Protein 5J19 (pdb70)

Structure (mmCIF, N/CA/C/O backbone):
data_5J19
#
_entry.id   5J19
#
_cell.length_a   84.880
_cell.length_b   91.997
_cell.length_c   159.222
_cell.angle_alpha   90.000
_cell.angle_beta   90.000
_cell.angle_gamma   90.000
#
_symmetry.space_group_name_H-M   'C 2 2 21'
#
loop_
_entity.id
_entity.type
_entity.pdbx_description
1 polymer 'Serine/threonine-protein kinase PLK1'
2 polymer 'Phosphorylated peptide from Partner of Numb'
3 non-polymer GLYCEROL
4 water water
#
loop_
_atom_site.group_PDB
_atom_site.id
_atom_site.type_symbol
_atom_site.label_atom_id
_atom_site.label_alt_id
_atom_site.label_comp_id
_atom_site.label_asym_id
_atom_site.label_entity_id
_atom_site.label_seq_id
_atom_site.pdbx_PDB_ins_code
_atom_site.Cartn_x
_atom_site.Cartn_y
_atom_site.Cartn_z
_atom_site.occupancy
_atom_site.B_iso_or_equiv
_atom_site.auth_seq_id
_atom_site.auth_comp_id
_atom_site.auth_asym_id
_atom_site.auth_atom_id
_atom_site.pdbx_PDB_model_num
ATOM 1 N N . ASP A 1 11 ? -28.315 -12.052 -9.402 1.00 44.55 371 ASP A N 1
ATOM 2 C CA . ASP A 1 11 ? -27.638 -12.984 -8.511 1.00 44.61 371 ASP A CA 1
ATOM 3 C C . ASP A 1 11 ? -27.284 -14.265 -9.260 1.00 39.24 371 ASP A C 1
ATOM 4 O O . ASP A 1 11 ? -26.335 -14.951 -8.898 1.00 36.23 371 ASP A O 1
ATOM 9 N N . CYS A 1 12 ? -28.056 -14.585 -10.301 1.00 38.36 372 CYS A N 1
ATOM 10 C CA . CYS A 1 12 ? -27.847 -15.835 -11.026 1.00 34.11 372 CYS A CA 1
ATOM 11 C C . CYS A 1 12 ? -26.462 -15.921 -11.655 1.00 29.06 372 CYS A C 1
ATOM 12 O O . CYS A 1 12 ? -25.832 -16.970 -11.578 1.00 34.36 372 CYS A O 1
ATOM 15 N N . HIS A 1 13 ? -25.987 -14.830 -12.258 1.00 26.44 373 HIS A N 1
ATOM 16 C CA . HIS A 1 13 ? -24.633 -14.788 -12.838 1.00 30.73 373 HIS A CA 1
ATOM 17 C C . HIS A 1 13 ? -23.581 -15.195 -11.806 1.00 24.11 373 HIS A C 1
ATOM 18 O O . HIS A 1 13 ? -22.712 -16.030 -12.075 1.00 26.16 373 HIS A O 1
ATOM 25 N N . LEU A 1 14 ? -23.637 -14.559 -10.637 1.00 19.98 374 LEU A N 1
ATOM 26 C CA . LEU A 1 14 ? -22.659 -14.800 -9.577 1.00 23.44 374 LEU A CA 1
ATOM 27 C C . LEU A 1 14 ? -22.755 -16.209 -8.997 1.00 26.05 374 LEU A C 1
ATOM 28 O O . LEU A 1 14 ? -21.737 -16.812 -8.662 1.00 24.27 374 LEU A O 1
ATOM 33 N N . SER A 1 15 ? -23.976 -16.725 -8.854 1.00 30.75 375 SER A N 1
ATOM 34 C CA . SER A 1 15 ? -24.161 -18.105 -8.402 1.00 34.45 375 SER A CA 1
ATOM 35 C C . SER A 1 15 ? -23.549 -19.072 -9.391 1.00 28.72 375 SER A C 1
ATOM 36 O O . SER A 1 15 ? -22.865 -20.018 -9.000 1.00 32.01 375 SER A O 1
ATOM 39 N N . ASP A 1 16 ? -23.829 -18.852 -10.677 1.00 27.10 376 ASP A N 1
ATOM 40 C CA . ASP A 1 16 ? -23.235 -19.684 -11.708 1.00 26.17 376 ASP A CA 1
ATOM 41 C C . ASP A 1 16 ? -21.730 -19.641 -11.569 1.00 23.50 376 ASP A C 1
ATOM 42 O O . ASP A 1 16 ? -21.096 -20.676 -11.460 1.00 28.63 376 ASP A O 1
ATOM 47 N N . MET A 1 17 ? -21.162 -18.436 -11.572 1.00 24.41 377 MET A N 1
ATOM 48 C CA . MET A 1 17 ? -19.705 -18.283 -11.495 1.00 24.93 377 MET A CA 1
ATOM 49 C C . MET A 1 17 ? -19.135 -18.982 -10.266 1.00 24.44 377 MET A C 1
ATOM 50 O O . MET A 1 17 ? -18.038 -19.550 -10.303 1.00 26.09 377 MET A O 1
ATOM 55 N N . LEU A 1 18 ? -19.884 -18.938 -9.173 1.00 27.36 378 LEU A N 1
ATOM 56 C CA . LEU A 1 18 ? -19.438 -19.569 -7.934 1.00 31.97 378 LEU A CA 1
ATOM 57 C C . LEU A 1 18 ? -19.391 -21.076 -8.128 1.00 31.70 378 LEU A C 1
ATOM 58 O O . LEU A 1 18 ? -18.409 -21.707 -7.763 1.00 31.72 378 LEU A O 1
ATOM 63 N N . GLN A 1 19 ? -20.450 -21.648 -8.706 1.00 29.03 379 GLN A N 1
ATOM 64 C CA . GLN A 1 19 ? -20.464 -23.095 -8.972 1.00 30.28 379 GLN A CA 1
ATOM 65 C C . GLN A 1 19 ? -19.317 -23.500 -9.909 1.00 29.86 379 GLN A C 1
ATOM 66 O O . GLN A 1 19 ? -18.624 -24.490 -9.670 1.00 32.65 379 GLN A O 1
ATOM 72 N N . GLN A 1 20 ? -19.123 -22.727 -10.977 1.00 29.19 380 GLN A N 1
ATOM 73 C CA . GLN A 1 20 ? -18.062 -22.996 -11.955 1.00 30.41 380 GLN A CA 1
ATOM 74 C C . GLN A 1 20 ? -16.672 -22.993 -11.311 1.00 31.63 380 GLN A C 1
ATOM 75 O O . GLN A 1 20 ? -15.882 -23.951 -11.464 1.00 34.22 380 GLN A O 1
ATOM 81 N N . LEU A 1 21 ? -16.377 -21.923 -10.568 1.00 33.00 381 LEU A N 1
ATOM 82 C CA . LEU A 1 21 ? -15.092 -21.813 -9.872 1.00 31.17 381 LEU A CA 1
ATOM 83 C C . LEU A 1 21 ? -14.908 -22.891 -8.789 1.00 33.40 381 LEU A C 1
ATOM 84 O O . LEU A 1 21 ? -13.849 -23.489 -8.687 1.00 30.88 381 LEU A O 1
ATOM 89 N N . HIS A 1 22 ? -15.936 -23.137 -7.987 1.00 39.50 382 HIS A N 1
ATOM 90 C CA . HIS A 1 22 ? -15.867 -24.147 -6.932 1.00 44.02 382 HIS A CA 1
ATOM 91 C C . HIS A 1 22 ? -15.570 -25.506 -7.544 1.00 43.75 382 HIS A C 1
ATOM 92 O O . HIS A 1 22 ? -14.753 -26.278 -7.035 1.00 43.52 382 HIS A O 1
ATOM 99 N N . SER A 1 23 ? -16.233 -25.788 -8.656 1.00 42.38 383 SER A N 1
ATOM 100 C CA . SER A 1 23 ? -16.006 -27.035 -9.360 1.00 45.95 383 SER A CA 1
ATOM 101 C C . SER A 1 23 ? -14.553 -27.135 -9.837 1.00 44.43 383 SER A C 1
ATOM 102 O O . SER A 1 23 ? -13.880 -28.137 -9.590 1.00 46.14 383 SER A O 1
ATOM 105 N N . VAL A 1 24 ? -14.064 -26.097 -10.510 1.00 43.17 384 VAL A N 1
ATOM 106 C CA . VAL A 1 24 ? -12.685 -26.142 -11.008 1.00 43.61 384 VAL A CA 1
ATOM 107 C C . VAL A 1 24 ? -11.652 -26.287 -9.883 1.00 48.37 384 VAL A C 1
ATOM 108 O O . VAL A 1 24 ? -10.687 -27.052 -9.994 1.00 49.79 384 VAL A O 1
ATOM 110 N N . ASN A 1 25 ? -11.854 -25.539 -8.804 1.00 45.18 385 ASN A N 1
ATOM 111 C CA . ASN A 1 25 ? -10.898 -25.505 -7.710 1.00 47.08 385 ASN A CA 1
ATOM 112 C C . ASN A 1 25 ? -10.893 -26.813 -6.933 1.00 48.77 385 ASN A C 1
ATOM 113 O O . ASN A 1 25 ? -9.831 -27.308 -6.567 1.00 48.19 385 ASN A O 1
ATOM 118 N N . ALA A 1 26 ? -12.076 -27.382 -6.701 1.00 52.12 386 ALA A N 1
ATOM 119 C CA . ALA A 1 26 ? -12.160 -28.675 -6.022 1.00 54.48 386 ALA A CA 1
ATOM 120 C C . ALA A 1 26 ? -11.371 -29.756 -6.782 1.00 56.34 386 ALA A C 1
ATOM 121 O O . ALA A 1 26 ? -10.890 -30.718 -6.187 1.00 55.64 386 ALA A O 1
ATOM 123 N N . SER A 1 27 ? -11.223 -29.566 -8.094 1.00 57.78 387 SER A N 1
ATOM 124 C CA . SER A 1 27 ? -10.457 -30.479 -8.946 1.00 56.63 387 SER A CA 1
ATOM 125 C C . SER A 1 27 ? -8.939 -30.440 -8.712 1.00 57.66 387 SER A C 1
ATOM 126 O O . SER A 1 27 ? -8.216 -31.310 -9.206 1.00 58.71 387 SER A O 1
ATOM 128 N N . LYS A 1 28 ? -8.462 -29.436 -7.975 1.00 54.49 388 LYS A N 1
ATOM 129 C CA . LYS A 1 28 ? -7.023 -29.262 -7.714 1.00 54.98 388 LYS A CA 1
ATOM 130 C C . LYS A 1 28 ? -6.183 -29.344 -8.994 1.00 56.43 388 LYS A C 1
ATOM 131 O O . LYS A 1 28 ? -5.380 -30.269 -9.163 1.00 58.29 388 LYS A O 1
ATOM 133 N N . PRO A 1 29 ? -6.364 -28.362 -9.892 1.00 54.33 389 PRO A N 1
ATOM 134 C CA . PRO A 1 29 ? -5.871 -28.416 -11.273 1.00 53.75 389 PRO A CA 1
ATOM 135 C C . PRO A 1 29 ? -4.359 -28.289 -11.398 1.00 52.43 389 PRO A C 1
ATOM 136 O O . PRO A 1 29 ? -3.817 -28.627 -12.450 1.00 54.07 389 PRO A O 1
ATOM 140 N N . SER A 1 30 ? -3.690 -27.797 -10.361 1.00 52.32 390 SER A N 1
ATOM 141 C CA . SER A 1 30 ? -2.239 -27.635 -10.418 1.00 54.07 390 SER A CA 1
ATOM 142 C C . SER A 1 30 ? -1.505 -28.861 -9.877 1.00 56.26 390 SER A C 1
ATOM 143 O O . SER A 1 30 ? -0.279 -28.959 -9.986 1.00 56.17 390 SER A O 1
ATOM 146 N N . GLU A 1 31 ? -2.260 -29.795 -9.305 1.00 56.32 391 GLU A N 1
ATOM 147 C CA . GLU A 1 31 ? -1.670 -30.987 -8.698 1.00 61.75 391 GLU A CA 1
ATOM 148 C C . GLU A 1 31 ? -1.680 -32.196 -9.644 1.00 66.46 391 GLU A C 1
ATOM 149 O O . GLU A 1 31 ? -1.167 -33.261 -9.305 1.00 69.66 391 GLU A O 1
ATOM 153 N N . ARG A 1 32 ? -2.270 -32.032 -10.825 1.00 70.98 392 ARG A N 1
ATOM 154 C CA . ARG A 1 32 ? -2.355 -33.122 -11.793 1.00 72.34 392 ARG A CA 1
ATOM 155 C C . ARG A 1 32 ? -0.986 -33.446 -12.385 1.00 74.50 392 ARG A C 1
ATOM 156 O O . ARG A 1 32 ? -0.245 -34.278 -11.857 1.00 75.11 392 ARG A O 1
ATOM 158 N N . VAL A 1 35 ? 0.193 -32.237 -16.689 1.00 74.22 395 VAL A N 1
ATOM 159 C CA . VAL A 1 35 ? -0.403 -30.951 -17.040 1.00 73.76 395 VAL A CA 1
ATOM 160 C C . VAL A 1 35 ? -0.673 -30.841 -18.540 1.00 75.20 395 VAL A C 1
ATOM 161 O O . VAL A 1 35 ? 0.154 -31.243 -19.361 1.00 77.25 395 VAL A O 1
ATOM 163 N N . ARG A 1 36 ? -1.837 -30.296 -18.885 1.00 72.69 396 ARG A N 1
ATOM 164 C CA . ARG A 1 36 ? -2.214 -30.084 -20.278 1.00 69.91 396 ARG A CA 1
ATOM 165 C C . ARG A 1 36 ? -3.015 -28.788 -20.426 1.00 66.18 396 ARG A C 1
ATOM 166 O O . ARG A 1 36 ? -4.028 -28.751 -21.126 1.00 62.75 396 ARG A O 1
ATOM 167 N N . GLN A 1 37 ? -2.535 -27.731 -19.770 1.00 62.87 397 GLN A N 1
ATOM 168 C CA . GLN A 1 37 ? -3.206 -26.428 -19.719 1.00 59.22 397 GLN A CA 1
ATOM 169 C C . GLN A 1 37 ? -3.572 -25.857 -21.095 1.00 56.90 397 GLN A C 1
ATOM 170 O O . GLN A 1 37 ? -4.634 -25.252 -21.263 1.00 51.51 397 GLN A O 1
ATOM 176 N N . GLU A 1 38 ? -2.699 -26.062 -22.079 1.00 57.57 398 GLU A N 1
ATOM 177 C CA . GLU A 1 38 ? -2.949 -25.546 -23.419 1.00 53.06 398 GLU A CA 1
ATOM 178 C C . GLU A 1 38 ? -4.138 -26.255 -24.059 1.00 53.32 398 GLU A C 1
ATOM 179 O O . GLU A 1 38 ? -4.792 -25.705 -24.945 1.00 55.81 398 GLU A O 1
ATOM 181 N N . GLU A 1 39 ? -4.434 -27.469 -23.604 1.00 50.35 399 GLU A N 1
ATOM 182 C CA . GLU A 1 39 ? -5.617 -28.174 -24.097 1.00 51.10 399 GLU A CA 1
ATOM 183 C C . GLU A 1 39 ? -6.915 -27.529 -23.593 1.00 52.27 399 GLU A C 1
ATOM 184 O O . GLU A 1 39 ? -8.001 -27.817 -24.103 1.00 54.59 399 GLU A O 1
ATOM 186 N N . ALA A 1 40 ? -6.805 -26.655 -22.598 1.00 50.11 400 ALA A N 1
ATOM 187 C CA . ALA A 1 40 ? -7.996 -26.030 -22.022 1.00 46.33 400 ALA A CA 1
ATOM 188 C C . ALA A 1 40 ? -8.361 -24.734 -22.730 1.00 44.15 400 ALA A C 1
ATOM 189 O O . ALA A 1 40 ? -9.434 -24.170 -22.497 1.00 41.42 400 ALA A O 1
ATOM 191 N N . GLU A 1 41 ? -7.458 -24.261 -23.581 1.00 46.03 401 GLU A N 1
ATOM 192 C CA . GLU A 1 41 ? -7.693 -23.043 -24.347 1.00 46.71 401 GLU A CA 1
ATOM 193 C C . GLU A 1 41 ? -8.873 -23.194 -25.303 1.00 45.38 401 GLU A C 1
ATOM 194 O O . GLU A 1 41 ? -9.005 -24.205 -25.990 1.00 44.44 401 GLU A O 1
ATOM 200 N N . ASP A 1 42 ? -9.738 -22.186 -25.321 1.00 40.67 402 ASP A N 1
ATOM 201 C CA . ASP A 1 42 ? -10.870 -22.139 -26.228 1.00 43.85 402 ASP A CA 1
ATOM 202 C C . ASP A 1 42 ? -10.896 -20.723 -26.775 1.00 45.17 402 ASP A C 1
ATOM 203 O O . ASP A 1 42 ? -11.439 -19.812 -26.143 1.00 39.15 402 ASP A O 1
ATOM 208 N N . PRO A 1 43 ? -10.306 -20.532 -27.962 1.00 55.34 403 PRO A N 1
ATOM 209 C CA . PRO A 1 43 ? -10.115 -19.205 -28.552 1.00 54.46 403 PRO A CA 1
ATOM 210 C C . PRO A 1 43 ? -11.431 -18.509 -28.873 1.00 48.36 403 PRO A C 1
ATOM 211 O O . PRO A 1 43 ? -11.452 -17.289 -29.010 1.00 49.25 403 PRO A O 1
ATOM 213 N N . ALA A 1 44 ? -12.518 -19.265 -28.970 1.00 45.62 404 ALA A N 1
ATOM 214 C CA . ALA A 1 44 ? -13.814 -18.677 -29.288 1.00 45.60 404 ALA A CA 1
ATOM 215 C C . ALA A 1 44 ? -14.517 -18.119 -28.052 1.00 44.70 404 ALA A C 1
ATOM 216 O O . ALA A 1 44 ? -15.610 -17.557 -28.157 1.00 43.69 404 ALA A O 1
ATOM 218 N N . CYS A 1 45 ? -13.891 -18.281 -26.887 1.00 41.70 405 CYS A N 1
ATOM 219 C CA . CYS A 1 45 ? -14.470 -17.819 -25.624 1.00 37.95 405 CYS A CA 1
ATOM 220 C C . CYS A 1 45 ? -13.951 -16.452 -25.194 1.00 37.05 405 CYS A C 1
ATOM 221 O O . CYS A 1 45 ? -14.296 -15.968 -24.105 1.00 36.21 405 CYS A O 1
ATOM 224 N N . ILE A 1 46 ? -13.101 -15.844 -26.022 1.00 32.87 406 ILE A N 1
ATOM 225 C CA . ILE A 1 46 ? -12.590 -14.508 -25.732 1.00 29.57 406 ILE A CA 1
ATOM 226 C C . ILE A 1 46 ? -13.765 -13.579 -25.438 1.00 29.33 406 ILE A C 1
ATOM 227 O O . ILE A 1 46 ? -14.799 -13.644 -26.099 1.00 28.23 406 ILE A O 1
ATOM 231 N N . PRO A 1 47 ? -13.634 -12.751 -24.399 1.00 26.71 407 PRO A N 1
ATOM 232 C CA . PRO A 1 47 ? -14.742 -11.865 -24.034 1.00 27.90 407 PRO A CA 1
ATOM 233 C C . PRO A 1 47 ? -14.965 -10.736 -25.049 1.00 27.64 407 PRO A C 1
ATOM 234 O O . PRO A 1 47 ? -14.056 -10.375 -25.814 1.00 22.92 407 PRO A O 1
ATOM 238 N N . ILE A 1 48 ? -16.182 -10.191 -25.040 1.00 26.42 408 ILE A N 1
ATOM 239 C CA . ILE A 1 48 ? -16.540 -9.033 -25.856 1.00 26.10 408 ILE A CA 1
ATOM 240 C C . ILE A 1 48 ? -16.121 -7.736 -25.167 1.00 25.91 408 ILE A C 1
ATOM 241 O O . ILE A 1 48 ? -15.653 -6.794 -25.828 1.00 25.00 408 ILE A O 1
ATOM 246 N N . PHE A 1 49 ? -16.304 -7.689 -23.845 1.00 20.17 409 PHE A N 1
ATOM 247 C CA . PHE A 1 49 ? -16.035 -6.489 -23.059 1.00 22.03 409 PHE A CA 1
ATOM 248 C C . PHE A 1 49 ? -15.127 -6.767 -21.844 1.00 23.27 409 PHE A C 1
ATOM 249 O O . PHE A 1 49 ? -15.269 -7.792 -21.175 1.00 20.84 409 PHE A O 1
ATOM 257 N N . TRP A 1 50 ? -14.195 -5.864 -21.566 1.00 21.28 410 TRP A N 1
ATOM 258 C CA . TRP A 1 50 ? -13.545 -5.861 -20.250 1.00 23.06 410 TRP A CA 1
ATOM 259 C C . TRP A 1 50 ? -13.206 -4.426 -19.931 1.00 21.20 410 TRP A C 1
ATOM 260 O O . TRP A 1 50 ? -13.404 -3.545 -20.782 1.00 21.90 410 TRP A O 1
ATOM 271 N N . VAL A 1 51 ? -12.696 -4.187 -18.721 1.00 19.96 411 VAL A N 1
ATOM 272 C CA . VAL A 1 51 ? -12.335 -2.845 -18.288 1.00 19.31 411 VAL A CA 1
ATOM 273 C C . VAL A 1 51 ? -10.883 -2.622 -18.695 1.00 19.95 411 VAL A C 1
ATOM 274 O O . VAL A 1 51 ? -9.986 -3.355 -18.275 1.00 22.12 411 VAL A O 1
ATOM 278 N N . SER A 1 52 ? -10.649 -1.646 -19.555 1.00 20.93 412 SER A N 1
ATOM 279 C CA . SER A 1 52 ? -9.310 -1.420 -20.043 1.00 23.87 412 SER A CA 1
ATOM 280 C C . SER A 1 52 ? -8.637 -0.403 -19.148 1.00 24.72 412 SER A C 1
ATOM 281 O O . SER A 1 52 ? -7.403 -0.394 -19.063 1.00 22.91 412 SER A O 1
ATOM 284 N N . LYS A 1 53 ? -9.441 0.447 -18.487 1.00 21.01 413 LYS A N 1
ATOM 285 C CA . LYS A 1 53 ? -8.881 1.508 -17.635 1.00 23.62 413 LYS A CA 1
ATOM 286 C C . LYS A 1 53 ? -9.810 1.847 -16.468 1.00 24.65 413 LYS A C 1
ATOM 287 O O . LYS A 1 53 ? -11.022 1.656 -16.570 1.00 26.82 413 LYS A O 1
ATOM 293 N N . TRP A 1 54 ? -9.251 2.379 -15.378 1.00 22.77 414 TRP A N 1
ATOM 294 C CA . TRP A 1 54 ? -10.077 2.867 -14.261 1.00 25.51 414 TRP A CA 1
ATOM 295 C C . TRP A 1 54 ? -9.373 3.926 -13.423 1.00 24.05 414 TRP A C 1
ATOM 296 O O . TRP A 1 54 ? -8.132 4.020 -13.408 1.00 21.45 414 TRP A O 1
ATOM 307 N N . VAL A 1 55 ? -10.186 4.751 -12.764 1.00 20.97 415 VAL A N 1
ATOM 308 C CA . VAL A 1 55 ? -9.712 5.776 -11.844 1.00 22.58 415 VAL A CA 1
ATOM 309 C C . VAL A 1 55 ? -10.576 5.733 -10.598 1.00 22.59 415 VAL A C 1
ATOM 310 O O . VAL A 1 55 ? -11.784 5.999 -10.648 1.00 21.08 415 VAL A O 1
ATOM 314 N N . ASP A 1 56 ? -9.960 5.401 -9.473 1.00 21.47 416 ASP A N 1
ATOM 315 C CA . ASP A 1 56 ? -10.700 5.420 -8.224 1.00 22.41 416 ASP A CA 1
ATOM 316 C C . ASP A 1 56 ? -10.613 6.801 -7.606 1.00 22.07 416 ASP A C 1
ATOM 317 O O . ASP A 1 56 ? -9.681 7.081 -6.854 1.00 22.52 416 ASP A O 1
ATOM 322 N N . TYR A 1 57 ? -11.580 7.664 -7.895 1.00 22.13 417 TYR A N 1
ATOM 323 C CA . TYR A 1 57 ? -11.652 8.940 -7.174 1.00 22.79 417 TYR A CA 1
ATOM 324 C C . TYR A 1 57 ? -12.815 8.872 -6.166 1.00 23.53 417 TYR A C 1
ATOM 325 O O . TYR A 1 57 ? -13.608 9.815 -6.020 1.00 23.21 417 TYR A O 1
ATOM 334 N N . SER A 1 58 ? -12.938 7.739 -5.488 1.00 23.02 418 SER A N 1
ATOM 335 C CA . SER A 1 58 ? -14.035 7.579 -4.531 1.00 25.00 418 SER A CA 1
ATOM 336 C C . SER A 1 58 ? -13.880 8.525 -3.330 1.00 25.42 418 SER A C 1
ATOM 337 O O . SER A 1 58 ? -14.832 8.699 -2.555 1.00 29.41 418 SER A O 1
ATOM 340 N N . ASP A 1 59 ? -12.714 9.146 -3.160 1.00 23.89 419 ASP A N 1
ATOM 341 C CA . ASP A 1 59 ? -12.588 10.141 -2.091 1.00 24.76 419 ASP A CA 1
ATOM 342 C C . ASP A 1 59 ? -13.555 11.305 -2.336 1.00 25.18 419 ASP A C 1
ATOM 343 O O . ASP A 1 59 ? -13.979 11.971 -1.395 1.00 25.90 419 ASP A O 1
ATOM 348 N N . LYS A 1 60 ? -13.862 11.573 -3.608 1.00 24.83 420 LYS A N 1
ATOM 349 C CA . LYS A 1 60 ? -14.623 12.772 -3.958 1.00 25.37 420 LYS A CA 1
ATOM 350 C C . LYS A 1 60 ? -15.883 12.500 -4.777 1.00 24.92 420 LYS A C 1
ATOM 351 O O . LYS A 1 60 ? -16.950 13.042 -4.469 1.00 25.37 420 LYS A O 1
ATOM 357 N N . TYR A 1 61 ? -15.758 11.692 -5.831 1.00 24.12 421 TYR A N 1
ATOM 358 C CA . TYR A 1 61 ? -16.847 11.530 -6.799 1.00 23.74 421 TYR A CA 1
ATOM 359 C C . TYR A 1 61 ? -17.277 10.102 -6.979 1.00 23.61 421 TYR A C 1
ATOM 360 O O . TYR A 1 61 ? -18.475 9.805 -7.065 1.00 24.30 421 TYR A O 1
ATOM 369 N N . GLY A 1 62 ? -16.302 9.213 -7.138 1.00 22.42 422 GLY A N 1
ATOM 370 C CA . GLY A 1 62 ? -16.652 7.831 -7.409 1.00 21.68 422 GLY A CA 1
ATOM 371 C C . GLY A 1 62 ? -15.617 7.175 -8.289 1.00 21.27 422 GLY A C 1
ATOM 372 O O . GLY A 1 62 ? -14.461 7.632 -8.348 1.00 21.58 422 GLY A O 1
ATOM 373 N N . LEU A 1 63 ? -16.021 6.107 -8.979 1.00 22.18 423 LEU A N 1
ATOM 374 C CA . LEU A 1 63 ? -15.069 5.352 -9.771 1.00 24.82 423 LEU A CA 1
ATOM 375 C C . LEU A 1 63 ? -15.359 5.533 -11.258 1.00 26.07 423 LEU A C 1
ATOM 376 O O . LEU A 1 63 ? -16.458 5.216 -11.716 1.00 26.97 423 LEU A O 1
ATOM 381 N N . GLY A 1 64 ? -14.385 6.059 -11.999 1.00 20.46 424 GLY A N 1
ATOM 382 C CA . GLY A 1 64 ? -14.530 6.169 -13.449 1.00 20.40 424 GLY A CA 1
ATOM 383 C C . GLY A 1 64 ? -13.832 4.999 -14.118 1.00 20.10 424 GLY A C 1
ATOM 384 O O . GLY A 1 64 ? -12.867 4.465 -13.579 1.00 20.16 424 GLY A O 1
ATOM 385 N N . TYR A 1 65 ? -14.324 4.575 -15.280 1.00 24.75 425 TYR A N 1
ATOM 386 C CA . TYR A 1 65 ? -13.720 3.446 -15.975 1.00 21.18 425 TYR A CA 1
ATOM 387 C C . TYR A 1 65 ? -13.921 3.566 -17.468 1.00 22.21 425 TYR A C 1
ATOM 388 O O . TYR A 1 65 ? -14.782 4.323 -17.952 1.00 21.75 425 TYR A O 1
ATOM 397 N N . GLN A 1 66 ? -13.114 2.804 -18.191 1.00 20.68 426 GLN A N 1
ATOM 398 C CA . GLN A 1 66 ? -13.213 2.725 -19.627 1.00 20.45 426 GLN A CA 1
ATOM 399 C C . GLN A 1 66 ? -13.233 1.251 -19.972 1.00 20.92 426 GLN A C 1
ATOM 400 O O . GLN A 1 66 ? -12.428 0.457 -19.436 1.00 24.59 426 GLN A O 1
ATOM 406 N N . LEU A 1 67 ? -14.137 0.893 -20.886 1.00 20.34 427 LEU A N 1
ATOM 407 C CA . LEU A 1 67 ? -14.215 -0.474 -21.383 1.00 21.51 427 LEU A CA 1
ATOM 408 C C . LEU A 1 67 ? -13.373 -0.578 -22.637 1.00 27.23 427 LEU A C 1
ATOM 409 O O . LEU A 1 67 ? -12.982 0.444 -23.213 1.00 26.94 427 LEU A O 1
ATOM 414 N N . CYS A 1 68 ? -13.111 -1.807 -23.070 1.00 26.14 428 CYS A N 1
ATOM 415 C CA . CYS A 1 68 ? -12.188 -2.042 -24.172 1.00 26.10 428 CYS A CA 1
ATOM 416 C C . CYS A 1 68 ? -12.683 -1.482 -25.511 1.00 29.44 428 CYS A C 1
ATOM 417 O O . CYS A 1 68 ? -11.889 -1.335 -26.432 1.00 26.67 428 CYS A O 1
ATOM 420 N N . ASP A 1 69 ? -13.971 -1.163 -25.629 1.00 27.82 429 ASP A N 1
ATOM 421 C CA . ASP A 1 69 ? -14.446 -0.504 -26.845 1.00 30.71 429 ASP A CA 1
ATOM 422 C C . ASP A 1 69 ? -14.270 1.011 -26.804 1.00 30.50 429 ASP A C 1
ATOM 423 O O . ASP A 1 69 ? -14.773 1.706 -27.686 1.00 32.91 429 ASP A O 1
ATOM 428 N N . ASN A 1 70 ? -13.575 1.510 -25.784 1.00 28.41 430 ASN A N 1
ATOM 429 C CA . ASN A 1 70 ? -13.382 2.952 -25.557 1.00 30.66 430 ASN A CA 1
ATOM 430 C C . ASN A 1 70 ? -14.604 3.734 -25.025 1.00 29.96 430 ASN A C 1
ATOM 431 O O . ASN A 1 70 ? -14.530 4.952 -24.828 1.00 30.77 430 ASN A O 1
ATOM 436 N N . SER A 1 71 ? -15.713 3.045 -24.769 1.00 25.04 431 SER A N 1
ATOM 437 C CA . SER A 1 71 ? -16.809 3.676 -24.058 1.00 23.27 431 SER A CA 1
ATOM 438 C C . SER A 1 71 ? -16.326 3.926 -22.621 1.00 26.13 431 SER A C 1
ATOM 439 O O . SER A 1 71 ? -15.345 3.314 -22.172 1.00 24.51 431 SER A O 1
ATOM 442 N N . VAL A 1 72 ? -16.981 4.836 -21.908 1.00 20.30 432 VAL A N 1
ATOM 443 C CA . VAL A 1 72 ? -16.559 5.153 -20.539 1.00 20.21 432 VAL A CA 1
ATOM 444 C C . VAL A 1 72 ? -17.780 5.227 -19.611 1.00 24.61 432 VAL A C 1
ATOM 445 O O . VAL A 1 72 ? -18.915 5.399 -20.069 1.00 23.95 432 VAL A O 1
ATOM 449 N N . GLY A 1 73 ? -17.550 5.082 -18.309 1.00 23.52 433 GLY A N 1
ATOM 450 C CA . GLY A 1 73 ? -18.633 5.198 -17.351 1.00 25.13 433 GLY A CA 1
ATOM 451 C C . GLY A 1 73 ? -18.129 5.676 -16.002 1.00 22.96 433 GLY A C 1
ATOM 452 O O . GLY A 1 73 ? -16.925 5.691 -15.741 1.00 20.54 433 GLY A O 1
ATOM 453 N N . VAL A 1 74 ? -19.054 6.111 -15.159 1.00 27.32 434 VAL A N 1
ATOM 454 C CA . VAL A 1 74 ? -18.744 6.432 -13.775 1.00 23.42 434 VAL A CA 1
ATOM 455 C C . VAL A 1 74 ? -19.828 5.838 -12.878 1.00 27.07 434 VAL A C 1
ATOM 456 O O . VAL A 1 74 ? -21.038 5.948 -13.176 1.00 25.52 434 VAL A O 1
ATOM 460 N N . LEU A 1 75 ? -19.378 5.190 -11.803 1.00 24.69 435 LEU A N 1
ATOM 461 C CA . LEU A 1 75 ? -20.253 4.793 -10.694 1.00 21.03 435 LEU A CA 1
ATOM 462 C C . LEU A 1 75 ? -19.987 5.795 -9.584 1.00 20.51 435 LEU A C 1
ATOM 463 O O . LEU A 1 75 ? -18.925 5.786 -8.948 1.00 21.26 435 LEU A O 1
ATOM 468 N N . PHE A 1 76 ? -20.929 6.712 -9.392 1.00 24.49 436 PHE A N 1
ATOM 469 C CA . PHE A 1 76 ? -20.757 7.795 -8.435 1.00 25.30 436 PHE A CA 1
ATOM 470 C C . PHE A 1 76 ? -20.968 7.339 -6.999 1.00 25.22 436 PHE A C 1
ATOM 471 O O . PHE A 1 76 ? -21.617 6.314 -6.759 1.00 26.13 436 PHE A O 1
ATOM 479 N N . ASN A 1 77 ? -20.433 8.111 -6.052 1.00 22.17 437 ASN A N 1
ATOM 480 C CA . ASN A 1 77 ? -20.591 7.806 -4.630 1.00 24.39 437 ASN A CA 1
ATOM 481 C C . ASN A 1 77 ? -22.049 7.714 -4.182 1.00 30.05 437 ASN A C 1
ATOM 482 O O . ASN A 1 77 ? -22.334 7.121 -3.148 1.00 28.47 437 ASN A O 1
ATOM 487 N N . ASP A 1 78 ? -22.959 8.313 -4.946 1.00 32.02 438 ASP A N 1
ATOM 488 C CA . ASP A 1 78 ? -24.378 8.335 -4.585 1.00 33.15 438 ASP A CA 1
ATOM 489 C C . ASP A 1 78 ? -25.128 7.156 -5.205 1.00 34.98 438 ASP A C 1
ATOM 490 O O . ASP A 1 78 ? -26.366 7.127 -5.217 1.00 35.41 438 ASP A O 1
ATOM 495 N N . SER A 1 79 ? -24.358 6.208 -5.739 1.00 34.11 439 SER A N 1
ATOM 496 C CA . SER A 1 79 ? -24.880 4.981 -6.348 1.00 37.48 439 SER A CA 1
ATOM 497 C C . SER A 1 79 ? -25.638 5.138 -7.667 1.00 36.40 439 SER A C 1
ATOM 498 O O . SER A 1 79 ? -26.284 4.195 -8.128 1.00 40.07 439 SER A O 1
ATOM 501 N N . THR A 1 80 ? -25.554 6.310 -8.288 1.00 26.92 440 THR A N 1
ATOM 502 C CA . THR A 1 80 ? -26.041 6.432 -9.652 1.00 23.79 440 THR A CA 1
ATOM 503 C C . THR A 1 80 ? -24.893 6.115 -10.624 1.00 32.72 440 THR A C 1
ATOM 504 O O . THR A 1 80 ? -23.715 6.086 -10.226 1.00 31.44 440 THR A O 1
ATOM 508 N N . ARG A 1 81 ? -25.233 5.887 -11.893 1.00 29.92 441 ARG A N 1
ATOM 509 C CA . ARG A 1 81 ? -24.238 5.557 -12.911 1.00 29.89 441 ARG A CA 1
ATOM 510 C C . ARG A 1 81 ? -24.471 6.370 -14.173 1.00 31.13 441 ARG A C 1
ATOM 511 O O . ARG A 1 81 ? -25.621 6.569 -14.604 1.00 29.66 441 ARG A O 1
ATOM 519 N N . LEU A 1 82 ? -23.380 6.834 -14.769 1.00 27.14 442 LEU A N 1
ATOM 520 C CA . LEU A 1 82 ? -23.471 7.523 -16.046 1.00 26.95 442 LEU A CA 1
ATOM 521 C C . LEU A 1 82 ? -22.552 6.828 -17.024 1.00 30.35 442 LEU A C 1
ATOM 522 O O . LEU A 1 82 ? -21.379 6.593 -16.725 1.00 24.66 442 LEU A O 1
ATOM 527 N N . ILE A 1 83 ? -23.084 6.525 -18.202 1.00 30.05 443 ILE A N 1
ATOM 528 C CA . ILE A 1 83 ? -22.388 5.751 -19.217 1.00 30.31 443 ILE A CA 1
ATOM 529 C C . ILE A 1 83 ? -22.324 6.521 -20.546 1.00 29.03 443 ILE A C 1
ATOM 530 O O . ILE A 1 83 ? -23.345 6.974 -21.045 1.00 27.30 443 ILE A O 1
ATOM 534 N N . LEU A 1 84 ? -21.126 6.671 -21.104 1.00 22.65 444 LEU A N 1
ATOM 535 C CA . LEU A 1 84 ? -20.948 7.311 -22.403 1.00 23.74 444 LEU A CA 1
ATOM 536 C C . LEU A 1 84 ? -20.476 6.287 -23.428 1.00 27.73 444 LEU A C 1
ATOM 537 O O . LEU A 1 84 ? -19.387 5.703 -23.277 1.00 25.38 444 LEU A O 1
ATOM 542 N N . TYR A 1 85 ? -21.273 6.092 -24.479 1.00 30.49 445 TYR A N 1
ATOM 543 C CA . TYR A 1 85 ? -20.916 5.175 -25.567 1.00 31.03 445 TYR A CA 1
ATOM 544 C C . TYR A 1 85 ? -19.706 5.650 -26.361 1.00 30.99 445 TYR A C 1
ATOM 545 O O . TYR A 1 85 ? -19.331 6.829 -26.302 1.00 29.27 445 TYR A O 1
ATOM 554 N N . ASN A 1 86 ? -19.093 4.735 -27.112 1.00 32.33 446 ASN A N 1
ATOM 555 C CA . ASN A 1 86 ? -17.862 5.061 -27.814 1.00 36.66 446 ASN A CA 1
ATOM 556 C C . ASN A 1 86 ? -18.080 6.024 -28.997 1.00 38.64 446 ASN A C 1
ATOM 557 O O . ASN A 1 86 ? -17.117 6.505 -29.596 1.00 41.50 446 ASN A O 1
ATOM 562 N N . ASP A 1 87 ? -19.340 6.311 -29.320 1.00 29.23 447 ASP A N 1
ATOM 563 C CA . ASP A 1 87 ? -19.621 7.364 -30.294 1.00 33.87 447 ASP A CA 1
ATOM 564 C C . ASP A 1 87 ? -19.323 8.742 -29.706 1.00 37.52 447 ASP A C 1
ATOM 565 O O . ASP A 1 87 ? -19.357 9.759 -30.415 1.00 37.71 447 ASP A O 1
ATOM 570 N N . GLY A 1 88 ? -19.040 8.770 -28.404 1.00 36.68 448 GLY A N 1
ATOM 571 C CA . GLY A 1 88 ? -18.639 9.997 -27.735 1.00 40.38 448 GLY A CA 1
ATOM 572 C C . GLY A 1 88 ? -19.802 10.955 -27.561 1.00 40.11 448 GLY A C 1
ATOM 573 O O . GLY A 1 88 ? -19.613 12.137 -27.278 1.00 42.26 448 GLY A O 1
ATOM 574 N N . ASP A 1 89 ? -21.016 10.442 -27.718 1.00 38.06 449 ASP A N 1
ATOM 575 C CA . ASP A 1 89 ? -22.176 11.310 -27.711 1.00 37.19 449 ASP A CA 1
ATOM 576 C C . ASP A 1 89 ? -23.383 10.766 -26.939 1.00 35.71 449 ASP A C 1
ATOM 577 O O . ASP A 1 89 ? -24.023 11.505 -26.193 1.00 38.58 449 ASP A O 1
ATOM 582 N N . SER A 1 90 ? -23.709 9.488 -27.126 1.00 32.37 450 SER A N 1
ATOM 583 C CA . SER A 1 90 ? -24.868 8.903 -26.463 1.00 32.66 450 SER A CA 1
ATOM 584 C C . SER A 1 90 ? -24.570 8.597 -24.982 1.00 34.93 450 SER A C 1
ATOM 585 O O . SER A 1 90 ? -23.497 8.079 -24.649 1.00 31.47 450 SER A O 1
ATOM 588 N N . LEU A 1 91 ? -25.527 8.915 -24.109 1.00 29.92 451 LEU A N 1
ATOM 589 C CA . LEU A 1 91 ? -25.413 8.658 -22.675 1.00 32.63 451 LEU A CA 1
ATOM 590 C C . LEU A 1 91 ? -26.538 7.757 -22.181 1.00 32.05 451 LEU A C 1
ATOM 591 O O . LEU A 1 91 ? -27.682 7.851 -22.655 1.00 30.36 451 LEU A O 1
ATOM 596 N N . GLN A 1 92 ? -26.209 6.895 -21.226 1.00 22.98 452 GLN A N 1
ATOM 597 C CA . GLN A 1 92 ? -27.205 6.150 -20.473 1.00 27.86 452 GLN A CA 1
ATOM 598 C C . GLN A 1 92 ? -27.013 6.471 -19.002 1.00 33.93 452 GLN A C 1
ATOM 599 O O . GLN A 1 92 ? -25.897 6.397 -18.478 1.00 30.41 452 GLN A O 1
ATOM 605 N N . TYR A 1 93 ? -28.102 6.836 -18.336 1.00 29.23 453 TYR A N 1
ATOM 606 C CA . TYR A 1 93 ? -28.046 7.200 -16.930 1.00 28.42 453 TYR A CA 1
ATOM 607 C C . TYR A 1 93 ? -28.912 6.232 -16.143 1.00 34.70 453 TYR A C 1
ATOM 608 O O . TYR A 1 93 ? -30.008 5.864 -16.587 1.00 37.72 453 TYR A O 1
ATOM 617 N N . ILE A 1 94 ? -28.421 5.804 -14.986 1.00 35.30 454 ILE A N 1
ATOM 618 C CA . ILE A 1 94 ? -29.182 4.891 -14.140 1.00 38.33 454 ILE A CA 1
ATOM 619 C C . ILE A 1 94 ? -29.297 5.445 -12.726 1.00 40.20 454 ILE A C 1
ATOM 620 O O . ILE A 1 94 ? -28.285 5.618 -12.042 1.00 41.92 454 ILE A O 1
ATOM 625 N N . GLU A 1 95 ? -30.524 5.763 -12.300 1.00 37.94 455 GLU A N 1
ATOM 626 C CA . GLU A 1 95 ? -30.753 6.240 -10.934 1.00 33.79 455 GLU A CA 1
ATOM 627 C C . GLU A 1 95 ? -30.476 5.118 -9.935 1.00 36.86 455 GLU A C 1
ATOM 628 O O . GLU A 1 95 ? -30.287 3.962 -10.331 1.00 30.82 455 GLU A O 1
ATOM 630 N N . ARG A 1 96 ? -30.433 5.467 -8.648 1.00 45.42 456 ARG A N 1
ATOM 631 C CA . ARG A 1 96 ? -30.159 4.495 -7.591 1.00 48.54 456 ARG A CA 1
ATOM 632 C C . ARG A 1 96 ? -31.249 3.417 -7.556 1.00 54.11 456 ARG A C 1
ATOM 633 O O . ARG A 1 96 ? -30.978 2.254 -7.238 1.00 51.76 456 ARG A O 1
ATOM 635 N N . ASP A 1 97 ? -32.473 3.817 -7.913 1.00 60.87 457 ASP A N 1
ATOM 636 C CA . ASP A 1 97 ? -33.634 2.928 -7.909 1.00 62.54 457 ASP A CA 1
ATOM 637 C C . ASP A 1 97 ? -33.699 2.037 -9.146 1.00 59.49 457 ASP A C 1
ATOM 638 O O . ASP A 1 97 ? -34.602 1.213 -9.270 1.00 61.58 457 ASP A O 1
ATOM 640 N N . GLY A 1 98 ? -32.752 2.211 -10.065 1.00 46.31 458 GLY A N 1
ATOM 641 C CA . GLY A 1 98 ? -32.672 1.356 -11.236 1.00 41.80 458 GLY A CA 1
ATOM 642 C C . GLY A 1 98 ? -33.261 1.976 -12.488 1.00 40.16 458 GLY A C 1
ATOM 643 O O . GLY A 1 98 ? -33.004 1.507 -13.596 1.00 41.82 458 GLY A O 1
ATOM 644 N N . THR A 1 99 ? -34.043 3.038 -12.316 1.00 38.71 459 THR A N 1
ATOM 645 C CA . THR A 1 99 ? -34.634 3.729 -13.454 1.00 39.89 459 THR A CA 1
ATOM 646 C C . THR A 1 99 ? -33.558 4.176 -14.440 1.00 46.11 459 THR A C 1
ATOM 647 O O . THR A 1 99 ? -32.607 4.876 -14.068 1.00 51.11 459 THR A O 1
ATOM 649 N N . GLU A 1 100 ? -33.704 3.755 -15.692 1.00 46.69 460 GLU A N 1
ATOM 650 C CA . GLU A 1 100 ? -32.754 4.112 -16.729 1.00 45.71 460 GLU A CA 1
ATOM 651 C C . GLU A 1 100 ? -33.317 5.222 -17.598 1.00 47.41 460 GLU A C 1
ATOM 652 O O . GLU A 1 100 ? -34.537 5.388 -17.701 1.00 49.92 460 GLU A O 1
ATOM 654 N N . SER A 1 101 ? -32.417 5.993 -18.200 1.00 38.63 461 SER A N 1
ATOM 655 C CA . SER A 1 101 ? -32.787 7.065 -19.112 1.00 39.82 461 SER A CA 1
ATOM 656 C C . SER A 1 101 ? -31.728 7.172 -20.197 1.00 40.67 461 SER A C 1
ATOM 657 O O . SER A 1 101 ? -30.547 6.821 -19.982 1.00 37.26 461 SER A O 1
ATOM 660 N N . TYR A 1 102 ? -32.142 7.653 -21.362 1.00 43.80 462 TYR A N 1
ATOM 661 C CA . TYR A 1 102 ? -31.238 7.721 -22.497 1.00 43.67 462 TYR A CA 1
ATOM 662 C C . TYR A 1 102 ? -31.157 9.140 -23.030 1.00 46.28 462 TYR A C 1
ATOM 663 O O . TYR A 1 102 ? -32.180 9.784 -23.285 1.00 52.47 462 TYR A O 1
ATOM 672 N N . LEU A 1 103 ? -29.935 9.641 -23.173 1.00 38.55 463 LEU A N 1
ATOM 673 C CA . LEU A 1 103 ? -29.757 11.045 -23.483 1.00 36.38 463 LEU A CA 1
ATOM 674 C C . LEU A 1 103 ? -28.512 11.258 -24.327 1.00 38.41 463 LEU A C 1
ATOM 675 O O . LEU A 1 103 ? -27.905 10.301 -24.800 1.00 40.77 463 LEU A O 1
ATOM 677 N N . THR A 1 104 ? -28.138 12.512 -24.541 1.00 35.79 464 THR A N 1
ATOM 678 C CA . THR A 1 104 ? -26.880 12.793 -25.213 1.00 37.41 464 THR A CA 1
ATOM 679 C C . THR A 1 104 ? -26.137 13.898 -24.486 1.00 36.85 464 THR A C 1
ATOM 680 O O . THR A 1 104 ? -26.736 14.657 -23.720 1.00 34.74 464 THR A O 1
ATOM 684 N N . VAL A 1 105 ? -24.829 13.983 -24.742 1.00 41.65 465 VAL A N 1
ATOM 685 C CA . VAL A 1 105 ? -24.012 15.115 -24.328 1.00 41.68 465 VAL A CA 1
ATOM 686 C C . VAL A 1 105 ? -24.644 16.424 -24.817 1.00 45.75 465 VAL A C 1
ATOM 687 O O . VAL A 1 105 ? -24.518 17.468 -24.172 1.00 45.90 465 VAL A O 1
ATOM 691 N N . SER A 1 106 ? -25.343 16.347 -25.948 1.00 55.18 466 SER A N 1
ATOM 692 C CA . SER A 1 106 ? -25.915 17.523 -26.613 1.00 60.53 466 SER A CA 1
ATOM 693 C C . SER A 1 106 ? -27.289 17.913 -26.065 1.00 57.02 466 SER A C 1
ATOM 694 O O . SER A 1 106 ? -27.650 19.092 -26.067 1.00 56.49 466 SER A O 1
ATOM 697 N N . SER A 1 107 ? -28.051 16.920 -25.614 1.00 48.20 467 SER A N 1
ATOM 698 C CA . SER A 1 107 ? -29.389 17.160 -25.069 1.00 46.44 467 SER A CA 1
ATOM 699 C C . SER A 1 107 ? -29.583 16.398 -23.762 1.00 40.95 467 SER A C 1
ATOM 700 O O . SER A 1 107 ? -29.745 15.171 -23.763 1.00 38.53 467 SER A O 1
ATOM 702 N N . HIS A 1 108 ? -29.561 17.130 -22.649 1.00 41.79 468 HIS A N 1
ATOM 703 C CA . HIS A 1 108 ? -29.675 16.524 -21.323 1.00 42.31 468 HIS A CA 1
ATOM 704 C C . HIS A 1 108 ? -30.280 17.503 -20.313 1.00 42.89 468 HIS A C 1
ATOM 705 O O . HIS A 1 108 ? -30.155 18.723 -20.468 1.00 45.05 468 HIS A O 1
ATOM 712 N N . PRO A 1 109 ? -30.945 16.966 -19.275 1.00 36.13 469 PRO A N 1
ATOM 713 C CA . PRO A 1 109 ? -31.524 17.806 -18.218 1.00 41.16 469 PRO A CA 1
ATOM 714 C C . PRO A 1 109 ? -30.429 18.585 -17.523 1.00 42.96 469 PRO A C 1
ATOM 715 O O . PRO A 1 109 ? -29.329 18.043 -17.409 1.00 41.59 469 PRO A O 1
ATOM 719 N N . ASN A 1 110 ? -30.716 19.804 -17.065 1.00 53.61 470 ASN A N 1
ATOM 720 C CA . ASN A 1 110 ? -29.749 20.576 -16.291 1.00 56.49 470 ASN A CA 1
ATOM 721 C C . ASN A 1 110 ? -29.217 19.761 -15.112 1.00 55.93 470 ASN A C 1
ATOM 722 O O . ASN A 1 110 ? -28.033 19.837 -14.773 1.00 57.39 470 ASN A O 1
ATOM 724 N N . SER A 1 111 ? -30.090 18.945 -14.525 1.00 47.33 471 SER A N 1
ATOM 725 C CA . SER A 1 111 ? -29.732 18.170 -13.344 1.00 43.81 471 SER A CA 1
ATOM 726 C C . SER A 1 111 ? -28.541 17.217 -13.576 1.00 41.67 471 SER A C 1
ATOM 727 O O . SER A 1 111 ? -27.800 16.915 -12.637 1.00 45.94 471 SER A O 1
ATOM 730 N N . LEU A 1 112 ? -28.348 16.755 -14.812 1.00 33.95 472 LEU A N 1
ATOM 731 C CA . LEU A 1 112 ? -27.221 15.861 -15.121 1.00 31.44 472 LEU A CA 1
ATOM 732 C C . LEU A 1 112 ? -25.906 16.598 -15.489 1.00 35.48 472 LEU A C 1
ATOM 733 O O . LEU A 1 112 ? -24.838 15.960 -15.589 1.00 34.38 472 LEU A O 1
ATOM 735 N N . MET A 1 113 ? -25.984 17.924 -15.669 1.00 34.10 473 MET A N 1
ATOM 736 C CA . MET A 1 113 ? -24.829 18.706 -16.122 1.00 33.71 473 MET A CA 1
ATOM 737 C C . MET A 1 113 ? -23.556 18.354 -15.355 1.00 37.11 473 MET A C 1
ATOM 738 O O . MET A 1 113 ? -22.590 17.852 -15.942 1.00 40.22 473 MET A O 1
ATOM 740 N N . LYS A 1 114 ? -23.578 18.580 -14.041 1.00 32.12 474 LYS A N 1
ATOM 741 C CA . LYS A 1 114 ? -22.433 18.284 -13.185 1.00 34.44 474 LYS A CA 1
ATOM 742 C C . LYS A 1 114 ? -21.858 16.893 -13.464 1.00 32.19 474 LYS A C 1
ATOM 743 O O . LYS A 1 114 ? -20.649 16.756 -13.727 1.00 29.03 474 LYS A O 1
ATOM 748 N N . LYS A 1 115 ? -22.720 15.875 -13.493 1.00 26.06 475 LYS A N 1
ATOM 749 C CA . LYS A 1 115 ? -22.213 14.514 -13.596 1.00 24.90 475 LYS A CA 1
ATOM 750 C C . LYS A 1 115 ? -21.604 14.306 -14.979 1.00 30.70 475 LYS A C 1
ATOM 751 O O . LYS A 1 115 ? -20.535 13.680 -15.123 1.00 28.44 475 LYS A O 1
ATOM 757 N N . ILE A 1 116 ? -22.230 14.914 -15.985 1.00 27.37 476 ILE A N 1
ATOM 758 C CA . ILE A 1 116 ? -21.690 14.807 -17.340 1.00 26.89 476 ILE A CA 1
ATOM 759 C C . ILE A 1 116 ? -20.294 15.430 -17.333 1.00 25.57 476 ILE A C 1
ATOM 760 O O . ILE A 1 116 ? -19.325 14.820 -17.825 1.00 25.13 476 ILE A O 1
ATOM 765 N N . THR A 1 117 ? -20.172 16.580 -16.668 1.00 26.45 477 THR A N 1
ATOM 766 C CA . THR A 1 117 ? -18.877 17.252 -16.623 1.00 30.19 477 THR A CA 1
ATOM 767 C C . THR A 1 117 ? -17.855 16.312 -15.979 1.00 31.17 477 THR A C 1
ATOM 768 O O . THR A 1 117 ? -16.740 16.114 -16.513 1.00 26.07 477 THR A O 1
ATOM 772 N N . LEU A 1 118 ? -18.269 15.657 -14.891 1.00 29.73 478 LEU A N 1
ATOM 773 C CA . LEU A 1 118 ? -17.328 14.823 -14.159 1.00 27.23 478 LEU A CA 1
ATOM 774 C C . LEU A 1 118 ? -16.919 13.677 -15.071 1.00 26.17 478 LEU A C 1
ATOM 775 O O . LEU A 1 118 ? -15.723 13.330 -15.156 1.00 26.53 478 LEU A O 1
ATOM 780 N N . LEU A 1 119 ? -17.888 13.142 -15.814 1.00 23.78 479 LEU A N 1
ATOM 781 C CA . LEU A 1 119 ? -17.576 12.009 -16.661 1.00 23.10 479 LEU A CA 1
ATOM 782 C C . LEU A 1 119 ? -16.515 12.455 -17.679 1.00 23.58 479 LEU A C 1
ATOM 783 O O . LEU A 1 119 ? -15.511 11.750 -17.898 1.00 23.28 479 LEU A O 1
ATOM 788 N N . LYS A 1 120 ? -16.672 13.660 -18.217 1.00 24.45 480 LYS A N 1
ATOM 789 C CA . LYS A 1 120 ? -15.719 14.096 -19.226 1.00 25.02 480 LYS A CA 1
ATOM 790 C C . LYS A 1 120 ? -14.305 14.238 -18.600 1.00 27.91 480 LYS A C 1
ATOM 791 O O . LYS A 1 120 ? -13.277 13.842 -19.217 1.00 25.20 480 LYS A O 1
ATOM 797 N N . TYR A 1 121 ? -14.254 14.708 -17.348 1.00 25.33 481 TYR A N 1
ATOM 798 C CA . TYR A 1 121 ? -12.938 14.848 -16.699 1.00 25.52 481 TYR A CA 1
ATOM 799 C C . TYR A 1 121 ? -12.308 13.451 -16.552 1.00 26.59 481 TYR A C 1
ATOM 800 O O . TYR A 1 121 ? -11.110 13.237 -16.916 1.00 24.82 481 TYR A O 1
ATOM 809 N N . PHE A 1 122 ? -13.137 12.478 -16.160 1.00 23.88 482 PHE A N 1
ATOM 810 C CA . PHE A 1 122 ? -12.619 11.128 -16.013 1.00 23.17 482 PHE A CA 1
ATOM 811 C C . PHE A 1 122 ? -12.084 10.680 -17.368 1.00 24.82 482 PHE A C 1
ATOM 812 O O . PHE A 1 122 ? -10.941 10.174 -17.464 1.00 26.72 482 PHE A O 1
ATOM 820 N N . ARG A 1 123 ? -12.848 10.956 -18.429 1.00 23.35 483 ARG A N 1
ATOM 821 C CA A ARG A 1 123 ? -12.463 10.497 -19.759 0.51 23.45 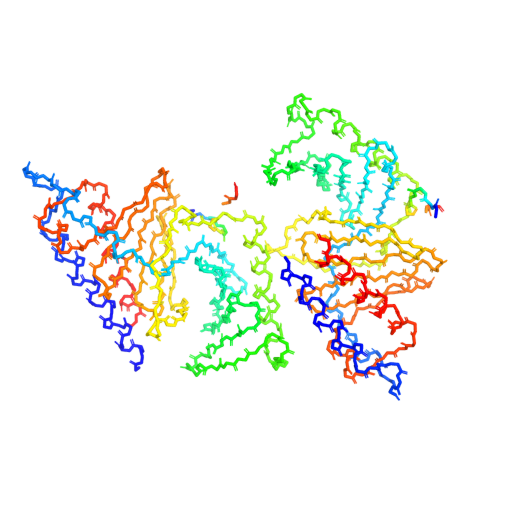483 ARG A CA 1
ATOM 822 C CA B ARG A 1 123 ? -12.455 10.483 -19.750 0.49 23.44 483 ARG A CA 1
ATOM 823 C C . ARG A 1 123 ? -11.095 11.099 -20.105 1.00 24.20 483 ARG A C 1
ATOM 824 O O . ARG A 1 123 ? -10.150 10.376 -20.497 1.00 24.19 483 ARG A O 1
ATOM 839 N N . ASN A 1 124 ? -10.956 12.402 -19.861 1.00 25.68 484 ASN A N 1
ATOM 840 C CA . ASN A 1 124 ? -9.689 13.062 -20.175 1.00 25.74 484 ASN A CA 1
ATOM 841 C C . ASN A 1 124 ? -8.555 12.328 -19.479 1.00 27.80 484 ASN A C 1
ATOM 842 O O . ASN A 1 124 ? -7.588 11.852 -20.130 1.00 27.11 484 ASN A O 1
ATOM 847 N N . TYR A 1 125 ? -8.746 12.135 -18.171 1.00 24.99 485 TYR A N 1
ATOM 848 C CA . TYR A 1 125 ? -7.676 11.637 -17.344 1.00 25.80 485 TYR A CA 1
ATOM 849 C C . TYR A 1 125 ? -7.307 10.280 -17.898 1.00 24.44 485 TYR A C 1
ATOM 850 O O . TYR A 1 125 ? -6.120 10.000 -18.122 1.00 24.79 485 TYR A O 1
ATOM 859 N N . MET A 1 126 ? -8.314 9.465 -18.210 1.00 23.79 486 MET A N 1
ATOM 860 C CA . MET A 1 126 ? -7.985 8.085 -18.587 1.00 23.39 486 MET A CA 1
ATOM 861 C C . MET A 1 126 ? -7.341 8.042 -19.957 1.00 33.51 486 MET A C 1
ATOM 862 O O . MET A 1 126 ? -6.415 7.240 -20.184 1.00 29.14 486 MET A O 1
ATOM 867 N N . SER A 1 127 ? -7.797 8.920 -20.851 1.00 31.78 487 SER A N 1
ATOM 868 C CA . SER A 1 127 ? -7.364 8.809 -22.238 1.00 37.13 487 SER A CA 1
ATOM 869 C C . SER A 1 127 ? -5.885 9.135 -22.314 1.00 34.20 487 SER A C 1
ATOM 870 O O . SER A 1 127 ? -5.099 8.445 -22.965 1.00 38.37 487 SER A O 1
ATOM 872 N N . GLU A 1 128 ? -5.498 10.186 -21.619 1.00 30.30 488 GLU A N 1
ATOM 873 C CA . GLU A 1 128 ? -4.137 10.669 -21.753 1.00 34.40 488 GLU A CA 1
ATOM 874 C C . GLU A 1 128 ? -3.092 9.862 -20.976 1.00 33.78 488 GLU A C 1
ATOM 875 O O . GLU A 1 128 ? -1.971 9.635 -21.467 1.00 34.93 488 GLU A O 1
ATOM 881 N N . HIS A 1 129 ? -3.439 9.437 -19.768 1.00 30.95 489 HIS A N 1
ATOM 882 C CA . HIS A 1 129 ? -2.410 9.012 -18.826 1.00 30.23 489 HIS A CA 1
ATOM 883 C C . HIS A 1 129 ? -2.252 7.502 -18.641 1.00 31.19 489 HIS A C 1
ATOM 884 O O . HIS A 1 129 ? -1.223 7.043 -18.143 1.00 34.20 489 HIS A O 1
ATOM 891 N N . LEU A 1 130 ? -3.259 6.727 -19.033 1.00 28.30 490 LEU A N 1
ATOM 892 C CA . LEU A 1 130 ? -3.304 5.313 -18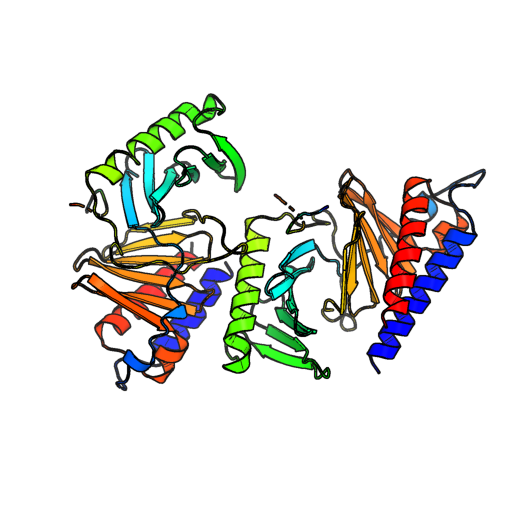.647 1.00 28.06 490 LEU A CA 1
ATOM 893 C C . LEU A 1 130 ? -3.218 4.385 -19.860 1.00 29.68 490 LEU A C 1
ATOM 894 O O . LEU A 1 130 ? -3.737 4.711 -20.923 1.00 32.85 490 LEU A O 1
ATOM 899 N N . LEU A 1 131 ? -2.572 3.226 -19.717 1.00 31.81 491 LEU A N 1
ATOM 900 C CA . LEU A 1 131 ? -2.552 2.268 -20.832 1.00 34.97 491 LEU A CA 1
ATOM 901 C C . LEU A 1 131 ? -3.774 1.353 -20.803 1.00 29.24 491 LEU A C 1
ATOM 902 O O . LEU A 1 131 ? -4.460 1.277 -19.792 1.00 23.49 491 LEU A O 1
ATOM 907 N N . LYS A 1 132 ? -4.037 0.655 -21.905 1.00 24.28 492 LYS A N 1
ATOM 908 C CA . LYS A 1 132 ? -5.210 -0.213 -21.998 1.00 28.98 492 LYS A CA 1
ATOM 909 C C . LYS A 1 132 ? -4.869 -1.623 -21.586 1.00 28.11 492 LYS A C 1
ATOM 910 O O . LYS A 1 132 ? -3.923 -2.218 -22.108 1.00 31.20 492 LYS A O 1
ATOM 914 N N . ALA A 1 133 ? -5.627 -2.162 -20.641 1.00 26.30 493 ALA A N 1
ATOM 915 C CA . ALA A 1 133 ? -5.487 -3.569 -20.313 1.00 26.33 493 ALA A CA 1
ATOM 916 C C . ALA A 1 133 ? -5.983 -4.295 -21.559 1.00 26.38 493 ALA A C 1
ATOM 917 O O . ALA A 1 133 ? -6.999 -3.906 -22.136 1.00 23.82 493 ALA A O 1
ATOM 919 N N . GLY A 1 134 ? -5.255 -5.315 -21.993 1.00 31.81 494 GLY A N 1
ATOM 920 C CA . GLY A 1 134 ? -5.677 -6.087 -23.144 1.00 33.09 494 GLY A CA 1
ATOM 921 C C . GLY A 1 134 ? -5.588 -5.308 -24.441 1.00 32.55 494 GLY A C 1
ATOM 922 O O . GLY A 1 134 ? -6.397 -5.510 -25.346 1.00 32.43 494 GLY A O 1
ATOM 923 N N . ALA A 1 135 ? -4.611 -4.410 -24.534 1.00 32.86 495 ALA A N 1
ATOM 924 C CA . ALA A 1 135 ? -4.361 -3.677 -25.777 1.00 37.31 495 ALA A CA 1
ATOM 925 C C . ALA A 1 135 ? -4.125 -4.630 -26.950 1.00 33.44 495 ALA A C 1
ATOM 926 O O . ALA A 1 135 ? -4.476 -4.320 -28.086 1.00 37.78 495 ALA A O 1
ATOM 928 N N . ASN A 1 136 ? -3.542 -5.792 -26.664 1.00 36.95 496 ASN A N 1
ATOM 929 C CA . ASN A 1 136 ? -3.215 -6.776 -27.704 1.00 42.68 496 ASN A CA 1
ATOM 930 C C . ASN A 1 136 ? -4.299 -7.835 -27.914 1.00 44.77 496 ASN A C 1
ATOM 931 O O . ASN A 1 136 ? -4.077 -8.847 -28.591 1.00 41.71 496 ASN A O 1
ATOM 936 N N . ILE A 1 137 ? -5.472 -7.603 -27.330 1.00 36.86 497 ILE A N 1
ATOM 937 C CA . ILE A 1 137 ? -6.568 -8.544 -27.455 1.00 36.43 497 ILE A CA 1
ATOM 938 C C . ILE A 1 137 ? -7.637 -7.985 -28.386 1.00 37.44 497 ILE A C 1
ATOM 939 O O . ILE A 1 137 ? -8.204 -6.920 -28.122 1.00 35.37 497 ILE A O 1
ATOM 944 N N . THR A 1 138 ? -7.906 -8.699 -29.476 1.00 35.96 498 THR A N 1
ATOM 945 C CA . THR A 1 138 ? -9.077 -8.416 -30.283 1.00 32.50 498 THR A CA 1
ATOM 946 C C . THR A 1 138 ? -10.278 -9.042 -29.584 1.00 33.41 498 THR A C 1
ATOM 947 O O . THR A 1 138 ? -10.334 -10.258 -29.410 1.00 34.75 498 THR A O 1
ATOM 951 N N . PRO A 1 139 ? -11.237 -8.213 -29.155 1.00 34.39 499 PRO A N 1
ATOM 952 C CA . PRO A 1 139 ? -12.427 -8.750 -28.476 1.00 34.62 499 PRO A CA 1
ATOM 953 C C . PRO A 1 139 ? -13.293 -9.593 -29.413 1.00 35.42 499 PRO A C 1
ATOM 954 O O . PRO A 1 139 ? -13.247 -9.404 -30.630 1.00 33.21 499 PRO A O 1
ATOM 958 N N . ARG A 1 140 ? -14.057 -10.523 -28.847 1.00 34.23 500 ARG A N 1
ATOM 959 C CA . ARG A 1 140 ? -15.019 -11.319 -29.608 1.00 35.09 500 ARG A CA 1
ATOM 960 C C . ARG A 1 140 ? -16.006 -10.393 -30.285 1.00 31.41 500 ARG A C 1
ATOM 961 O O . ARG A 1 140 ? -16.400 -9.372 -29.701 1.00 28.61 500 ARG A O 1
ATOM 969 N N . GLU A 1 141 ? -16.431 -10.772 -31.488 1.00 27.54 501 GLU A N 1
ATOM 970 C CA . GLU A 1 141 ? -17.370 -9.976 -32.277 1.00 34.88 501 GLU A CA 1
ATOM 971 C C . GLU A 1 141 ? -18.631 -9.583 -31.513 1.00 35.79 501 GLU A C 1
ATOM 972 O O . GLU A 1 141 ? -18.881 -8.404 -31.261 1.00 48.92 501 GLU A O 1
ATOM 974 N N . GLY A 1 142 ? -19.433 -10.550 -31.126 1.00 27.76 502 GLY A N 1
ATOM 975 C CA . GLY A 1 142 ? -20.613 -10.198 -30.342 1.00 35.84 502 GLY A CA 1
ATOM 976 C C . GLY A 1 142 ? -21.771 -9.676 -31.188 1.00 37.23 502 GLY A C 1
ATOM 977 O O . GLY A 1 142 ? -21.571 -8.992 -32.192 1.00 38.26 502 GLY A O 1
ATOM 978 N N . ASP A 1 143 ? -22.994 -9.973 -30.774 1.00 34.82 503 ASP A N 1
ATOM 979 C CA . ASP A 1 143 ? -24.123 -9.699 -31.647 1.00 34.03 503 ASP A CA 1
ATOM 980 C C . ASP A 1 143 ? -25.263 -8.994 -30.926 1.00 28.46 503 ASP A C 1
ATOM 981 O O . ASP A 1 143 ? -25.053 -8.372 -29.878 1.00 26.24 503 ASP A O 1
ATOM 986 N N . GLU A 1 144 ? -26.475 -9.104 -31.466 1.00 23.92 504 GLU A N 1
ATOM 987 C CA . GLU A 1 144 ? -27.593 -8.343 -30.915 1.00 21.65 504 GLU A CA 1
ATOM 988 C C . GLU A 1 144 ? -27.966 -8.696 -29.480 1.00 23.82 504 GLU A C 1
ATOM 989 O O . GLU A 1 144 ? -28.651 -7.922 -28.818 1.00 25.57 504 GLU A O 1
ATOM 995 N N . LEU A 1 145 ? -27.506 -9.842 -28.984 1.00 27.09 505 LEU A N 1
ATOM 996 C CA . LEU A 1 145 ? -27.779 -10.208 -27.587 1.00 26.24 505 LEU A CA 1
ATOM 997 C C . LEU A 1 145 ? -26.853 -9.496 -26.584 1.00 28.48 505 LEU A C 1
ATOM 998 O O . LEU A 1 145 ? -27.141 -9.455 -25.378 1.00 30.71 505 LEU A O 1
ATOM 1003 N N . ALA A 1 146 ? -25.745 -8.940 -27.068 1.00 26.55 506 ALA A N 1
ATOM 1004 C CA . ALA A 1 146 ? -24.778 -8.321 -26.156 1.00 32.09 506 ALA A CA 1
ATOM 1005 C C . ALA A 1 146 ? -24.745 -6.809 -26.299 1.00 31.81 506 ALA A C 1
ATOM 1006 O O . ALA A 1 146 ? -23.997 -6.288 -27.123 1.00 35.68 506 ALA A O 1
ATOM 1008 N N . ARG A 1 147 ? -25.551 -6.111 -25.505 1.00 29.91 507 ARG A N 1
ATOM 1009 C CA . ARG A 1 147 ? -25.538 -4.647 -25.495 1.00 33.79 507 ARG A CA 1
ATOM 1010 C C . ARG A 1 147 ? -24.394 -4.167 -24.588 1.00 29.83 507 ARG A C 1
ATOM 1011 O O . ARG A 1 147 ? -23.818 -4.960 -23.855 1.00 25.62 507 ARG A O 1
ATOM 1014 N N . LEU A 1 148 ? -24.078 -2.874 -24.627 1.00 25.95 508 LEU A N 1
ATOM 1015 C CA . LEU A 1 148 ? -23.018 -2.328 -23.774 1.00 27.36 508 LEU A CA 1
ATOM 1016 C C . LEU A 1 148 ? -23.350 -2.537 -22.302 1.00 23.89 508 LEU A C 1
ATOM 1017 O O . LEU A 1 148 ? -24.405 -2.133 -21.847 1.00 25.65 508 LEU A O 1
ATOM 1022 N N . PRO A 1 149 ? -22.456 -3.200 -21.555 1.00 23.07 509 PRO A N 1
ATOM 1023 C CA . PRO A 1 149 ? -22.686 -3.404 -20.120 1.00 20.95 509 PRO A CA 1
ATOM 1024 C C . PRO A 1 149 ? -22.193 -2.210 -19.300 1.00 23.47 509 PRO A C 1
ATOM 1025 O O . PRO A 1 149 ? -21.471 -1.357 -19.836 1.00 22.26 509 PRO A O 1
ATOM 1029 N N . TYR A 1 150 ? -22.596 -2.138 -18.034 1.00 24.65 510 TYR A N 1
ATOM 1030 C CA . TYR A 1 150 ? -22.093 -1.085 -17.149 1.00 26.12 510 TYR A CA 1
ATOM 1031 C C . TYR A 1 150 ? -21.527 -1.719 -15.891 1.00 19.92 510 TYR A C 1
ATOM 1032 O O . TYR A 1 150 ? -21.735 -2.918 -15.653 1.00 19.69 510 TYR A O 1
ATOM 1041 N N . LEU A 1 151 ? -20.807 -0.929 -15.092 1.00 17.30 511 LEU A N 1
ATOM 1042 C CA . LEU A 1 151 ? -20.190 -1.451 -13.878 1.00 23.17 511 LEU A CA 1
ATOM 1043 C C . LEU A 1 151 ? -21.246 -1.589 -12.800 1.00 22.02 511 LEU A C 1
ATOM 1044 O O . LEU A 1 151 ? -21.790 -0.579 -12.317 1.00 21.85 511 LEU A O 1
ATOM 1049 N N . ARG A 1 152 ? -21.537 -2.830 -12.415 1.00 17.17 512 ARG A N 1
ATOM 1050 C CA . ARG A 1 152 ? -22.589 -3.068 -11.436 1.00 25.21 512 ARG A CA 1
ATOM 1051 C C . ARG A 1 152 ? -22.030 -2.929 -10.026 1.00 24.06 512 ARG A C 1
ATOM 1052 O O . ARG A 1 152 ? -22.655 -2.284 -9.166 1.00 22.81 512 ARG A O 1
ATOM 1060 N N . THR A 1 153 ? -20.855 -3.509 -9.782 1.00 23.15 513 THR A N 1
ATOM 1061 C CA . THR A 1 153 ? -20.253 -3.411 -8.440 1.00 24.80 513 THR A CA 1
ATOM 1062 C C . THR A 1 153 ? -18.732 -3.379 -8.539 1.00 21.82 513 THR A C 1
ATOM 1063 O O . THR A 1 153 ? -18.177 -3.920 -9.484 1.00 23.43 513 THR A O 1
ATOM 1067 N N . TRP A 1 154 ? -18.052 -2.736 -7.595 1.00 21.54 514 TRP A N 1
ATOM 1068 C CA . TRP A 1 154 ? -16.590 -2.819 -7.560 1.00 18.93 514 TRP A CA 1
ATOM 1069 C C . TRP A 1 154 ? -16.098 -2.647 -6.132 1.00 22.33 514 TRP A C 1
ATOM 1070 O O . TRP A 1 154 ? -16.783 -2.031 -5.318 1.00 22.43 514 TRP A O 1
ATOM 1081 N N . PHE A 1 155 ? -14.931 -3.208 -5.823 1.00 20.35 515 PHE A N 1
ATOM 1082 C CA . PHE A 1 155 ? -14.257 -2.881 -4.562 1.00 22.32 515 PHE A CA 1
ATOM 1083 C C . PHE A 1 155 ? -12.777 -3.168 -4.751 1.00 24.29 515 PHE A C 1
ATOM 1084 O O . PHE A 1 155 ? -12.386 -3.826 -5.718 1.00 22.61 515 PHE A O 1
ATOM 1092 N N . ARG A 1 156 ? -11.945 -2.664 -3.857 1.00 21.16 516 ARG A N 1
ATOM 1093 C CA . ARG A 1 156 ? -10.531 -2.991 -3.915 1.00 22.81 516 ARG A CA 1
ATOM 1094 C C . ARG A 1 156 ? -10.133 -3.674 -2.624 1.00 25.74 516 ARG A C 1
ATOM 1095 O O . ARG A 1 156 ? -10.630 -3.316 -1.555 1.00 26.14 516 ARG A O 1
ATOM 1103 N N . THR A 1 157 ? -9.263 -4.676 -2.731 1.00 25.13 517 THR A N 1
ATOM 1104 C CA . THR A 1 157 ? -8.804 -5.419 -1.569 1.00 27.77 517 THR A CA 1
ATOM 1105 C C . THR A 1 157 ? -7.342 -5.114 -1.376 1.00 27.78 517 THR A C 1
ATOM 1106 O O . THR A 1 157 ? -6.800 -4.250 -2.073 1.00 25.71 517 THR A O 1
ATOM 1110 N N . ARG A 1 158 ? -6.703 -5.813 -0.436 1.00 30.41 518 ARG A N 1
ATOM 1111 C CA . ARG A 1 158 ? -5.251 -5.702 -0.256 1.00 31.58 518 ARG A CA 1
ATOM 1112 C C . ARG A 1 158 ? -4.477 -6.071 -1.524 1.00 31.52 518 ARG A C 1
ATOM 1113 O O . ARG A 1 158 ? -3.367 -5.567 -1.746 1.00 31.78 518 ARG A O 1
ATOM 1121 N N . SER A 1 159 ? -5.054 -6.948 -2.347 1.00 26.75 519 SER A N 1
ATOM 1122 C CA . SER A 1 159 ? -4.311 -7.558 -3.458 1.00 28.73 519 SER A CA 1
ATOM 1123 C C . SER A 1 159 ? -4.818 -7.188 -4.855 1.00 27.13 519 SER A C 1
ATOM 1124 O O . SER A 1 159 ? -4.078 -7.325 -5.837 1.00 25.59 519 SER A O 1
ATOM 1127 N N . ALA A 1 160 ? -6.062 -6.726 -4.961 1.00 25.86 520 ALA A N 1
ATOM 1128 C CA . ALA A 1 160 ? -6.642 -6.524 -6.289 1.00 28.32 520 ALA A CA 1
ATOM 1129 C C . ALA A 1 160 ? -7.796 -5.538 -6.344 1.00 26.36 520 ALA A C 1
ATOM 1130 O O . ALA A 1 160 ? -8.396 -5.178 -5.320 1.00 25.64 520 ALA A O 1
ATOM 1132 N N . ILE A 1 161 ? -8.126 -5.102 -7.553 1.00 23.30 521 ILE A N 1
ATOM 1133 C CA . ILE A 1 161 ? -9.399 -4.430 -7.727 1.00 20.90 521 ILE A CA 1
ATOM 1134 C C . ILE A 1 161 ? -10.356 -5.393 -8.435 1.00 24.10 521 ILE A C 1
ATOM 1135 O O . ILE A 1 161 ? -9.987 -6.073 -9.403 1.00 22.98 521 ILE A O 1
ATOM 1140 N N . ILE A 1 162 ? -11.577 -5.459 -7.913 1.00 23.47 522 ILE A N 1
ATOM 1141 C CA . ILE A 1 162 ? -12.604 -6.364 -8.407 1.00 22.09 522 ILE A CA 1
ATOM 1142 C C . ILE A 1 162 ? -13.709 -5.532 -9.053 1.00 22.02 522 ILE A C 1
ATOM 1143 O O . ILE A 1 162 ? -14.257 -4.619 -8.422 1.00 20.32 522 ILE A O 1
ATOM 1148 N N . LEU A 1 163 ? -14.016 -5.862 -10.307 1.00 21.72 523 LEU A N 1
ATOM 1149 C CA . LEU A 1 163 ? -14.950 -5.121 -11.152 1.00 21.00 523 LEU A CA 1
ATOM 1150 C C . LEU A 1 163 ? -16.017 -6.051 -11.723 1.00 19.71 523 LEU A C 1
ATOM 1151 O O . LEU A 1 163 ? -15.734 -6.878 -12.576 1.00 18.21 523 LEU A O 1
ATOM 1156 N N . HIS A 1 164 ? -17.255 -5.886 -11.276 1.00 17.93 524 HIS A N 1
ATOM 1157 C CA . HIS A 1 164 ? -18.355 -6.764 -11.670 1.00 17.66 524 HIS A CA 1
ATOM 1158 C C . HIS A 1 164 ? -19.288 -5.996 -12.609 1.00 18.78 524 HIS A C 1
ATOM 1159 O O . HIS A 1 164 ? -19.934 -5.009 -12.210 1.00 21.76 524 HIS A O 1
ATOM 1166 N N . LEU A 1 165 ? -19.321 -6.448 -13.862 1.00 19.13 525 LEU A N 1
ATOM 1167 C CA . LEU A 1 165 ? -20.078 -5.826 -14.942 1.00 21.55 525 LEU A CA 1
ATOM 1168 C C . LEU A 1 165 ? -21.497 -6.382 -15.019 1.00 24.27 525 LEU A C 1
ATOM 1169 O O . LEU A 1 165 ? -21.741 -7.512 -14.610 1.00 21.42 525 LEU A O 1
ATOM 1174 N N . SER A 1 166 ? -22.408 -5.603 -15.600 1.00 23.40 526 SER A N 1
ATOM 1175 C CA . SER A 1 166 ? -23.815 -5.988 -15.663 1.00 26.15 526 SER A CA 1
ATOM 1176 C C . SER A 1 166 ? -24.123 -7.157 -16.606 1.00 24.64 526 SER A C 1
ATOM 1177 O O . SER A 1 166 ? -25.253 -7.655 -16.598 1.00 27.58 526 SER A O 1
ATOM 1180 N N . ASN A 1 167 ? -23.146 -7.596 -17.407 1.00 23.67 527 ASN A N 1
ATOM 1181 C CA . ASN A 1 167 ? -23.336 -8.796 -18.216 1.00 21.83 527 ASN A CA 1
ATOM 1182 C C . ASN A 1 167 ? -22.880 -10.036 -17.460 1.00 25.26 527 ASN A C 1
ATOM 1183 O O . ASN A 1 167 ? -22.744 -11.108 -18.051 1.00 25.61 527 ASN A O 1
ATOM 1188 N N . GLY A 1 168 ? -22.623 -9.879 -16.160 1.00 23.47 528 GLY A N 1
ATOM 1189 C CA . GLY A 1 168 ? -22.155 -10.986 -15.342 1.00 22.37 528 GLY A CA 1
ATOM 1190 C C . GLY A 1 168 ? -20.648 -11.196 -15.295 1.00 22.59 528 GLY A C 1
ATOM 1191 O O . GLY A 1 168 ? -20.158 -11.923 -14.421 1.00 22.27 528 GLY A O 1
ATOM 1192 N N . SER A 1 169 ? -19.903 -10.584 -16.215 1.00 18.16 529 SER A N 1
ATOM 1193 C CA . SER A 1 169 ? -18.450 -10.756 -16.192 1.00 19.79 529 SER A CA 1
ATOM 1194 C C . SER A 1 169 ? -17.841 -10.207 -14.905 1.00 21.87 529 SER A C 1
ATOM 1195 O O . SER A 1 169 ? -18.262 -9.147 -14.408 1.00 18.55 529 SER A O 1
ATOM 1198 N N . VAL A 1 170 ? -16.856 -10.922 -14.356 1.00 18.30 530 VAL A N 1
ATOM 1199 C CA . VAL A 1 170 ? -16.129 -10.394 -13.210 1.00 19.92 530 VAL A CA 1
ATOM 1200 C C . VAL A 1 170 ? -14.652 -10.280 -13.547 1.00 20.67 530 VAL A C 1
ATOM 1201 O O . VAL A 1 170 ? -14.006 -11.259 -13.903 1.00 20.20 530 VAL A O 1
ATOM 1205 N N . GLN A 1 171 ? -14.127 -9.070 -13.429 1.00 18.93 531 GLN A N 1
ATOM 1206 C CA . GLN A 1 171 ? -12.732 -8.819 -13.725 1.00 21.03 531 GLN A CA 1
ATOM 1207 C C . GLN A 1 171 ? -11.943 -8.576 -12.430 1.00 25.49 531 GLN A C 1
ATOM 1208 O O . GLN A 1 171 ? -12.420 -7.880 -11.534 1.00 21.81 531 GLN A O 1
ATOM 1214 N N . ILE A 1 172 ? -10.759 -9.172 -12.308 1.00 20.38 532 ILE A N 1
ATOM 1215 C CA . ILE A 1 172 ? -9.925 -8.942 -11.139 1.00 20.81 532 ILE A CA 1
ATOM 1216 C C . ILE A 1 172 ? -8.529 -8.564 -11.605 1.00 22.84 532 ILE A C 1
ATOM 1217 O O . ILE A 1 172 ? -7.886 -9.348 -12.314 1.00 22.25 532 ILE A O 1
ATOM 1222 N N . ASN A 1 173 ? -8.070 -7.369 -11.211 1.00 21.31 533 ASN A N 1
ATOM 1223 C CA . ASN A 1 173 ? -6.753 -6.854 -11.602 1.00 21.81 533 ASN A CA 1
ATOM 1224 C C . ASN A 1 173 ? -5.847 -6.838 -10.377 1.00 22.39 533 ASN A C 1
ATOM 1225 O O . ASN A 1 173 ? -6.103 -6.087 -9.423 1.00 22.21 533 ASN A O 1
ATOM 1230 N N . PHE A 1 174 ? -4.792 -7.651 -10.408 1.00 23.09 534 PHE A N 1
ATOM 1231 C CA . PHE A 1 174 ? -3.916 -7.804 -9.253 1.00 30.42 534 PHE A CA 1
ATOM 1232 C C . PHE A 1 174 ? -2.860 -6.707 -9.236 1.00 29.87 534 PHE A C 1
ATOM 1233 O O . PHE A 1 174 ? -2.195 -6.444 -10.246 1.00 29.35 534 PHE A O 1
ATOM 1241 N N . PHE A 1 175 ? -2.731 -6.057 -8.090 1.00 27.71 535 PHE A N 1
ATOM 1242 C CA . PHE A 1 175 ? -1.868 -4.892 -7.940 1.00 30.00 535 PHE A CA 1
ATOM 1243 C C . PHE A 1 175 ? -0.363 -5.176 -8.060 1.00 34.23 535 PHE A C 1
ATOM 1244 O O . PHE A 1 175 ? 0.379 -4.376 -8.635 1.00 33.99 535 PHE A O 1
ATOM 1252 N N . GLN A 1 176 ? 0.094 -6.283 -7.484 1.00 38.24 536 GLN A N 1
ATOM 1253 C CA . GLN A 1 176 ? 1.541 -6.499 -7.361 1.00 45.85 536 GLN A CA 1
ATOM 1254 C C . GLN A 1 176 ? 2.215 -6.812 -8.693 1.00 43.09 536 GLN A C 1
ATOM 1255 O O . GLN A 1 176 ? 3.198 -6.171 -9.062 1.00 46.65 536 GLN A O 1
ATOM 1258 N N . ASP A 1 177 ? 1.665 -7.775 -9.422 1.00 36.95 537 ASP A N 1
ATOM 1259 C CA . ASP A 1 177 ? 2.299 -8.263 -10.641 1.00 37.08 537 ASP A CA 1
ATOM 1260 C C . ASP A 1 177 ? 1.528 -7.915 -11.910 1.00 33.43 537 ASP A C 1
ATOM 1261 O O . ASP A 1 177 ? 1.868 -8.405 -12.991 1.00 30.41 537 ASP A O 1
ATOM 1266 N N . HIS A 1 178 ? 0.483 -7.094 -11.774 1.00 31.70 538 HIS A N 1
ATOM 1267 C CA . HIS A 1 178 ? -0.325 -6.642 -12.917 1.00 31.55 538 HIS A CA 1
ATOM 1268 C C . HIS A 1 178 ? -1.022 -7.775 -13.653 1.00 27.14 538 HIS A C 1
ATOM 1269 O O . HIS A 1 178 ? -1.498 -7.587 -14.773 1.00 29.14 538 HIS A O 1
ATOM 1276 N N . THR A 1 179 ? -1.104 -8.946 -13.034 1.00 25.57 539 THR A N 1
ATOM 1277 C CA . THR A 1 179 ? -1.836 -10.046 -13.663 1.00 25.47 539 THR A CA 1
ATOM 1278 C C . THR A 1 179 ? -3.336 -9.800 -13.500 1.00 26.88 539 THR A C 1
ATOM 1279 O O . THR A 1 179 ? -3.770 -9.165 -12.533 1.00 27.13 539 THR A O 1
ATOM 1283 N N . LYS A 1 180 ? -4.124 -10.293 -14.450 1.00 29.51 540 LYS A N 1
ATOM 1284 C CA . LYS A 1 180 ? -5.558 -10.010 -14.458 1.00 26.20 540 LYS A CA 1
ATOM 1285 C C . LYS A 1 180 ? -6.363 -11.238 -14.868 1.00 29.38 540 LYS A C 1
ATOM 1286 O O . LYS A 1 180 ? -5.894 -12.066 -15.670 1.00 29.41 540 LYS A O 1
ATOM 1292 N N . LEU A 1 181 ? -7.584 -11.333 -14.335 1.00 25.56 541 LEU A N 1
ATOM 1293 C CA . LEU A 1 181 ? -8.548 -12.357 -14.714 1.00 26.38 541 LEU A CA 1
ATOM 1294 C C . LEU A 1 181 ? -9.805 -11.680 -15.229 1.00 27.07 541 LEU A C 1
ATOM 1295 O O . LEU A 1 181 ? -10.267 -10.700 -14.649 1.00 21.95 541 LEU A O 1
ATOM 1300 N N . ILE A 1 182 ? -10.373 -12.203 -16.308 1.00 26.09 542 ILE A N 1
ATOM 1301 C CA . ILE A 1 182 ? -11.710 -11.798 -16.708 1.00 22.14 542 ILE A CA 1
ATOM 1302 C C . ILE A 1 182 ? -12.526 -13.070 -16.805 1.00 25.38 542 ILE A C 1
ATOM 1303 O O . ILE A 1 182 ? -12.293 -13.907 -17.703 1.00 21.02 542 ILE A O 1
ATOM 1308 N N . LEU A 1 183 ? -13.496 -13.190 -15.905 1.00 25.28 543 LEU A N 1
ATOM 1309 C CA . LEU A 1 183 ? -14.344 -14.368 -15.819 1.00 25.71 543 LEU A CA 1
ATOM 1310 C C . LEU A 1 183 ? -15.704 -14.098 -16.440 1.00 22.73 543 LEU A C 1
ATOM 1311 O O . LEU A 1 183 ? -16.342 -13.081 -16.139 1.00 20.75 543 LEU A O 1
ATOM 1316 N N . CYS A 1 184 ? -16.162 -15.008 -17.293 1.00 23.08 544 CYS A N 1
ATOM 1317 C CA . CYS A 1 184 ? -17.504 -14.881 -17.860 1.00 22.07 544 CYS A CA 1
ATOM 1318 C C . CYS A 1 184 ? -18.312 -16.102 -17.471 1.00 20.13 544 CYS A C 1
ATOM 1319 O O . CYS A 1 184 ? -17.925 -17.231 -17.777 1.00 21.46 544 CYS A O 1
ATOM 1322 N N . PRO A 1 185 ? -19.437 -15.885 -16.792 1.00 21.36 545 PRO A N 1
ATOM 1323 C CA . PRO A 1 185 ? -20.228 -17.026 -16.333 1.00 23.25 545 PRO A CA 1
ATOM 1324 C C . PRO A 1 185 ? -21.256 -17.429 -17.400 1.00 25.19 545 PRO A C 1
ATOM 1325 O O . PRO A 1 185 ? -21.915 -18.456 -17.244 1.00 27.54 545 PRO A O 1
ATOM 1329 N N . LEU A 1 186 ? -21.408 -16.626 -18.452 1.00 21.01 546 LEU A N 1
ATOM 1330 C CA . LEU A 1 186 ? -22.264 -17.015 -19.575 1.00 21.98 546 LEU A CA 1
ATOM 1331 C C . LEU A 1 186 ? -21.519 -18.035 -20.440 1.00 25.45 546 LEU A C 1
ATOM 1332 O O . LEU A 1 186 ? -22.035 -19.125 -20.728 1.00 26.36 546 LEU A O 1
ATOM 1337 N N . MET A 1 187 ? -20.293 -17.687 -20.827 1.00 26.80 547 MET A N 1
ATOM 1338 C CA . MET A 1 187 ? -19.414 -18.592 -21.567 1.00 28.02 547 MET A CA 1
ATOM 1339 C C . MET A 1 187 ? -18.793 -19.666 -20.674 1.00 28.23 547 MET A C 1
ATOM 1340 O O . MET A 1 187 ? -18.252 -20.648 -21.181 1.00 27.51 547 MET A O 1
ATOM 1345 N N . ALA A 1 188 ? -18.867 -19.475 -19.354 1.00 28.67 548 ALA A N 1
ATOM 1346 C CA . ALA A 1 188 ? -18.150 -20.321 -18.386 1.00 27.98 548 ALA A CA 1
ATOM 1347 C C . ALA A 1 188 ? -16.658 -20.382 -18.708 1.00 32.12 548 ALA A C 1
ATOM 1348 O O . ALA A 1 188 ? -16.057 -21.463 -18.780 1.00 37.40 548 ALA A O 1
ATOM 1350 N N . ALA A 1 189 ? -16.058 -19.207 -18.892 1.00 29.46 549 ALA A N 1
ATOM 1351 C CA . ALA A 1 189 ? -14.664 -19.119 -19.333 1.00 28.96 549 ALA A CA 1
ATOM 1352 C C . ALA A 1 189 ? -13.888 -18.149 -18.474 1.00 26.66 549 ALA A C 1
ATOM 1353 O O . ALA A 1 189 ? -14.474 -17.319 -17.754 1.00 25.08 549 ALA A O 1
ATOM 1355 N N . VAL A 1 190 ? -12.568 -18.251 -18.540 1.00 27.21 550 VAL A N 1
ATOM 1356 C CA . VAL A 1 190 ? -11.716 -17.244 -17.930 1.00 23.34 550 VAL A CA 1
ATOM 1357 C C . VAL A 1 190 ? -10.561 -16.848 -18.839 1.00 28.81 550 VAL A C 1
ATOM 1358 O O . VAL A 1 190 ? -9.909 -17.692 -19.453 1.00 31.29 550 VAL A O 1
ATOM 1362 N N . THR A 1 191 ? -10.344 -15.547 -18.955 1.00 27.44 551 THR A N 1
ATOM 1363 C CA . THR A 1 191 ? -9.193 -15.030 -19.657 1.00 26.31 551 THR A CA 1
ATOM 1364 C C . THR A 1 191 ? -8.181 -14.653 -18.604 1.00 24.49 551 THR A C 1
ATOM 1365 O O . THR A 1 191 ? -8.509 -13.983 -17.623 1.00 24.48 551 THR A O 1
ATOM 1369 N N . TYR A 1 192 ? -6.955 -15.126 -18.776 1.00 28.49 552 TYR A N 1
ATOM 1370 C CA . TYR A 1 192 ? -5.888 -14.792 -17.862 1.00 28.36 552 TYR A CA 1
ATOM 1371 C C . TYR A 1 192 ? -4.860 -13.988 -18.619 1.00 32.10 552 TYR A C 1
ATOM 1372 O O . TYR A 1 192 ? -4.349 -14.443 -19.668 1.00 27.37 552 TYR A O 1
ATOM 1381 N N . ILE A 1 193 ? -4.579 -12.791 -18.096 1.00 27.76 553 ILE A N 1
ATOM 1382 C CA . ILE A 1 193 ? -3.492 -11.962 -18.593 1.00 30.35 553 ILE A CA 1
ATOM 1383 C C . ILE A 1 193 ? -2.310 -12.046 -17.614 1.00 33.08 553 ILE A C 1
ATOM 1384 O O . ILE A 1 193 ? -2.434 -11.673 -16.435 1.00 32.13 553 ILE A O 1
ATOM 1389 N N . ASP A 1 194 ? -1.174 -12.561 -18.084 1.00 30.19 554 ASP A N 1
ATOM 1390 C CA . ASP A 1 194 ? -0.018 -12.728 -17.199 1.00 32.74 554 ASP A CA 1
ATOM 1391 C C . ASP A 1 194 ? 0.908 -11.512 -17.185 1.00 32.86 554 ASP A C 1
ATOM 1392 O O . ASP A 1 194 ? 0.642 -10.508 -17.853 1.00 29.93 554 ASP A O 1
ATOM 1397 N N . GLU A 1 195 ? 2.010 -11.622 -16.443 1.00 34.71 555 GLU A N 1
ATOM 1398 C CA . GLU A 1 195 ? 2.915 -10.498 -16.246 1.00 35.26 555 GLU A CA 1
ATOM 1399 C C . GLU A 1 195 ? 3.666 -10.102 -17.527 1.00 39.92 555 GLU A C 1
ATOM 1400 O O . GLU A 1 195 ? 4.213 -8.999 -17.602 1.00 44.09 555 GLU A O 1
ATOM 1402 N N . LYS A 1 196 ? 3.677 -10.988 -18.529 1.00 39.85 556 LYS A N 1
ATOM 1403 C CA . LYS A 1 196 ? 4.254 -10.672 -19.843 1.00 40.45 556 LYS A CA 1
ATOM 1404 C C . LYS A 1 196 ? 3.250 -9.922 -20.722 1.00 38.67 556 LYS A C 1
ATOM 1405 O O . LYS A 1 196 ? 3.620 -9.415 -21.788 1.00 36.67 556 LYS A O 1
ATOM 1409 N N . ARG A 1 197 ? 1.996 -9.868 -20.258 1.00 35.64 557 ARG A N 1
ATOM 1410 C CA . ARG A 1 197 ? 0.846 -9.327 -21.005 1.00 38.21 557 ARG A CA 1
ATOM 1411 C C . ARG A 1 197 ? 0.325 -10.286 -22.072 1.00 43.29 557 ARG A C 1
ATOM 1412 O O . ARG A 1 197 ? -0.595 -9.953 -22.830 1.00 43.55 557 ARG A O 1
ATOM 1420 N N . ASP A 1 198 ? 0.911 -11.480 -22.114 1.00 42.29 558 ASP A N 1
ATOM 1421 C CA . ASP A 1 198 ? 0.317 -12.575 -22.852 1.00 41.18 558 ASP A CA 1
ATOM 1422 C C . ASP A 1 198 ? -1.021 -12.905 -22.192 1.00 38.64 558 ASP A C 1
ATOM 1423 O O . ASP A 1 198 ? -1.176 -12.803 -20.966 1.00 37.66 558 ASP A O 1
ATOM 1428 N N . PHE A 1 199 ? -1.988 -13.288 -23.010 1.00 34.40 559 PHE A N 1
ATOM 1429 C CA . PHE A 1 199 ? -3.316 -13.587 -22.512 1.00 39.57 559 PHE A CA 1
ATOM 1430 C C . PHE A 1 199 ? -3.724 -14.916 -23.099 1.00 44.19 559 PHE A C 1
ATOM 1431 O O . PHE A 1 199 ? -3.354 -15.232 -24.236 1.00 50.78 559 PHE A O 1
ATOM 1439 N N . ARG A 1 200 ? -4.461 -15.708 -22.330 1.00 35.46 560 ARG A N 1
ATOM 1440 C CA . ARG A 1 200 ? -5.067 -16.915 -22.882 1.00 35.80 560 ARG A CA 1
ATOM 1441 C C . ARG A 1 200 ? -6.488 -17.027 -22.351 1.00 36.24 560 ARG A C 1
ATOM 1442 O O . ARG A 1 200 ? -6.793 -16.521 -21.271 1.00 29.70 560 ARG A O 1
ATOM 1444 N N . THR A 1 201 ? -7.365 -17.661 -23.118 1.00 36.78 561 THR A N 1
ATOM 1445 C CA . THR A 1 201 ? -8.729 -17.855 -22.664 1.00 36.29 561 THR A CA 1
ATOM 1446 C C . THR A 1 201 ? -9.026 -19.343 -22.586 1.00 36.69 561 THR A C 1
ATOM 1447 O O . THR A 1 201 ? -8.740 -20.096 -23.527 1.00 38.81 561 THR A O 1
ATOM 1451 N N . TYR A 1 202 ? -9.582 -19.758 -21.453 1.00 32.33 562 TYR A N 1
ATOM 1452 C CA . TYR A 1 202 ? -9.860 -21.159 -21.185 1.00 33.73 562 TYR A CA 1
ATOM 1453 C C . TYR A 1 202 ? -11.336 -21.389 -20.876 1.00 38.68 562 TYR A C 1
ATOM 1454 O O . TYR A 1 202 ? -12.000 -20.522 -20.292 1.00 36.53 562 TYR A O 1
ATOM 1463 N N . ARG A 1 203 ? -11.842 -22.567 -21.238 1.00 42.93 563 ARG A N 1
ATOM 1464 C CA . ARG A 1 203 ? -13.136 -23.021 -20.726 1.00 43.95 563 ARG A CA 1
ATOM 1465 C C . ARG A 1 203 ? -12.893 -23.633 -19.353 1.00 39.74 563 ARG A C 1
ATOM 1466 O O . ARG A 1 203 ? -12.038 -24.509 -19.204 1.00 36.29 563 ARG A O 1
ATOM 1474 N N . LEU A 1 204 ? -13.631 -23.163 -18.352 1.00 37.49 564 LEU A N 1
ATOM 1475 C CA . LEU A 1 204 ? -13.411 -23.598 -16.974 1.00 41.42 564 LEU A CA 1
ATOM 1476 C C . LEU A 1 204 ? -13.510 -25.130 -16.816 1.00 44.85 564 LEU A C 1
ATOM 1477 O O . LEU A 1 204 ? -12.679 -25.748 -16.135 1.00 43.68 564 LEU A O 1
ATOM 1482 N N . SER A 1 205 ? -14.502 -25.740 -17.467 1.00 43.80 565 SER A N 1
ATOM 1483 C CA . SER A 1 205 ? -14.633 -27.198 -17.451 1.00 45.84 565 SER A CA 1
ATOM 1484 C C . SER A 1 205 ? -13.384 -27.887 -18.022 1.00 51.16 565 SER A C 1
ATOM 1485 O O . SER A 1 205 ? -12.929 -28.916 -17.502 1.00 54.96 565 SER A O 1
ATOM 1488 N N . LEU A 1 206 ? -12.823 -27.309 -19.082 1.00 52.69 566 LEU A N 1
ATOM 1489 C CA . LEU A 1 206 ? -11.587 -27.827 -19.666 1.00 52.69 566 LEU A CA 1
ATOM 1490 C C . LEU A 1 206 ? -10.401 -27.671 -18.715 1.00 49.55 566 LEU A C 1
ATOM 1491 O O . LEU A 1 206 ? -9.461 -28.455 -18.759 1.00 51.49 566 LEU A O 1
ATOM 1496 N N . LEU A 1 207 ? -10.441 -26.658 -17.858 1.00 47.03 567 LEU A N 1
ATOM 1497 C CA . LEU A 1 207 ? -9.406 -26.515 -16.835 1.00 46.49 567 LEU A CA 1
ATOM 1498 C C . LEU A 1 207 ? -9.608 -27.578 -15.760 1.00 45.18 567 LEU A C 1
ATOM 1499 O O . LEU A 1 207 ? -8.643 -28.074 -15.182 1.00 46.02 567 LEU A O 1
ATOM 1504 N N . GLU A 1 208 ? -10.862 -27.941 -15.509 1.00 46.06 568 GLU A N 1
ATOM 1505 C CA . GLU A 1 208 ? -11.141 -29.062 -14.620 1.00 49.80 568 GLU A CA 1
ATOM 1506 C C . GLU A 1 208 ? -10.502 -30.325 -15.201 1.00 57.69 568 GLU A C 1
ATOM 1507 O O . GLU A 1 208 ? -9.793 -31.061 -14.501 1.00 59.43 568 GLU A O 1
ATOM 1509 N N . GLU A 1 209 ? -10.725 -30.552 -16.493 1.00 61.67 569 GLU A N 1
ATOM 1510 C CA . GLU A 1 209 ? -10.179 -31.735 -17.164 1.00 60.66 569 GLU A CA 1
ATOM 1511 C C . GLU A 1 209 ? -8.646 -31.780 -17.226 1.00 61.58 569 GLU A C 1
ATOM 1512 O O . GLU A 1 209 ? -8.036 -32.688 -16.662 1.00 65.10 569 GLU A O 1
ATOM 1514 N N . TYR A 1 210 ? -8.031 -30.812 -17.906 1.00 56.43 570 TYR A N 1
ATOM 1515 C CA . TYR A 1 210 ? -6.589 -30.851 -18.203 1.00 57.67 570 TYR A CA 1
ATOM 1516 C C . TYR A 1 210 ? -5.677 -30.172 -17.170 1.00 57.97 570 TYR A C 1
ATOM 1517 O O . TYR A 1 210 ? -4.447 -30.290 -17.244 1.00 58.69 570 TYR A O 1
ATOM 1526 N N . GLY A 1 211 ? -6.268 -29.444 -16.226 1.00 58.06 571 GLY A N 1
ATOM 1527 C CA . GLY A 1 211 ? -5.493 -28.789 -15.182 1.00 57.80 571 GLY A CA 1
ATOM 1528 C C . GLY A 1 211 ? -4.730 -27.570 -15.664 1.00 54.68 571 GLY A C 1
ATOM 1529 O O . GLY A 1 211 ? -4.778 -27.233 -16.846 1.00 53.19 571 GLY A O 1
ATOM 1530 N N . CYS A 1 212 ? -4.023 -26.907 -14.751 1.00 53.31 572 CYS A N 1
ATOM 1531 C CA . CYS A 1 212 ? -3.283 -25.693 -15.089 1.00 52.90 572 CYS A CA 1
ATOM 1532 C C . CYS A 1 212 ? -2.144 -25.471 -14.106 1.00 53.68 572 CYS A C 1
ATOM 1533 O O . CYS A 1 212 ? -2.028 -26.197 -13.121 1.00 54.41 572 CYS A O 1
ATOM 1536 N N . CYS A 1 213 ? -1.312 -24.462 -14.363 1.00 52.96 573 CYS A N 1
ATOM 1537 C CA . CYS A 1 213 ? -0.177 -24.190 -13.494 1.00 54.47 573 CYS A CA 1
ATOM 1538 C C . CYS A 1 213 ? -0.623 -23.656 -12.139 1.00 53.62 573 CYS A C 1
ATOM 1539 O O . CYS A 1 213 ? -1.818 -23.404 -11.910 1.00 54.39 573 CYS A O 1
ATOM 1542 N N . LYS A 1 214 ? 0.349 -23.487 -11.248 1.00 44.93 574 LYS A N 1
ATOM 1543 C CA . LYS A 1 214 ? 0.098 -23.020 -9.890 1.00 45.24 574 LYS A CA 1
ATOM 1544 C C . LYS A 1 214 ? -0.408 -21.578 -9.827 1.00 45.25 574 LYS A C 1
ATOM 1545 O O . LYS A 1 214 ? -1.253 -21.256 -8.993 1.00 45.17 574 LYS A O 1
ATOM 1550 N N . GLU A 1 215 ? 0.115 -20.715 -10.693 1.00 49.41 575 GLU A N 1
ATOM 1551 C CA . GLU A 1 215 ? -0.246 -19.302 -10.664 1.00 52.04 575 GLU A CA 1
ATOM 1552 C C . GLU A 1 215 ? -1.742 -19.104 -10.945 1.00 48.19 575 GLU A C 1
ATOM 1553 O O . GLU A 1 215 ? -2.473 -18.478 -10.154 1.00 47.75 575 GLU A O 1
ATOM 1555 N N . LEU A 1 216 ? -2.190 -19.667 -12.065 1.00 44.94 576 LEU A N 1
ATOM 1556 C CA . LEU A 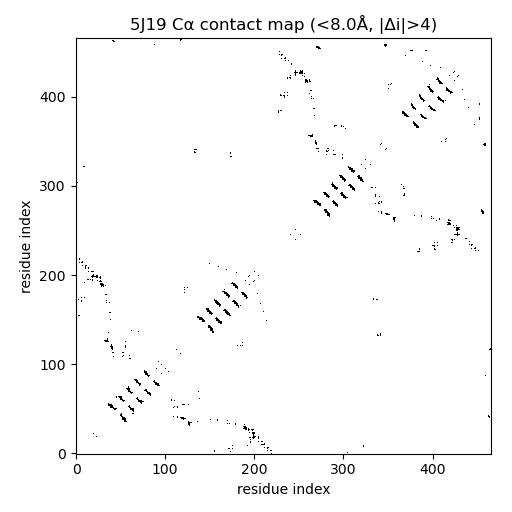1 216 ? -3.596 -19.601 -12.444 1.00 43.10 576 LEU A CA 1
ATOM 1557 C C . LEU A 1 216 ? -4.475 -20.246 -11.374 1.00 40.24 576 LEU A C 1
ATOM 1558 O O . LEU A 1 216 ? -5.520 -19.706 -11.028 1.00 33.67 576 LEU A O 1
ATOM 1563 N N . ALA A 1 217 ? -4.034 -21.386 -10.844 1.00 45.14 577 ALA A N 1
ATOM 1564 C CA . ALA A 1 217 ? -4.763 -22.080 -9.783 1.00 43.72 577 ALA A CA 1
ATOM 1565 C C . ALA A 1 217 ? -5.006 -21.161 -8.581 1.00 42.36 577 ALA A C 1
ATOM 1566 O O . ALA A 1 217 ? -6.149 -20.970 -8.130 1.00 45.53 577 ALA A O 1
ATOM 1568 N N . SER A 1 218 ? -3.919 -20.588 -8.082 1.00 40.45 578 SER A N 1
ATOM 1569 C CA . SER A 1 218 ? -3.959 -19.654 -6.960 1.00 40.16 578 SER A CA 1
ATOM 1570 C C . SER A 1 218 ? -4.923 -18.500 -7.231 1.00 36.09 578 SER A C 1
ATOM 1571 O O . SER A 1 218 ? -5.786 -18.161 -6.392 1.00 37.71 578 SER A O 1
ATOM 1574 N N . ARG A 1 219 ? -4.786 -17.903 -8.414 1.00 34.79 579 ARG A N 1
ATOM 1575 C CA . ARG A 1 219 ? -5.656 -16.782 -8.769 1.00 34.10 579 ARG A CA 1
ATOM 1576 C C . ARG A 1 219 ? -7.132 -17.170 -8.908 1.00 33.77 579 ARG A C 1
ATOM 1577 O O . ARG A 1 219 ? -8.012 -16.354 -8.662 1.00 33.99 579 ARG A O 1
ATOM 1585 N N . LEU A 1 220 ? -7.407 -18.419 -9.268 1.00 35.10 580 LEU A N 1
ATOM 1586 C CA . LEU A 1 220 ? -8.793 -18.883 -9.320 1.00 36.24 580 LEU A CA 1
ATOM 1587 C C . LEU A 1 220 ? -9.346 -19.176 -7.922 1.00 31.74 580 LEU A C 1
ATOM 1588 O O . LEU A 1 220 ? -10.540 -19.018 -7.681 1.00 29.52 580 LEU A O 1
ATOM 1593 N N . ARG A 1 221 ? -8.482 -19.579 -6.992 1.00 36.48 581 ARG A N 1
ATOM 1594 C CA . ARG A 1 221 ? -8.924 -19.680 -5.590 1.00 36.91 581 ARG A CA 1
ATOM 1595 C C . ARG A 1 221 ? -9.292 -18.300 -5.020 1.00 32.60 581 ARG A C 1
ATOM 1596 O O . ARG A 1 221 ? -10.373 -18.107 -4.396 1.00 32.20 581 ARG A O 1
ATOM 1604 N N . TYR A 1 222 ? -8.399 -17.337 -5.250 1.00 32.23 582 TYR A N 1
ATOM 1605 C CA . TYR A 1 222 ? -8.686 -15.955 -4.849 1.00 33.25 582 TYR A CA 1
ATOM 1606 C C . TYR A 1 222 ? -9.975 -15.436 -5.502 1.00 31.69 582 TYR A C 1
ATOM 1607 O O . TYR A 1 222 ? -10.809 -14.787 -4.851 1.00 27.80 582 TYR A O 1
ATOM 1616 N N . ALA A 1 223 ? -10.137 -15.729 -6.790 1.00 29.34 583 ALA A N 1
ATOM 1617 C CA . ALA A 1 223 ? -11.362 -15.373 -7.502 1.00 27.48 583 ALA A CA 1
ATOM 1618 C C . ALA A 1 223 ? -12.591 -15.964 -6.836 1.00 25.89 583 ALA A C 1
ATOM 1619 O O . ALA A 1 223 ? -13.609 -15.280 -6.681 1.00 22.39 583 ALA A O 1
ATOM 1621 N N . ARG A 1 224 ? -12.511 -17.232 -6.439 1.00 28.41 584 ARG A N 1
ATOM 1622 C CA . ARG A 1 224 ? -13.670 -17.841 -5.800 1.00 27.68 584 ARG A CA 1
ATOM 1623 C C . ARG A 1 224 ? -14.012 -17.048 -4.536 1.00 33.15 584 ARG A C 1
ATOM 1624 O O . ARG A 1 224 ? -15.200 -16.709 -4.295 1.00 29.09 584 ARG A O 1
ATOM 1632 N N . THR A 1 225 ? -12.976 -16.704 -3.758 1.00 32.93 585 THR A N 1
ATOM 1633 C CA . THR A 1 225 ? -13.231 -15.858 -2.576 1.00 30.87 585 THR A CA 1
ATOM 1634 C C . THR A 1 225 ? -13.903 -14.502 -2.911 1.00 25.51 585 THR A C 1
ATOM 1635 O O . THR A 1 225 ? -14.839 -14.050 -2.219 1.00 27.13 585 THR A O 1
ATOM 1639 N N . MET A 1 226 ? -13.445 -13.859 -3.983 1.00 25.44 586 MET A N 1
ATOM 1640 C CA . MET A 1 226 ? -14.054 -12.593 -4.402 1.00 26.82 586 MET A CA 1
ATOM 1641 C C . MET A 1 226 ? -15.510 -12.733 -4.829 1.00 25.78 586 MET A C 1
ATOM 1642 O O . MET A 1 226 ? -16.338 -11.845 -4.575 1.00 23.78 586 MET A O 1
ATOM 1647 N N . VAL A 1 227 ? -15.834 -13.845 -5.479 1.00 26.14 587 VAL A N 1
ATOM 1648 C CA . VAL A 1 227 ? -17.203 -14.056 -5.934 1.00 25.98 587 VAL A CA 1
ATOM 1649 C C . VAL A 1 227 ? -18.109 -14.329 -4.733 1.00 27.82 587 VAL A C 1
ATOM 1650 O O . VAL A 1 227 ? -19.270 -13.882 -4.701 1.00 24.77 587 VAL A O 1
ATOM 1654 N N . ASP A 1 228 ? -17.576 -15.052 -3.747 1.00 32.82 588 ASP A N 1
ATOM 1655 C CA . ASP A 1 228 ? -18.313 -15.267 -2.500 1.00 36.58 588 ASP A CA 1
ATOM 1656 C C . ASP A 1 228 ? -18.582 -13.926 -1.828 1.00 36.11 588 ASP A C 1
ATOM 1657 O O . ASP A 1 228 ? -19.678 -13.686 -1.334 1.00 36.42 588 ASP A O 1
ATOM 1662 N N . LYS A 1 229 ? -17.590 -13.043 -1.826 1.00 31.02 589 LYS A N 1
ATOM 1663 C CA . LYS A 1 229 ? -17.832 -11.698 -1.313 1.00 30.10 589 LYS A CA 1
ATOM 1664 C C . LYS A 1 229 ? -18.921 -10.943 -2.092 1.00 28.85 589 LYS A C 1
ATOM 1665 O O . LYS A 1 229 ? -19.812 -10.350 -1.495 1.00 31.28 589 LYS A O 1
ATOM 1671 N N . LEU A 1 230 ? -18.862 -10.967 -3.421 1.00 23.47 590 LEU A N 1
ATOM 1672 C CA . LEU A 1 230 ? -19.874 -10.275 -4.213 1.00 26.82 590 LEU A CA 1
ATOM 1673 C C . LEU A 1 230 ? -21.279 -10.828 -3.953 1.00 28.52 590 LEU A C 1
ATOM 1674 O O . LEU A 1 230 ? -22.262 -10.082 -3.940 1.00 26.26 590 LEU A O 1
ATOM 1679 N N . LEU A 1 231 ? -21.367 -12.138 -3.769 1.00 30.25 591 LEU A N 1
ATOM 1680 C CA . LEU A 1 231 ? -22.642 -12.784 -3.487 1.00 39.86 591 LEU A CA 1
ATOM 1681 C C . LEU A 1 231 ? -23.116 -12.400 -2.081 1.00 47.34 591 LEU A C 1
ATOM 1682 O O . LEU A 1 231 ? -24.316 -12.264 -1.838 1.00 53.28 591 LEU A O 1
ATOM 1687 N N . SER A 1 232 ? -22.156 -12.212 -1.177 1.00 50.00 592 SER A N 1
ATOM 1688 C CA . SER A 1 232 ? -22.415 -11.982 0.243 1.00 51.54 592 SER A CA 1
ATOM 1689 C C . SER A 1 232 ? -23.095 -10.650 0.537 1.00 51.64 592 SER A C 1
ATOM 1690 O O . SER A 1 232 ? -24.094 -10.608 1.256 1.00 58.23 592 SER A O 1
ATOM 1692 N N . SER A 1 233 ? -22.534 -9.571 0.001 1.00 39.89 593 SER A N 1
ATOM 1693 C CA . SER A 1 233 ? -23.070 -8.224 0.186 1.00 43.89 593 SER A CA 1
ATOM 1694 C C . SER A 1 233 ? -24.582 -8.125 -0.042 1.00 46.87 593 SER A C 1
ATOM 1695 O O . SER A 1 233 ? -25.295 -7.511 0.755 1.00 50.94 593 SER A O 1
ATOM 1697 N N . GLU B 1 5 ? -48.674 -37.844 -30.475 1.00 49.78 365 GLU B N 1
ATOM 1698 C CA . GLU B 1 5 ? -49.369 -38.418 -29.318 1.00 50.54 365 GLU B CA 1
ATOM 1699 C C . GLU B 1 5 ? -49.747 -37.308 -28.339 1.00 45.46 365 GLU B C 1
ATOM 1700 O O . GLU B 1 5 ? -50.917 -36.938 -28.221 1.00 42.40 365 GLU B O 1
ATOM 1702 N N . PHE B 1 6 ? -48.747 -36.774 -27.644 1.00 40.79 366 PHE B N 1
ATOM 1703 C CA . PHE B 1 6 ? -48.934 -35.526 -26.913 1.00 39.26 366 PHE B CA 1
ATOM 1704 C C . PHE B 1 6 ? -49.328 -34.455 -27.935 1.00 38.72 366 PHE B C 1
ATOM 1705 O O . PHE B 1 6 ? -50.186 -33.620 -27.664 1.00 35.77 366 PHE B O 1
ATOM 1713 N N . GLY B 1 7 ? -48.719 -34.507 -29.120 1.00 35.87 367 GLY B N 1
ATOM 1714 C CA . GLY B 1 7 ? -49.111 -33.633 -30.218 1.00 36.40 367 GLY B CA 1
ATOM 1715 C C . GLY B 1 7 ? -50.600 -33.690 -30.558 1.00 34.43 367 GLY B C 1
ATOM 1716 O O . GLY B 1 7 ? -51.203 -32.664 -30.881 1.00 36.28 367 GLY B O 1
ATOM 1717 N N . GLU B 1 8 ? -51.201 -34.875 -30.487 1.00 39.31 368 GLU B N 1
ATOM 1718 C CA . GLU B 1 8 ? -52.638 -34.992 -30.731 1.00 39.38 368 GLU B CA 1
ATOM 1719 C C . GLU B 1 8 ? -53.416 -34.324 -29.592 1.00 36.27 368 GLU B C 1
ATOM 1720 O O . GLU B 1 8 ? -54.446 -33.693 -29.821 1.00 36.26 368 GLU B O 1
ATOM 1722 N N . VAL B 1 9 ? -52.920 -34.454 -28.364 1.00 29.60 369 VAL B N 1
ATOM 1723 C CA . VAL B 1 9 ? -53.517 -33.732 -27.240 1.00 28.49 369 VAL B CA 1
ATOM 1724 C C . VAL B 1 9 ? -53.477 -32.219 -27.469 1.00 25.56 369 VAL B C 1
ATOM 1725 O O . VAL B 1 9 ? -54.475 -31.523 -27.258 1.00 26.86 369 VAL B O 1
ATOM 1729 N N . VAL B 1 10 ? -52.314 -31.720 -27.896 1.00 25.96 370 VAL B N 1
ATOM 1730 C CA . VAL B 1 10 ? -52.122 -30.301 -28.173 1.00 26.88 370 VAL B CA 1
ATOM 1731 C C . VAL B 1 10 ? -53.078 -29.825 -29.265 1.00 30.48 370 VAL B C 1
ATOM 1732 O O . VAL B 1 10 ? -53.684 -28.748 -29.153 1.00 28.60 370 VAL B O 1
ATOM 1736 N N . ASP B 1 11 ? -53.190 -30.624 -30.326 1.00 34.29 371 ASP B N 1
ATOM 1737 C CA . ASP B 1 11 ? -54.121 -30.333 -31.410 1.00 37.14 371 ASP B CA 1
ATOM 1738 C C . ASP B 1 11 ? -55.553 -30.289 -30.876 1.00 31.83 371 ASP B C 1
ATOM 1739 O O . ASP B 1 11 ? -56.345 -29.442 -31.274 1.00 27.09 371 ASP B O 1
ATOM 1744 N N . CYS B 1 12 ? -55.874 -31.209 -29.980 1.00 28.52 372 CYS B N 1
ATOM 1745 C CA . CYS B 1 12 ? -57.184 -31.211 -29.344 1.00 35.13 372 CYS B CA 1
ATOM 1746 C C . CYS B 1 12 ? -57.423 -29.914 -28.603 1.00 35.61 372 CYS B C 1
ATOM 1747 O O . CYS B 1 12 ? -58.521 -29.371 -28.662 1.00 37.78 372 CYS B O 1
ATOM 1750 N N . HIS B 1 13 ? -56.401 -29.412 -27.913 1.00 27.39 373 HIS B N 1
ATOM 1751 C CA . HIS B 1 13 ? -56.577 -28.171 -27.176 1.00 32.45 373 HIS B CA 1
ATOM 1752 C C . HIS B 1 13 ? -56.699 -26.947 -28.083 1.00 29.88 373 HIS B C 1
ATOM 1753 O O . HIS B 1 13 ? -57.408 -25.989 -27.755 1.00 24.93 373 HIS B O 1
ATOM 1760 N N . LEU B 1 14 ? -56.016 -26.986 -29.222 1.00 22.17 374 LEU B N 1
ATOM 1761 C CA . LEU B 1 14 ? -56.221 -25.978 -30.258 1.00 24.44 374 LEU B CA 1
ATOM 1762 C C . LEU B 1 14 ? -57.673 -26.058 -30.785 1.00 27.57 374 LEU B C 1
ATOM 1763 O O . LEU B 1 14 ? -58.361 -25.040 -30.938 1.00 22.58 374 LEU B O 1
ATOM 1768 N N . SER B 1 15 ? -58.156 -27.256 -31.079 1.00 23.81 375 SER B N 1
ATOM 1769 C CA . SER B 1 15 ? -59.498 -27.345 -31.646 1.00 31.14 375 SER B CA 1
ATOM 1770 C C . SER B 1 15 ? -60.564 -26.972 -30.608 1.00 26.37 375 SER B C 1
ATOM 1771 O O . SER B 1 15 ? -61.583 -26.358 -30.943 1.00 29.22 375 SER B O 1
ATOM 1774 N N . ASP B 1 16 ? -60.294 -27.279 -29.344 1.00 26.64 376 ASP B N 1
ATOM 1775 C CA . ASP B 1 16 ? -61.156 -26.841 -28.245 1.00 26.42 376 ASP B CA 1
ATOM 1776 C C . ASP B 1 16 ? -61.193 -25.334 -28.193 1.00 23.67 376 ASP B C 1
ATOM 1777 O O . ASP B 1 16 ? -62.266 -24.733 -28.082 1.00 24.06 376 ASP B O 1
ATOM 1782 N N . MET B 1 17 ? -60.015 -24.715 -28.253 1.00 23.02 377 MET B N 1
ATOM 1783 C CA . MET B 1 17 ? -59.960 -23.260 -28.230 1.00 24.94 377 MET B CA 1
ATOM 1784 C C . MET B 1 17 ? -60.711 -22.668 -29.426 1.00 26.18 377 MET B C 1
ATOM 1785 O O . MET B 1 17 ? -61.424 -21.656 -29.303 1.00 24.17 377 MET B O 1
ATOM 1790 N N . LEU B 1 18 ? -60.538 -23.292 -30.588 1.00 24.15 378 LEU B N 1
ATOM 1791 C CA . LEU B 1 18 ? -61.222 -22.840 -31.799 1.00 24.90 378 LEU B CA 1
ATOM 1792 C C . LEU B 1 18 ? -62.739 -22.882 -31.632 1.00 27.45 378 LEU B C 1
ATOM 1793 O O . LEU B 1 18 ? -63.431 -21.948 -32.031 1.00 30.86 378 LEU B O 1
ATOM 1798 N N . GLN B 1 19 ? -63.262 -23.959 -31.051 1.00 27.56 379 GLN B N 1
ATOM 1799 C CA . GLN B 1 19 ? -64.724 -24.076 -30.871 1.00 29.81 379 GLN B CA 1
ATOM 1800 C C . GLN B 1 19 ? -65.246 -23.104 -29.796 1.00 30.21 379 GLN B C 1
ATOM 1801 O O . GLN B 1 19 ? -66.349 -22.545 -29.920 1.00 26.67 379 GLN B O 1
ATOM 1803 N N . GLN B 1 20 ? -64.445 -22.888 -28.750 1.00 33.43 380 GLN B N 1
ATOM 1804 C CA . GLN B 1 20 ? -64.783 -21.902 -27.713 1.00 30.66 380 GLN B CA 1
ATOM 1805 C C . GLN B 1 20 ? -64.913 -20.487 -28.315 1.00 28.67 380 GLN B C 1
ATOM 1806 O O . GLN B 1 20 ? -65.937 -19.787 -28.151 1.00 32.25 380 GLN B O 1
ATOM 1812 N N . LEU B 1 21 ? -63.868 -20.092 -29.037 1.00 26.14 381 LEU B N 1
ATOM 1813 C CA . LEU B 1 21 ? -63.824 -18.816 -29.733 1.00 25.81 381 LEU B CA 1
ATOM 1814 C C . LEU B 1 21 ? -64.946 -18.685 -30.777 1.00 27.32 381 LEU B C 1
ATOM 1815 O O . LEU B 1 21 ? -65.584 -17.638 -30.888 1.00 32.46 381 LEU B O 1
ATOM 1820 N N . HIS B 1 22 ? -65.179 -19.741 -31.545 1.00 25.77 382 HIS B N 1
ATOM 1821 C CA . HIS B 1 22 ? -66.230 -19.709 -32.560 1.00 33.44 382 HIS B CA 1
ATOM 1822 C C . HIS B 1 22 ? -67.600 -19.486 -31.924 1.00 33.33 382 HIS B C 1
ATOM 1823 O O . HIS B 1 22 ? -68.438 -18.769 -32.479 1.00 31.36 382 HIS B O 1
ATOM 1830 N N . SER B 1 23 ? -67.833 -20.109 -30.770 1.00 32.15 383 SER B N 1
ATOM 1831 C CA . SER B 1 23 ? -69.128 -19.949 -30.103 1.00 38.16 383 SER B CA 1
ATOM 1832 C C . SER B 1 23 ? -69.329 -18.499 -29.651 1.00 39.20 383 SER B C 1
ATOM 1833 O O . SER B 1 23 ? -70.362 -17.859 -29.971 1.00 40.37 383 SER B O 1
ATOM 1836 N N . VAL B 1 24 ? -68.332 -17.970 -28.934 1.00 34.08 384 VAL B N 1
ATOM 1837 C CA . VAL B 1 24 ? -68.417 -16.572 -28.502 1.00 35.98 384 VAL B CA 1
ATOM 1838 C C . VAL B 1 24 ? -68.602 -15.602 -29.676 1.00 37.37 384 VAL B C 1
ATOM 1839 O O . VAL B 1 24 ? -69.564 -14.822 -29.706 1.00 38.54 384 VAL B O 1
ATOM 1843 N N . ASN B 1 25 ? -67.688 -15.656 -30.640 1.00 35.47 385 ASN B N 1
ATOM 1844 C CA . ASN B 1 25 ? -67.775 -14.785 -31.804 1.00 35.04 385 ASN B CA 1
ATOM 1845 C C . ASN B 1 25 ? -69.096 -14.890 -32.573 1.00 37.71 385 ASN B C 1
ATOM 1846 O O . ASN B 1 25 ? -69.669 -13.874 -32.950 1.00 39.83 385 ASN B O 1
ATOM 1851 N N . ALA B 1 26 ? -69.580 -16.109 -32.806 1.00 37.17 386 ALA B N 1
ATOM 1852 C CA . ALA B 1 26 ? -70.823 -16.285 -33.554 1.00 39.52 386 ALA B CA 1
ATOM 1853 C C . ALA B 1 26 ? -72.013 -15.727 -32.783 1.00 45.51 386 ALA B C 1
ATOM 1854 O O . ALA B 1 26 ? -73.025 -15.366 -33.393 1.00 43.50 386 ALA B O 1
ATOM 1856 N N . SER B 1 27 ? -71.905 -15.662 -31.450 1.00 47.44 387 SER B N 1
ATOM 1857 C CA . SER B 1 27 ? -72.976 -15.030 -30.661 1.00 48.06 387 SER B CA 1
ATOM 1858 C C . SER B 1 27 ? -72.978 -13.489 -30.746 1.00 50.54 387 SER B C 1
ATOM 1859 O O . SER B 1 27 ? -73.814 -12.840 -30.109 1.00 52.78 387 SER B O 1
ATOM 1862 N N . LYS B 1 28 ? -72.050 -12.919 -31.525 1.00 44.06 388 LYS B N 1
ATOM 1863 C CA . LYS B 1 28 ? -71.905 -11.456 -31.692 1.00 42.42 388 LYS B CA 1
ATOM 1864 C C . LYS B 1 28 ? -72.076 -10.629 -30.394 1.00 44.19 388 LYS B C 1
ATOM 1865 O O . LYS B 1 28 ? -73.040 -9.874 -30.253 1.00 43.27 388 LYS B O 1
ATOM 1867 N N . PRO B 1 29 ? -71.129 -10.765 -29.450 1.00 41.19 389 PRO B N 1
ATOM 1868 C CA . PRO B 1 29 ? -71.266 -10.223 -28.089 1.00 42.88 389 PRO B CA 1
ATOM 1869 C C . PRO B 1 29 ? -71.186 -8.703 -27.954 1.00 48.77 389 PRO B C 1
ATOM 1870 O O . PRO B 1 29 ? -71.623 -8.194 -26.921 1.00 54.20 389 PRO B O 1
ATOM 1874 N N . SER B 1 30 ? -70.630 -7.995 -28.931 1.00 46.33 390 SER B N 1
ATOM 1875 C CA . SER B 1 30 ? -70.601 -6.535 -28.853 1.00 49.36 390 SER B CA 1
ATOM 1876 C C . SER B 1 30 ? -71.918 -5.911 -29.344 1.00 50.94 390 SER B C 1
ATOM 1877 O O . SER B 1 30 ? -72.098 -4.696 -29.273 1.00 52.77 390 SER B O 1
ATOM 1880 N N . GLU B 1 31 ? -72.837 -6.746 -29.823 1.00 49.36 391 GLU B N 1
ATOM 1881 C CA . GLU B 1 31 ? -74.071 -6.261 -30.438 1.00 53.21 391 GLU B CA 1
ATOM 1882 C C . GLU B 1 31 ? -75.306 -6.543 -29.595 1.00 56.94 391 GLU B C 1
ATOM 1883 O O . GLU B 1 31 ? -76.398 -6.736 -30.127 1.00 56.55 391 GLU B O 1
ATOM 1889 N N . ARG B 1 32 ? -75.135 -6.575 -28.281 1.00 63.48 392 ARG B N 1
ATOM 1890 C CA . ARG B 1 32 ? -76.264 -6.817 -27.395 1.00 66.54 392 ARG B CA 1
ATOM 1891 C C . ARG B 1 32 ? -76.906 -5.498 -27.007 1.00 68.79 392 ARG B C 1
ATOM 1892 O O . ARG B 1 32 ? -76.210 -4.488 -26.827 1.00 67.85 392 ARG B O 1
ATOM 1900 N N . GLY B 1 33 ? -78.232 -5.513 -26.891 1.00 75.32 393 GLY B N 1
ATOM 1901 C CA . GLY B 1 33 ? -78.966 -4.375 -26.378 1.00 76.06 393 GLY B CA 1
ATOM 1902 C C . GLY B 1 33 ? -78.467 -4.070 -24.984 1.00 75.69 393 GLY B C 1
ATOM 1903 O O . GLY B 1 33 ? -78.236 -2.911 -24.630 1.00 80.09 393 GLY B O 1
ATOM 1904 N N . LEU B 1 34 ? -78.284 -5.123 -24.191 1.00 62.11 394 LEU B N 1
ATOM 1905 C CA . LEU B 1 34 ? -77.665 -4.976 -22.878 1.00 54.66 394 LEU B CA 1
ATOM 1906 C C . LEU B 1 34 ? -76.401 -5.812 -22.819 1.00 51.61 394 LEU B C 1
ATOM 1907 O O . LEU B 1 34 ? -76.460 -7.044 -22.866 1.00 48.59 394 LEU B O 1
ATOM 1910 N N . VAL B 1 35 ? -75.261 -5.136 -22.739 1.00 60.25 395 VAL B N 1
ATOM 1911 C CA . VAL B 1 35 ? -73.990 -5.814 -22.540 1.00 60.79 395 VAL B CA 1
ATOM 1912 C C . VAL B 1 35 ? -73.587 -5.711 -21.072 1.00 61.21 395 VAL B C 1
ATOM 1913 O O . VAL B 1 35 ? -73.412 -4.612 -20.541 1.00 63.15 395 VAL B O 1
ATOM 1915 N N . ARG B 1 36 ? -73.452 -6.861 -20.419 1.00 52.34 396 ARG B N 1
ATOM 1916 C CA . ARG B 1 36 ? -72.996 -6.905 -19.037 1.00 48.33 396 ARG B CA 1
ATOM 1917 C C . ARG B 1 36 ? -71.663 -7.659 -18.943 1.00 49.23 396 ARG B C 1
ATOM 1918 O O . ARG B 1 36 ? -71.601 -8.776 -18.409 1.00 46.54 396 ARG B O 1
ATOM 1923 N N . GLN B 1 37 ? -70.610 -7.026 -19.466 1.00 47.04 397 GLN B N 1
ATOM 1924 C CA . GLN B 1 37 ? -69.283 -7.625 -19.569 1.00 48.37 397 GLN B CA 1
ATOM 1925 C C . GLN B 1 37 ? -68.709 -8.050 -18.211 1.00 49.62 397 GLN B C 1
ATOM 1926 O O . GLN B 1 37 ? -68.144 -9.140 -18.090 1.00 48.47 397 GLN B O 1
ATOM 1932 N N . GLU B 1 38 ? -68.874 -7.209 -17.192 1.00 51.99 398 GLU B N 1
ATOM 1933 C CA . GLU B 1 38 ? -68.341 -7.516 -15.864 1.00 49.88 398 GLU B CA 1
ATOM 1934 C C . GLU B 1 38 ? -68.935 -8.803 -15.265 1.00 48.33 398 GLU B C 1
ATOM 1935 O O . GLU B 1 38 ? -68.299 -9.457 -14.443 1.00 51.67 398 GLU B O 1
ATOM 1937 N N . GLU B 1 39 ? -70.138 -9.180 -15.693 1.00 43.29 399 GLU B N 1
ATOM 1938 C CA . GLU B 1 39 ? -70.747 -10.434 -15.245 1.00 45.13 399 GLU B CA 1
ATOM 1939 C C . GLU B 1 39 ? -70.018 -11.676 -15.771 1.00 44.65 399 GLU B C 1
ATOM 1940 O O . GLU B 1 39 ? -70.347 -12.808 -15.405 1.00 42.58 399 GLU B O 1
ATOM 1946 N N . ALA B 1 40 ? -69.032 -11.468 -16.637 1.00 46.11 400 ALA B N 1
ATOM 1947 C CA . ALA B 1 40 ? -68.295 -12.578 -17.210 1.00 43.63 400 ALA B CA 1
ATOM 1948 C C . ALA B 1 40 ? -66.961 -12.764 -16.503 1.00 41.53 400 ALA B C 1
ATOM 1949 O O . ALA B 1 40 ? -66.266 -13.756 -16.740 1.00 43.04 400 ALA B O 1
ATOM 1951 N N . GLU B 1 41 ? -66.605 -11.805 -15.650 1.00 41.93 401 GLU B N 1
ATOM 1952 C CA . GLU B 1 41 ? -65.340 -11.851 -14.931 1.00 43.10 401 GLU B CA 1
ATOM 1953 C C . GLU B 1 41 ? -65.277 -13.039 -13.988 1.00 43.92 401 GLU B C 1
ATOM 1954 O O . GLU B 1 41 ? -66.245 -13.349 -13.299 1.00 43.93 401 GLU B O 1
ATOM 1960 N N . ASP B 1 42 ? -64.123 -13.699 -13.965 1.00 42.83 402 ASP B N 1
ATOM 1961 C CA . ASP B 1 42 ? -63.865 -14.776 -13.021 1.00 41.59 402 ASP B CA 1
ATOM 1962 C C . ASP B 1 42 ? -62.365 -14.817 -12.762 1.00 41.06 402 ASP B C 1
ATOM 1963 O O . ASP B 1 42 ? -61.619 -15.484 -13.488 1.00 35.62 402 ASP B O 1
ATOM 1968 N N . PRO B 1 43 ? -61.913 -14.074 -11.740 1.00 43.57 403 PRO B N 1
ATOM 1969 C CA . PRO B 1 43 ? -60.487 -13.929 -11.410 1.00 45.72 403 PRO B CA 1
ATOM 1970 C C . PRO B 1 43 ? -59.830 -15.231 -10.930 1.00 45.82 403 PRO B C 1
ATOM 1971 O O . PRO B 1 43 ? -58.599 -15.318 -10.921 1.00 45.74 403 PRO B O 1
ATOM 1975 N N . ALA B 1 44 ? -60.636 -16.222 -10.554 1.00 45.80 404 ALA B N 1
ATOM 1976 C CA . ALA B 1 44 ? -60.118 -17.540 -10.194 1.00 49.60 404 ALA B CA 1
ATOM 1977 C C . ALA B 1 44 ? -59.679 -18.323 -11.433 1.00 47.82 404 ALA B C 1
ATOM 1978 O O . ALA B 1 44 ? -59.064 -19.388 -11.321 1.00 48.82 404 ALA B O 1
ATOM 1980 N N . CYS B 1 45 ? -60.025 -17.804 -12.609 1.00 35.89 405 CYS B N 1
ATOM 1981 C CA . CYS B 1 45 ? -59.577 -18.387 -13.867 1.00 33.43 405 CYS B CA 1
ATOM 1982 C C . CYS B 1 45 ? -58.286 -17.764 -14.361 1.00 26.32 405 CYS B C 1
ATOM 1983 O O . CYS B 1 45 ? -57.873 -18.037 -15.491 1.00 29.33 405 CYS B O 1
ATOM 1986 N N . ILE B 1 46 ? -57.653 -16.917 -13.544 1.00 25.83 406 ILE B N 1
ATOM 1987 C CA . ILE B 1 46 ? -56.405 -16.273 -13.958 1.00 27.41 406 ILE B CA 1
ATOM 1988 C C . ILE B 1 46 ? -55.387 -17.388 -14.242 1.00 29.05 406 ILE B C 1
ATOM 1989 O O . ILE B 1 46 ? -55.384 -18.414 -13.549 1.00 28.83 406 ILE B O 1
ATOM 1994 N N . PRO B 1 47 ? -54.580 -17.225 -15.301 1.00 29.25 407 PRO B N 1
ATOM 1995 C CA . PRO B 1 47 ? -53.633 -18.283 -15.674 1.00 26.87 407 PRO B CA 1
ATOM 1996 C C . PRO B 1 47 ? -52.514 -18.482 -14.658 1.00 27.66 407 PRO B C 1
ATOM 1997 O O . PRO B 1 47 ? -52.193 -17.575 -13.878 1.00 27.23 407 PRO B O 1
ATOM 2001 N N . ILE B 1 48 ? -51.922 -19.673 -14.693 1.00 23.02 408 ILE B N 1
ATOM 2002 C CA . ILE B 1 48 ? -50.744 -19.977 -13.910 1.00 24.34 408 ILE B CA 1
ATOM 2003 C C . ILE B 1 48 ? -49.522 -19.446 -14.639 1.00 24.89 408 ILE B C 1
ATOM 2004 O O . ILE B 1 48 ? -48.594 -18.937 -14.014 1.00 23.66 408 ILE B O 1
ATOM 2009 N N . PHE B 1 49 ? -49.527 -19.552 -15.967 1.00 19.97 409 PHE B N 1
ATOM 2010 C CA . PHE B 1 49 ? -48.360 -19.177 -16.760 1.00 21.35 409 PHE B CA 1
ATOM 2011 C C . PHE B 1 49 ? -48.734 -18.294 -17.946 1.00 22.33 409 PHE B C 1
ATOM 2012 O O . PHE B 1 49 ? -49.759 -18.519 -18.592 1.00 25.90 409 PHE B O 1
ATOM 2020 N N . TRP B 1 50 ? -47.884 -17.313 -18.242 1.00 20.85 410 TRP B N 1
ATOM 2021 C CA . TRP B 1 50 ? -47.926 -16.608 -19.521 1.00 23.23 410 TRP B CA 1
ATOM 2022 C C . TRP B 1 50 ? -46.496 -16.171 -19.854 1.00 18.94 410 TRP B C 1
ATOM 2023 O O . TRP B 1 50 ? -45.582 -16.346 -19.044 1.00 22.19 410 TRP B O 1
ATOM 2034 N N . VAL B 1 51 ? -46.288 -15.611 -21.036 1.00 19.99 411 VAL B N 1
ATOM 2035 C CA . VAL B 1 51 ? -44.939 -15.216 -21.446 1.00 18.68 411 VAL B CA 1
ATOM 2036 C C . VAL B 1 51 ? -44.766 -13.779 -21.017 1.00 23.83 411 VAL B C 1
ATOM 2037 O O . VAL B 1 51 ? -45.537 -12.910 -21.423 1.00 18.25 411 VAL B O 1
ATOM 2041 N N . SER B 1 52 ? -43.801 -13.511 -20.151 1.00 23.37 412 SER B N 1
ATOM 2042 C CA . SER B 1 52 ? -43.667 -12.146 -19.673 1.00 24.64 412 SER B CA 1
ATOM 2043 C C . SER B 1 52 ? -42.659 -11.367 -20.512 1.00 22.80 412 SER B C 1
ATOM 2044 O O . SER B 1 52 ? -42.712 -10.135 -20.542 1.00 23.65 412 SER B O 1
ATOM 2047 N N . LYS B 1 53 ? -41.755 -12.076 -21.198 1.00 20.82 413 LYS B N 1
ATOM 2048 C CA . LYS B 1 53 ? -40.759 -11.400 -22.055 1.00 24.13 413 LYS B CA 1
ATOM 2049 C C . LYS B 1 53 ? -40.340 -12.294 -23.217 1.00 23.25 413 LYS B C 1
ATOM 2050 O O . LYS B 1 53 ? -40.339 -13.517 -23.089 1.00 25.15 413 LYS B O 1
ATOM 2056 N N . TRP B 1 54 ? -39.939 -11.702 -24.336 1.00 18.52 414 TRP B N 1
ATOM 2057 C CA . TRP B 1 54 ? -39.448 -12.515 -25.453 1.00 18.28 414 TRP B CA 1
ATOM 2058 C C . TRP B 1 54 ? -38.453 -11.745 -26.313 1.00 21.43 414 TRP B C 1
ATOM 2059 O O . TRP B 1 54 ? -38.451 -10.505 -26.320 1.00 22.79 414 TRP B O 1
ATOM 2070 N N . VAL B 1 55 ? -37.589 -12.492 -27.006 1.00 21.71 415 VAL B N 1
ATOM 2071 C CA . VAL B 1 55 ? -36.592 -11.947 -27.923 1.00 20.63 415 VAL B CA 1
ATOM 2072 C C . VAL B 1 55 ? -36.599 -12.789 -29.186 1.00 22.35 415 VAL B C 1
ATOM 2073 O O . VAL B 1 55 ? -36.300 -14.001 -29.152 1.00 18.40 415 VAL B O 1
ATOM 2077 N N . ASP B 1 56 ? -36.938 -12.145 -30.299 1.00 21.34 416 ASP B N 1
ATOM 2078 C CA . ASP B 1 56 ? -36.968 -12.828 -31.580 1.00 20.79 416 ASP B CA 1
ATOM 2079 C C . ASP B 1 56 ? -35.611 -12.683 -32.252 1.00 22.14 416 ASP B C 1
ATOM 2080 O O . ASP B 1 56 ? -35.372 -11.746 -33.017 1.00 21.13 416 ASP B O 1
ATOM 2085 N N . TYR B 1 57 ? -34.714 -13.621 -31.974 1.00 18.44 417 TYR B N 1
ATOM 2086 C CA . TYR B 1 57 ? -33.448 -13.644 -32.696 1.00 21.84 417 TYR B CA 1
ATOM 2087 C C . TYR B 1 57 ? -33.472 -14.798 -33.675 1.00 21.09 417 TYR B C 1
ATOM 2088 O O . TYR B 1 57 ? -32.494 -15.565 -33.784 1.00 20.79 417 TYR B O 1
ATOM 2097 N N . SER B 1 58 ? -34.590 -14.927 -34.395 1.00 20.95 418 SER B N 1
ATOM 2098 C CA . SER B 1 58 ? -34.751 -16.045 -35.312 1.00 20.87 418 SER B CA 1
ATOM 2099 C C . SER B 1 58 ? -33.791 -15.959 -36.494 1.00 20.25 418 SER B C 1
ATOM 2100 O O . SER B 1 58 ? -33.599 -16.950 -37.207 1.00 24.11 418 SER B O 1
ATOM 2103 N N . ASP B 1 59 ? -33.173 -14.794 -36.714 1.00 20.50 419 ASP B N 1
ATOM 2104 C CA . ASP B 1 59 ? -32.173 -14.683 -37.789 1.00 21.20 419 ASP B CA 1
ATOM 2105 C C . ASP B 1 59 ? -31.005 -15.649 -37.565 1.00 22.13 419 ASP B C 1
ATOM 2106 O O . ASP B 1 59 ? -30.430 -16.191 -38.516 1.00 24.96 419 ASP B O 1
ATOM 2111 N N . LYS B 1 60 ? -30.655 -15.855 -36.301 1.00 20.75 420 LYS B N 1
ATOM 2112 C CA . LYS B 1 60 ? -29.442 -16.588 -35.969 1.00 27.26 420 LYS B CA 1
ATOM 2113 C C . LYS B 1 60 ? -29.658 -17.789 -35.027 1.00 24.90 420 LYS B C 1
ATOM 2114 O O . LYS B 1 60 ? -29.044 -18.838 -35.218 1.00 26.75 420 LYS B O 1
ATOM 2120 N N . TYR B 1 61 ? -30.527 -17.649 -34.026 1.00 20.74 421 TYR B N 1
ATOM 2121 C CA . TYR B 1 61 ? -30.641 -18.692 -33.008 1.00 24.83 421 TYR B CA 1
ATOM 2122 C C . TYR B 1 61 ? -32.063 -19.218 -32.835 1.00 25.59 421 TYR B C 1
ATOM 2123 O O . TYR B 1 61 ? -32.284 -20.425 -32.726 1.00 23.90 421 TYR B O 1
ATOM 2132 N N . GLY B 1 62 ? -33.017 -18.297 -32.769 1.00 20.60 422 GLY B N 1
ATOM 2133 C CA . GLY B 1 62 ? -34.374 -18.662 -32.473 1.00 18.82 422 GLY B CA 1
ATOM 2134 C C . GLY B 1 62 ? -35.019 -17.673 -31.524 1.00 23.34 422 GLY B C 1
ATOM 2135 O O . GLY B 1 62 ? -34.665 -16.486 -31.491 1.00 22.71 422 GLY B O 1
ATOM 2136 N N . LEU B 1 63 ? -35.968 -18.176 -30.739 1.00 17.92 423 LEU B N 1
ATOM 2137 C CA . LEU B 1 63 ? -36.870 -17.332 -29.988 1.00 17.47 423 LEU B CA 1
ATOM 2138 C C . LEU B 1 63 ? -36.618 -17.600 -28.504 1.00 19.60 423 LEU B C 1
ATOM 2139 O O . LEU B 1 63 ? -36.881 -18.698 -28.022 1.00 20.25 423 LEU B O 1
ATOM 2144 N N . GLY B 1 64 ? -36.091 -16.616 -27.784 1.00 21.95 424 GLY B N 1
ATOM 2145 C CA . GLY B 1 64 ? -35.943 -16.781 -26.339 1.00 19.84 424 GLY B CA 1
ATOM 2146 C C . GLY B 1 64 ? -37.113 -16.130 -25.637 1.00 16.37 424 GLY B C 1
ATOM 2147 O O . GLY B 1 64 ? -37.658 -15.160 -26.116 1.00 17.13 424 GLY B O 1
ATOM 2148 N N . TYR B 1 65 ? -37.494 -16.648 -24.477 1.00 18.38 425 TYR B N 1
ATOM 2149 C CA . TYR B 1 65 ? -38.630 -16.097 -23.782 1.00 20.91 425 TYR B CA 1
ATOM 2150 C C . TYR B 1 65 ? -38.495 -16.346 -22.298 1.00 18.57 425 TYR B C 1
ATOM 2151 O O . TYR B 1 65 ? -37.777 -17.244 -21.859 1.00 21.68 425 TYR B O 1
ATOM 2160 N N . GLN B 1 66 ? -39.202 -15.535 -21.538 1.00 16.79 426 GLN B N 1
ATOM 2161 C CA . GLN B 1 66 ? -39.292 -15.700 -20.109 1.00 19.39 426 GLN B CA 1
ATOM 2162 C C . GLN B 1 66 ? -40.761 -15.809 -19.742 1.00 24.49 426 GLN B C 1
ATOM 2163 O O . GLN B 1 66 ? -41.596 -14.969 -20.166 1.00 28.00 426 GLN B O 1
ATOM 2169 N N . LEU B 1 67 ? -41.058 -16.849 -18.963 1.00 20.40 427 LEU B N 1
ATOM 2170 C CA . LEU B 1 67 ? -42.378 -17.024 -18.355 1.00 24.55 427 LEU B CA 1
ATOM 2171 C C . LEU B 1 67 ? -42.484 -16.269 -17.030 1.00 26.25 427 LEU B C 1
ATOM 2172 O O . LEU B 1 67 ? -41.458 -15.919 -16.410 1.00 24.78 427 LEU B O 1
ATOM 2177 N N . CYS B 1 68 ? -43.724 -16.040 -16.603 1.00 21.28 428 CYS B N 1
ATOM 2178 C CA . CYS B 1 68 ? -44.012 -15.186 -15.458 1.00 26.74 428 CYS B CA 1
ATOM 2179 C C . CYS B 1 68 ? -43.489 -15.704 -14.109 1.00 31.24 428 CYS B C 1
ATOM 2180 O O . CYS B 1 68 ? -43.430 -14.942 -13.145 1.00 34.62 428 CYS B O 1
ATOM 2183 N N . ASP B 1 69 ? -43.134 -16.986 -14.031 1.00 29.50 429 ASP B N 1
ATOM 2184 C CA . ASP B 1 69 ? -42.455 -17.520 -12.848 1.00 32.84 429 ASP B CA 1
ATOM 2185 C C . ASP B 1 69 ? -40.930 -17.326 -12.928 1.00 35.81 429 ASP B C 1
ATOM 2186 O O . ASP B 1 69 ? -40.178 -17.931 -12.149 1.00 34.72 429 ASP B O 1
ATOM 2191 N N . ASN B 1 70 ? -40.487 -16.513 -13.894 1.00 34.86 430 ASN B N 1
ATOM 2192 C CA . ASN B 1 70 ? -39.068 -16.221 -14.128 1.00 35.02 430 ASN B CA 1
ATOM 2193 C C . ASN B 1 70 ? -38.229 -17.371 -14.694 1.00 33.48 430 ASN B C 1
ATOM 2194 O O . ASN B 1 70 ? -37.016 -17.248 -14.797 1.00 34.07 430 ASN B O 1
ATOM 2199 N N . SER B 1 71 ? -38.859 -18.490 -15.047 1.00 25.41 431 SER B N 1
ATOM 2200 C CA . SER B 1 71 ? -38.166 -19.522 -15.814 1.00 23.61 431 SER B CA 1
ATOM 2201 C C . SER B 1 71 ? -37.944 -18.959 -17.230 1.00 24.64 431 SER B C 1
ATOM 2202 O O . SER B 1 71 ? -38.646 -18.038 -17.643 1.00 22.34 431 SER B O 1
ATOM 2205 N N . VAL B 1 72 ? -36.969 -19.494 -17.961 1.00 22.96 432 VAL B N 1
ATOM 2206 C CA . VAL B 1 72 ? -36.682 -19.021 -19.312 1.00 20.79 432 VAL B CA 1
ATOM 2207 C C . VAL B 1 72 ? -36.598 -20.191 -20.271 1.00 19.95 432 VAL B C 1
ATOM 2208 O O . VAL B 1 72 ? -36.362 -21.335 -19.858 1.00 25.69 432 VAL B O 1
ATOM 2212 N N . GLY B 1 73 ? -36.765 -19.915 -21.563 1.00 18.40 433 GLY B N 1
ATOM 2213 C CA . GLY B 1 73 ? -36.642 -20.974 -22.532 1.00 21.45 433 GLY B CA 1
ATOM 2214 C C . GLY B 1 73 ? -36.218 -20.437 -23.878 1.00 22.89 433 GLY B C 1
ATOM 2215 O O . GLY B 1 73 ? -36.262 -19.229 -24.132 1.00 22.86 433 GLY B O 1
ATOM 2216 N N . VAL B 1 74 ? -35.782 -21.339 -24.740 1.00 18.93 434 VAL B N 1
ATOM 2217 C CA . VAL B 1 74 ? -35.490 -20.954 -26.113 1.00 21.55 434 VAL B CA 1
ATOM 2218 C C . VAL B 1 74 ? -36.032 -22.025 -27.032 1.00 24.68 434 VAL B C 1
ATOM 2219 O O . VAL B 1 74 ? -35.772 -23.229 -26.832 1.00 24.86 434 VAL B O 1
ATOM 2223 N N . LEU B 1 75 ? -36.794 -21.587 -28.029 1.00 25.04 435 LEU B N 1
ATOM 2224 C CA . LEU B 1 75 ? -37.174 -22.454 -29.132 1.00 24.35 435 LEU B CA 1
ATOM 2225 C C . LEU B 1 75 ? -36.190 -22.135 -30.258 1.00 22.98 435 LEU B C 1
ATOM 2226 O O . LEU B 1 75 ? -36.270 -21.064 -30.872 1.00 25.00 435 LEU B O 1
ATOM 2231 N N . PHE B 1 76 ? -35.235 -23.040 -30.481 1.00 23.90 436 PHE B N 1
ATOM 2232 C CA . PHE B 1 76 ? -34.149 -22.819 -31.434 1.00 24.43 436 PHE B CA 1
ATOM 2233 C C . PHE B 1 76 ? -34.635 -23.012 -32.873 1.00 27.54 436 PHE B C 1
ATOM 2234 O O . PHE B 1 76 ? -35.692 -23.622 -33.107 1.00 27.11 436 PHE B O 1
ATOM 2242 N N . ASN B 1 77 ? -33.865 -22.482 -33.823 1.00 26.37 437 ASN B N 1
ATOM 2243 C CA . ASN B 1 77 ? -34.189 -22.590 -35.240 1.00 29.14 437 ASN B CA 1
ATOM 2244 C C . ASN B 1 77 ? -34.234 -24.036 -35.696 1.00 31.58 437 ASN B C 1
ATOM 2245 O O . ASN B 1 77 ? -34.957 -24.362 -36.627 1.00 33.61 437 ASN B O 1
ATOM 2250 N N . ASP B 1 78 ? -33.437 -24.896 -35.059 1.00 30.50 438 ASP B N 1
ATOM 2251 C CA . ASP B 1 78 ? -33.375 -26.309 -35.442 1.00 31.58 438 ASP B CA 1
ATOM 2252 C C . ASP B 1 78 ? -34.537 -27.112 -34.863 1.00 33.35 438 ASP B C 1
ATOM 2253 O O . ASP B 1 78 ? -34.523 -28.347 -34.908 1.00 35.74 438 ASP B O 1
ATOM 2258 N N . SER B 1 79 ? -35.504 -26.381 -34.311 1.00 32.99 439 SER B N 1
ATOM 2259 C CA . SER B 1 79 ? -36.729 -26.901 -33.698 1.00 39.64 439 SER B CA 1
ATOM 2260 C C . SER B 1 79 ? -36.564 -27.669 -32.379 1.00 43.13 439 SER B C 1
ATOM 2261 O O . SER B 1 79 ? -37.504 -28.306 -31.909 1.00 45.27 439 SER B O 1
ATOM 2264 N N . THR B 1 80 ? -35.386 -27.590 -31.772 1.00 40.16 440 THR B N 1
ATOM 2265 C CA . THR B 1 80 ? -35.214 -28.106 -30.415 1.00 35.42 440 THR B CA 1
ATOM 2266 C C . THR B 1 80 ? -35.502 -27.001 -29.405 1.00 35.30 440 THR B C 1
ATOM 2267 O O . THR B 1 80 ? -35.395 -25.812 -29.721 1.00 34.41 440 THR B O 1
ATOM 2271 N N . ARG B 1 81 ? -35.874 -27.386 -28.189 1.00 30.96 441 ARG B N 1
ATOM 2272 C CA . ARG B 1 81 ? -36.184 -26.404 -27.161 1.00 30.76 441 ARG B CA 1
ATOM 2273 C C . ARG B 1 81 ? -35.353 -26.669 -25.921 1.00 31.73 441 ARG B C 1
ATOM 2274 O O . ARG B 1 81 ? -35.100 -27.827 -25.570 1.00 32.17 441 ARG B O 1
ATOM 2282 N N . LEU B 1 82 ? -34.905 -25.598 -25.271 1.00 32.18 442 LEU B N 1
ATOM 2283 C CA . LEU B 1 82 ? -34.173 -25.743 -24.015 1.00 30.35 442 LEU B CA 1
ATOM 2284 C C . LEU B 1 82 ? -34.812 -24.860 -22.959 1.00 27.92 442 LEU B C 1
ATOM 2285 O O . LEU B 1 82 ? -35.040 -23.672 -23.181 1.00 27.82 442 LEU B O 1
ATOM 2290 N N . ILE B 1 83 ? -35.106 -25.453 -21.809 1.00 28.90 443 ILE B N 1
ATOM 2291 C CA . ILE B 1 83 ? -35.861 -24.794 -20.751 1.00 29.50 443 ILE B CA 1
ATOM 2292 C C . ILE B 1 83 ? -35.053 -24.746 -19.462 1.00 27.48 443 ILE B C 1
ATOM 2293 O O . ILE B 1 83 ? -34.517 -25.765 -19.033 1.00 28.39 443 ILE B O 1
ATOM 2298 N N . LEU B 1 84 ? -34.988 -23.576 -18.835 1.00 24.92 444 LEU B N 1
ATOM 2299 C CA . LEU B 1 84 ? -34.304 -23.443 -17.563 1.00 26.48 444 LEU B CA 1
ATOM 2300 C C . LEU B 1 84 ? -35.306 -23.070 -16.474 1.00 29.31 444 LEU B C 1
ATOM 2301 O O . LEU B 1 84 ? -35.943 -22.009 -16.527 1.00 25.75 444 LEU B O 1
ATOM 2306 N N . TYR B 1 85 ? -35.443 -23.939 -15.480 1.00 31.63 445 TYR B N 1
ATOM 2307 C CA . TYR B 1 85 ? -36.411 -23.693 -14.406 1.00 35.10 445 TYR B CA 1
ATOM 2308 C C . TYR B 1 85 ? -36.017 -22.475 -13.568 1.00 30.63 445 TYR B C 1
ATOM 2309 O O . TYR B 1 85 ? -34.876 -21.998 -13.650 1.00 25.75 445 TYR B O 1
ATOM 2318 N N . ASN B 1 86 ? -36.955 -21.967 -12.774 1.00 29.68 446 ASN B N 1
ATOM 2319 C CA . ASN B 1 86 ? -36.683 -20.775 -11.978 1.00 34.02 446 ASN B CA 1
ATOM 2320 C C . ASN B 1 86 ? -35.701 -20.988 -10.804 1.00 37.80 446 ASN B C 1
ATOM 2321 O O . ASN B 1 86 ? -35.385 -20.040 -10.081 1.00 37.11 446 ASN B O 1
ATOM 2326 N N . ASP B 1 87 ? -35.217 -22.216 -10.622 1.00 37.81 447 ASP B N 1
ATOM 2327 C CA . ASP B 1 87 ? -34.177 -22.464 -9.613 1.00 40.88 447 ASP B CA 1
ATOM 2328 C C . ASP B 1 87 ? -32.789 -22.137 -10.171 1.00 41.90 447 ASP B C 1
ATOM 2329 O O . ASP B 1 87 ? -31.789 -22.203 -9.456 1.00 42.38 447 ASP B O 1
ATOM 2334 N N . GLY B 1 88 ? -32.738 -21.808 -11.460 1.00 36.37 448 GLY B N 1
ATOM 2335 C CA . GLY B 1 88 ? -31.492 -21.442 -12.111 1.00 33.11 448 GLY B CA 1
ATOM 2336 C C . GLY B 1 88 ? -30.597 -22.615 -12.469 1.00 34.76 448 GLY B C 1
ATOM 2337 O O . GLY B 1 88 ? -29.482 -22.427 -12.961 1.00 36.47 448 GLY B O 1
ATOM 2338 N N . ASP B 1 89 ? -31.072 -23.835 -12.261 1.00 36.24 449 ASP B N 1
ATOM 2339 C CA . ASP B 1 89 ? -30.189 -24.973 -12.442 1.00 39.03 449 ASP B CA 1
ATOM 2340 C C . ASP B 1 89 ? -30.781 -26.125 -13.264 1.00 39.74 449 ASP B C 1
ATOM 2341 O O . ASP B 1 89 ? -30.090 -26.733 -14.093 1.00 38.53 449 ASP B O 1
ATOM 2346 N N . SER B 1 90 ? -32.045 -26.449 -13.013 1.00 33.54 450 SER B N 1
ATOM 2347 C CA . SER B 1 90 ? -32.672 -27.551 -13.723 1.00 33.74 450 SER B CA 1
ATOM 2348 C C . SER B 1 90 ? -33.021 -27.156 -15.158 1.00 29.48 450 SER B C 1
ATOM 2349 O O . SER B 1 90 ? -33.620 -26.104 -15.406 1.00 29.78 450 SER B O 1
ATOM 2352 N N . LEU B 1 91 ? -32.638 -28.024 -16.083 1.00 24.54 451 LEU B N 1
ATOM 2353 C CA . LEU B 1 91 ? -32.908 -27.871 -17.502 1.00 30.07 451 LEU B CA 1
ATOM 2354 C C . LEU B 1 91 ? -33.793 -28.999 -17.991 1.00 29.99 451 LEU B C 1
ATOM 2355 O O . LEU B 1 91 ? -33.670 -30.146 -17.541 1.00 34.83 451 LEU B O 1
ATOM 2360 N N . GLN B 1 92 ? -34.653 -28.669 -18.944 1.00 26.74 452 GLN B N 1
ATOM 2361 C CA . GLN B 1 92 ? -35.381 -29.665 -19.698 1.00 29.35 452 GLN B CA 1
ATOM 2362 C C . GLN B 1 92 ? -35.042 -29.413 -21.162 1.00 33.03 452 GLN B C 1
ATOM 2363 O O . GLN B 1 92 ? -35.128 -28.278 -21.624 1.00 34.40 452 GLN B O 1
ATOM 2369 N N . TYR B 1 93 ? -34.640 -30.455 -21.884 1.00 30.58 453 TYR B N 1
ATOM 2370 C CA . TYR B 1 93 ? -34.307 -30.318 -23.295 1.00 31.63 453 TYR B CA 1
ATOM 2371 C C . TYR B 1 93 ? -35.273 -31.162 -24.121 1.00 36.39 453 TYR B C 1
ATOM 2372 O O . TYR B 1 93 ? -35.548 -32.312 -23.788 1.00 39.29 453 TYR B O 1
ATOM 2381 N N . ILE B 1 94 ? -35.795 -30.594 -25.198 1.00 37.74 454 ILE B N 1
ATOM 2382 C CA . ILE B 1 94 ? -36.720 -31.340 -26.038 1.00 43.76 454 ILE B CA 1
ATOM 2383 C C . ILE B 1 94 ? -36.157 -31.534 -27.439 1.00 49.11 454 ILE B C 1
ATOM 2384 O O . ILE B 1 94 ? -36.117 -30.588 -28.236 1.00 50.36 454 ILE B O 1
ATOM 2389 N N . GLU B 1 95 ? -35.720 -32.764 -27.723 1.00 49.18 455 GLU B N 1
ATOM 2390 C CA . GLU B 1 95 ? -35.101 -33.101 -29.003 1.00 49.08 455 GLU B CA 1
ATOM 2391 C C . GLU B 1 95 ? -36.043 -32.850 -30.178 1.00 48.76 455 GLU B C 1
ATOM 2392 O O . GLU B 1 95 ? -37.211 -32.487 -29.994 1.00 44.90 455 GLU B O 1
ATOM 2394 N N . ARG B 1 96 ? -35.520 -33.013 -31.389 1.00 52.63 456 ARG B N 1
ATOM 2395 C CA . ARG B 1 96 ? -36.312 -32.797 -32.592 1.00 56.77 456 ARG B CA 1
ATOM 2396 C C . ARG B 1 96 ? -37.417 -33.850 -32.699 1.00 58.07 456 ARG B C 1
ATOM 2397 O O . ARG B 1 96 ? -38.600 -33.507 -32.827 1.00 55.60 456 ARG B O 1
ATOM 2399 N N . ASP B 1 97 ? -37.017 -35.123 -32.640 1.00 60.02 457 ASP B N 1
ATOM 2400 C CA . ASP B 1 97 ? -37.960 -36.249 -32.620 1.00 63.05 457 ASP B CA 1
ATOM 2401 C C . ASP B 1 97 ? -39.010 -36.039 -31.534 1.00 60.91 457 ASP B C 1
ATOM 2402 O O . ASP B 1 97 ? -40.211 -36.120 -31.791 1.00 57.59 457 ASP B O 1
ATOM 2404 N N . GLY B 1 98 ? -38.548 -35.751 -30.322 1.00 59.08 458 GLY B N 1
ATOM 2405 C CA . GLY B 1 98 ? -39.445 -35.318 -29.269 1.00 59.98 458 GLY B CA 1
ATOM 2406 C C . GLY B 1 98 ? -39.072 -35.799 -27.883 1.00 61.09 458 GLY B C 1
ATOM 2407 O O . GLY B 1 98 ? -39.749 -35.464 -26.911 1.00 62.01 458 GLY B O 1
ATOM 2408 N N . THR B 1 99 ? -37.995 -36.571 -27.782 1.00 65.42 459 THR B N 1
ATOM 2409 C CA . THR B 1 99 ? -37.619 -37.171 -26.507 1.00 67.66 459 THR B CA 1
ATOM 2410 C C . THR B 1 99 ? -37.213 -36.135 -25.458 1.00 68.93 459 THR B C 1
ATOM 2411 O O . THR B 1 99 ? -36.051 -35.726 -25.393 1.00 72.47 459 THR B O 1
ATOM 2413 N N . GLU B 1 100 ? -38.190 -35.716 -24.651 1.00 61.19 460 GLU B N 1
ATOM 2414 C CA . GLU B 1 100 ? -37.945 -34.889 -23.474 1.00 55.58 460 GLU B CA 1
ATOM 2415 C C . GLU B 1 100 ? -36.852 -35.538 -22.629 1.00 50.18 460 GLU B C 1
ATOM 2416 O O . GLU B 1 100 ? -36.935 -36.720 -22.306 1.00 51.96 460 GLU B O 1
ATOM 2422 N N . SER B 1 101 ? -35.812 -34.779 -22.306 1.00 40.92 461 SER B N 1
ATOM 2423 C CA . SER B 1 101 ? -34.771 -35.266 -21.409 1.00 39.12 461 SER B CA 1
ATOM 2424 C C . SER B 1 101 ? -34.480 -34.197 -20.348 1.00 36.82 461 SER B C 1
ATOM 2425 O O . SER B 1 101 ? -34.746 -33.010 -20.552 1.00 38.59 461 SER B O 1
ATOM 2428 N N . TYR B 1 102 ? -33.977 -34.611 -19.195 1.00 34.06 462 TYR B N 1
ATOM 2429 C CA . TYR B 1 102 ? -33.824 -33.684 -18.084 1.00 33.72 462 TYR B CA 1
ATOM 2430 C C . TYR B 1 102 ? -32.381 -33.665 -17.623 1.00 35.92 462 TYR B C 1
ATOM 2431 O O . TYR B 1 102 ? -31.723 -34.701 -17.610 1.00 35.03 462 TYR B O 1
ATOM 2440 N N . LEU B 1 103 ? -31.880 -32.489 -17.268 1.00 40.70 463 LEU B N 1
ATOM 2441 C CA . LEU B 1 103 ? -30.529 -32.407 -16.710 1.00 46.35 463 LEU B CA 1
ATOM 2442 C C . LEU B 1 103 ? -30.290 -31.077 -16.029 1.00 41.72 463 LEU B C 1
ATOM 2443 O O . LEU B 1 103 ? -31.238 -30.403 -15.670 1.00 38.55 463 LEU B O 1
ATOM 2448 N N . THR B 1 104 ? -29.026 -30.709 -15.837 1.00 41.70 464 THR B N 1
ATOM 2449 C CA . THR B 1 104 ? -28.692 -29.559 -15.005 1.00 41.87 464 THR B CA 1
ATOM 2450 C C . THR B 1 104 ? -27.635 -28.671 -15.647 1.00 43.83 464 THR B C 1
ATOM 2451 O O . THR B 1 104 ? -26.852 -29.129 -16.478 1.00 46.06 464 THR B O 1
ATOM 2455 N N . VAL B 1 105 ? -27.598 -27.405 -15.245 1.00 44.42 465 VAL B N 1
ATOM 2456 C CA . VAL B 1 105 ? -26.563 -26.498 -15.724 1.00 46.87 465 VAL B CA 1
ATOM 2457 C C . VAL B 1 105 ? -25.190 -26.950 -15.218 1.00 53.84 465 VAL B C 1
ATOM 2458 O O . VAL B 1 105 ? -24.194 -26.851 -15.935 1.00 58.71 465 VAL B O 1
ATOM 2460 N N . SER B 1 106 ? -25.147 -27.460 -13.989 1.00 48.97 466 SER B N 1
ATOM 2461 C CA . SER B 1 106 ? -23.887 -27.846 -13.359 1.00 48.83 466 SER B CA 1
ATOM 2462 C C . SER B 1 106 ? -23.320 -29.142 -13.932 1.00 52.10 466 SER B C 1
ATOM 2463 O O . SER B 1 106 ? -22.112 -29.359 -13.902 1.00 53.80 466 SER B O 1
ATOM 2466 N N . SER B 1 107 ? -24.187 -30.003 -14.454 1.00 56.78 467 SER B N 1
ATOM 2467 C CA . SER B 1 107 ? -23.745 -31.269 -15.031 1.00 60.29 467 SER B CA 1
ATOM 2468 C C . SER B 1 107 ? -24.417 -31.496 -16.374 1.00 65.57 467 SER B C 1
ATOM 2469 O O . SER B 1 107 ? -25.405 -32.224 -16.467 1.00 69.16 467 SER B O 1
ATOM 2471 N N . HIS B 1 108 ? -23.886 -30.868 -17.417 1.00 65.16 468 HIS B N 1
ATOM 2472 C CA . HIS B 1 108 ? -24.464 -31.008 -18.745 1.00 64.83 468 HIS B CA 1
ATOM 2473 C C . HIS B 1 108 ? -23.470 -31.640 -19.697 1.00 62.32 468 HIS B C 1
ATOM 2474 O O . HIS B 1 108 ? -22.259 -31.448 -19.553 1.00 58.58 468 HIS B O 1
ATOM 2481 N N . PRO B 1 109 ? -23.980 -32.407 -20.674 1.00 62.35 469 PRO B N 1
ATOM 2482 C CA . PRO B 1 109 ? -23.064 -32.982 -21.657 1.00 62.55 469 PRO B CA 1
ATOM 2483 C C . PRO B 1 109 ? -22.476 -31.859 -22.481 1.00 57.98 469 PRO B C 1
ATOM 2484 O O . PRO B 1 109 ? -23.127 -30.815 -22.633 1.00 54.81 469 PRO B O 1
ATOM 2488 N N . ASN B 1 110 ? -21.258 -32.069 -22.971 1.00 52.43 470 ASN B N 1
ATOM 2489 C CA . ASN B 1 110 ? -20.642 -31.187 -23.948 1.00 46.77 470 ASN B CA 1
ATOM 2490 C C . ASN B 1 110 ? -21.663 -30.786 -25.009 1.00 45.79 470 ASN B C 1
ATOM 2491 O O . ASN B 1 110 ? -21.758 -29.611 -25.371 1.00 46.99 470 ASN B O 1
ATOM 2493 N N . SER B 1 111 ? -22.460 -31.764 -25.444 1.00 46.98 471 SER B N 1
ATOM 2494 C CA . SER B 1 111 ? -23.504 -31.592 -26.458 1.00 47.38 471 SER B CA 1
ATOM 2495 C C . SER B 1 111 ? -24.388 -30.344 -26.316 1.00 45.76 471 SER B C 1
ATOM 2496 O O . SER B 1 111 ? -24.903 -29.845 -27.311 1.00 45.19 471 SER B O 1
ATOM 2498 N N . LEU B 1 112 ? -24.569 -29.846 -25.094 1.00 46.44 472 LEU B N 1
ATOM 2499 C CA . LEU B 1 112 ? -25.473 -28.718 -24.866 1.00 42.98 472 LEU B CA 1
ATOM 2500 C C . LEU B 1 112 ? -24.786 -27.389 -24.511 1.00 37.41 472 LEU B C 1
ATOM 2501 O O . LEU B 1 112 ? -25.466 -26.354 -24.391 1.00 35.60 472 LEU B O 1
ATOM 2506 N N . MET B 1 113 ? -23.459 -27.406 -24.363 1.00 34.56 473 MET B N 1
ATOM 2507 C CA . MET B 1 113 ? -22.736 -26.214 -23.882 1.00 33.26 473 MET B CA 1
ATOM 2508 C C . MET B 1 113 ? -23.081 -24.937 -24.656 1.00 29.07 473 MET B C 1
ATOM 2509 O O . MET B 1 113 ? -23.302 -23.877 -24.067 1.00 25.99 473 MET B O 1
ATOM 2511 N N . LYS B 1 114 ? -23.135 -25.050 -25.979 1.00 31.53 474 LYS B N 1
ATOM 2512 C CA . LYS B 1 114 ? -23.465 -23.918 -26.835 1.00 32.06 474 LYS B CA 1
ATOM 2513 C C . LYS B 1 114 ? -24.899 -23.430 -26.549 1.00 29.44 474 LYS B C 1
ATOM 2514 O O . LYS B 1 114 ? -25.122 -22.240 -26.250 1.00 29.44 474 LYS B O 1
ATOM 2517 N N . LYS B 1 115 ? -25.869 -24.345 -26.589 1.00 27.85 475 LYS B N 1
ATOM 2518 C CA . LYS B 1 115 ? -27.257 -23.920 -26.422 1.00 31.30 475 LYS B CA 1
ATOM 2519 C C . LYS B 1 115 ? -27.467 -23.353 -25.015 1.00 29.25 475 LYS B C 1
ATOM 2520 O O . LYS B 1 115 ? -28.145 -22.334 -24.834 1.00 28.75 475 LYS B O 1
ATOM 2526 N N . ILE B 1 116 ? -26.833 -23.979 -24.029 1.00 24.55 476 ILE B N 1
ATOM 2527 C CA . ILE B 1 116 ? -26.876 -23.434 -22.671 1.00 27.10 476 ILE B CA 1
ATOM 2528 C C . ILE B 1 116 ? -26.362 -22.002 -22.645 1.00 24.30 476 ILE B C 1
ATOM 2529 O O . ILE B 1 116 ? -27.035 -21.097 -22.119 1.00 24.18 476 ILE B O 1
ATOM 2534 N N . THR B 1 117 ? -25.199 -21.788 -23.258 1.00 27.22 477 THR B N 1
ATOM 2535 C CA . THR B 1 117 ? -24.620 -20.455 -23.273 1.00 24.05 477 THR B CA 1
ATOM 2536 C C . THR B 1 117 ? -25.629 -19.517 -23.929 1.00 23.48 477 THR B C 1
ATOM 2537 O O . THR B 1 117 ? -25.890 -18.426 -23.419 1.00 26.18 477 THR B O 1
ATOM 2541 N N . LEU B 1 118 ? -26.254 -19.966 -25.021 1.00 24.58 478 LEU B N 1
ATOM 2542 C CA . LEU B 1 118 ? -27.155 -19.073 -25.750 1.00 23.32 478 LEU B CA 1
ATOM 2543 C C . LEU B 1 118 ? -28.330 -18.710 -24.859 1.00 23.49 478 LEU B C 1
ATOM 2544 O O . LEU B 1 118 ? -28.714 -17.533 -24.761 1.00 25.65 478 LEU B O 1
ATOM 2549 N N . LEU B 1 119 ? -28.845 -19.703 -24.142 1.00 23.16 479 LEU B N 1
ATOM 2550 C CA . LEU B 1 119 ? -29.991 -19.456 -23.275 1.00 21.00 479 LEU B CA 1
ATOM 2551 C C . LEU B 1 119 ? -29.589 -18.415 -22.236 1.00 23.51 479 LEU B C 1
ATOM 2552 O O . LEU B 1 119 ? -30.347 -17.468 -21.943 1.00 22.45 479 LEU B O 1
ATOM 2557 N N . LYS B 1 120 ? -28.368 -18.540 -21.719 1.00 22.94 480 LYS B N 1
ATOM 2558 C CA . LYS B 1 120 ? -27.921 -17.561 -20.733 1.00 22.24 480 LYS B CA 1
ATOM 2559 C C . LYS B 1 120 ? -27.840 -16.153 -21.328 1.00 24.79 480 LYS B C 1
ATOM 2560 O O . LYS B 1 120 ? -28.269 -15.167 -20.678 1.00 24.85 480 LYS B O 1
ATOM 2566 N N . TYR B 1 121 ? -27.354 -16.049 -22.574 1.00 22.47 481 TYR B N 1
ATOM 2567 C CA . TYR B 1 121 ? -27.349 -14.739 -23.226 1.00 22.11 481 TYR B CA 1
ATOM 2568 C C . TYR B 1 121 ? -28.768 -14.193 -23.365 1.00 24.50 481 TYR B C 1
ATOM 2569 O O . TYR B 1 121 ? -29.026 -13.015 -23.050 1.00 25.70 481 TYR B O 1
ATOM 2578 N N . PHE B 1 122 ? -29.717 -15.056 -23.747 1.00 22.99 482 PHE B N 1
ATOM 2579 C CA . PHE B 1 122 ? -31.091 -14.570 -23.854 1.00 18.51 482 PHE B CA 1
ATOM 2580 C C . PHE B 1 122 ? -31.542 -14.112 -22.466 1.00 20.18 482 PHE B C 1
ATOM 2581 O O . PHE B 1 122 ? -32.158 -13.039 -22.294 1.00 21.86 482 PHE B O 1
ATOM 2589 N N . ARG B 1 123 ? -31.204 -14.910 -21.464 1.00 19.30 483 ARG B N 1
ATOM 2590 C CA . ARG B 1 123 ? -31.664 -14.609 -20.101 1.00 22.71 483 ARG B CA 1
ATOM 2591 C C . ARG B 1 123 ? -31.133 -13.232 -19.711 1.00 23.99 483 ARG B C 1
ATOM 2592 O O . ARG B 1 123 ? -31.889 -12.341 -19.222 1.00 19.26 483 ARG B O 1
ATOM 2600 N N . ASN B 1 124 ? -29.852 -13.023 -20.026 1.00 24.80 484 ASN B N 1
ATOM 2601 C CA . ASN B 1 124 ? -29.230 -11.780 -19.605 1.00 24.14 484 ASN B CA 1
ATOM 2602 C C . ASN B 1 124 ? -29.938 -10.635 -20.296 1.00 21.77 484 ASN B C 1
ATOM 2603 O O . ASN B 1 124 ? -30.326 -9.656 -19.646 1.00 22.15 484 ASN B O 1
ATOM 2608 N N . TYR B 1 125 ? -30.192 -10.805 -21.599 1.00 24.43 485 TYR B N 1
ATOM 2609 C CA . TYR B 1 125 ? -30.779 -9.721 -22.385 1.00 23.71 485 TYR B CA 1
ATOM 2610 C C . TYR B 1 125 ? -32.132 -9.392 -21.794 1.00 22.36 485 TYR B C 1
ATOM 2611 O O . TYR B 1 125 ? -32.449 -8.206 -21.529 1.00 21.96 485 TYR B O 1
ATOM 2620 N N . MET B 1 126 ? -32.914 -10.436 -21.507 1.00 23.72 486 MET B N 1
ATOM 2621 C CA . MET B 1 126 ? -34.272 -10.158 -21.048 1.00 23.42 486 MET B CA 1
ATOM 2622 C C . MET B 1 126 ? -34.239 -9.525 -19.665 1.00 25.70 486 MET B C 1
ATOM 2623 O O . MET B 1 126 ? -35.030 -8.607 -19.383 1.00 24.13 486 MET B O 1
ATOM 2628 N N . SER B 1 127 ? -33.305 -9.968 -18.816 1.00 27.26 487 SER B N 1
ATOM 2629 C CA . SER B 1 127 ? -33.307 -9.437 -17.452 1.00 27.86 487 SER B CA 1
ATOM 2630 C C . SER B 1 127 ? -32.844 -8.004 -17.539 1.00 29.89 487 SER B C 1
ATOM 2631 O O . SER B 1 127 ? -33.336 -7.159 -16.803 1.00 31.35 487 SER B O 1
ATOM 2633 N N . GLU B 1 128 ? -31.943 -7.706 -18.475 1.00 34.82 488 GLU B N 1
ATOM 2634 C CA . GLU B 1 128 ? -31.299 -6.391 -18.407 1.00 34.80 488 GLU B CA 1
ATOM 2635 C C . GLU B 1 128 ? -32.149 -5.283 -19.027 1.00 36.32 488 GLU B C 1
ATOM 2636 O O . GLU B 1 128 ? -32.179 -4.167 -18.506 1.00 34.20 488 GLU B O 1
ATOM 2642 N N . HIS B 1 129 ? -32.875 -5.608 -20.100 1.00 31.11 489 HIS B N 1
ATOM 2643 C CA . HIS B 1 129 ? -33.452 -4.578 -20.973 1.00 25.02 489 HIS B CA 1
ATOM 2644 C C . HIS B 1 129 ? -34.979 -4.544 -21.069 1.00 28.72 489 HIS B C 1
ATOM 2645 O O . HIS B 1 129 ? -35.544 -3.557 -21.542 1.00 29.22 489 HIS B O 1
ATOM 2652 N N . LEU B 1 130 ? -35.656 -5.607 -20.645 1.00 30.50 490 LEU B N 1
ATOM 2653 C CA . LEU B 1 130 ? -37.101 -5.704 -20.901 1.00 31.03 490 LEU B CA 1
ATOM 2654 C C . LEU B 1 130 ? -37.916 -5.750 -19.628 1.00 32.21 490 LEU B C 1
ATOM 2655 O O . LEU B 1 130 ? -37.472 -6.308 -18.621 1.00 35.19 490 LEU B O 1
ATOM 2660 N N . LEU B 1 131 ? -39.117 -5.175 -19.682 1.00 31.99 491 LEU B N 1
ATOM 2661 C CA . LEU B 1 131 ? -40.065 -5.280 -18.575 1.00 37.98 491 LEU B CA 1
ATOM 2662 C C . LEU B 1 131 ? -40.909 -6.554 -18.662 1.00 37.08 491 LEU B C 1
ATOM 2663 O O . LEU B 1 131 ? -40.999 -7.184 -19.726 1.00 35.41 491 LEU B O 1
ATOM 2668 N N . LYS B 1 132 ? -41.537 -6.905 -17.542 1.00 34.60 492 LYS B N 1
ATOM 2669 C CA . LYS B 1 132 ? -42.360 -8.103 -17.432 1.00 34.92 492 LYS B CA 1
ATOM 2670 C C . LYS B 1 132 ? -43.793 -7.776 -17.808 1.00 32.37 492 LYS B C 1
ATOM 2671 O O . LYS B 1 132 ? -44.399 -6.882 -17.220 1.00 33.81 492 LYS B O 1
ATOM 2674 N N . ALA B 1 133 ? -44.345 -8.499 -18.777 1.00 29.54 493 ALA B N 1
ATOM 2675 C CA . ALA B 1 133 ? -45.768 -8.376 -19.070 1.00 26.58 493 ALA B CA 1
ATOM 2676 C C . ALA B 1 133 ? -46.518 -9.025 -17.923 1.00 25.19 493 ALA B C 1
ATOM 2677 O O . ALA B 1 133 ? -46.120 -10.096 -17.456 1.00 24.69 493 ALA B O 1
ATOM 2679 N N . GLY B 1 134 ? -47.602 -8.391 -17.481 1.00 24.96 494 GLY B N 1
ATOM 2680 C CA . GLY B 1 134 ? -48.425 -8.938 -16.419 1.00 29.57 494 GLY B CA 1
ATOM 2681 C C . GLY B 1 134 ? -47.724 -8.789 -15.088 1.00 31.81 494 GLY B C 1
ATOM 2682 O O . GLY B 1 134 ? -47.974 -9.562 -14.154 1.00 27.65 494 GLY B O 1
ATOM 2683 N N . ALA B 1 135 ? -46.827 -7.803 -15.019 1.00 30.30 495 ALA B N 1
ATOM 2684 C CA . ALA B 1 135 ? -46.125 -7.458 -13.788 1.00 32.13 495 ALA B CA 1
ATOM 2685 C C . ALA B 1 135 ? -47.093 -7.290 -12.613 1.00 34.65 495 ALA B C 1
ATOM 2686 O O . ALA B 1 135 ? -46.802 -7.728 -11.502 1.00 36.23 495 ALA B O 1
ATOM 2688 N N . ASN B 1 136 ? -48.250 -6.682 -12.870 1.00 33.90 496 ASN B N 1
ATOM 2689 C CA . ASN B 1 136 ? -49.248 -6.481 -11.826 1.00 34.44 496 ASN B CA 1
ATOM 2690 C C . ASN B 1 136 ? -50.195 -7.662 -11.603 1.00 37.90 496 ASN B C 1
ATOM 2691 O O . ASN B 1 136 ? -51.181 -7.537 -10.873 1.00 39.99 496 ASN B O 1
ATOM 2696 N N . ILE B 1 137 ? -49.900 -8.813 -12.201 1.00 36.93 497 ILE B N 1
ATOM 2697 C CA . ILE B 1 137 ? -50.795 -9.961 -12.064 1.00 36.26 497 ILE B CA 1
ATOM 2698 C C . ILE B 1 137 ? -50.233 -11.025 -11.119 1.00 36.84 497 ILE B C 1
ATOM 2699 O O . ILE B 1 137 ? -49.094 -11.459 -11.273 1.00 36.37 497 ILE B O 1
ATOM 2704 N N . THR B 1 138 ? -51.030 -11.449 -10.142 1.00 34.02 498 THR B N 1
ATOM 2705 C CA . THR B 1 138 ? -50.639 -12.577 -9.310 1.00 31.91 498 THR B CA 1
ATOM 2706 C C . THR B 1 138 ? -51.097 -13.875 -9.984 1.00 32.91 498 THR B C 1
ATOM 2707 O O . THR B 1 138 ? -52.307 -14.130 -10.109 1.00 28.71 498 THR B O 1
ATOM 2711 N N . PRO B 1 139 ? -50.133 -14.699 -10.446 1.00 34.11 499 PRO B N 1
ATOM 2712 C CA . PRO B 1 139 ? -50.516 -15.910 -11.194 1.00 31.81 499 PRO B CA 1
ATOM 2713 C C . PRO B 1 139 ? -51.332 -16.850 -10.312 1.00 33.13 499 PRO B C 1
ATOM 2714 O O . PRO B 1 139 ? -51.179 -16.781 -9.090 1.00 32.09 499 PRO B O 1
ATOM 2718 N N . ARG B 1 140 ? -52.200 -17.676 -10.903 1.00 29.65 500 ARG B N 1
ATOM 2719 C CA . ARG B 1 140 ? -52.934 -18.677 -10.129 1.00 32.27 500 ARG B CA 1
ATOM 2720 C C . ARG B 1 140 ? -51.925 -19.626 -9.512 1.00 31.38 500 ARG B C 1
ATOM 2721 O O . ARG B 1 140 ? -50.913 -19.932 -10.137 1.00 29.02 500 ARG B O 1
ATOM 2729 N N . GLU B 1 141 ? -52.192 -20.095 -8.300 1.00 37.40 501 GLU B N 1
ATOM 2730 C CA . GLU B 1 141 ? -51.311 -21.078 -7.678 1.00 37.49 501 GLU B CA 1
ATOM 2731 C C . GLU B 1 141 ? -51.438 -22.399 -8.439 1.00 32.92 501 GLU B C 1
ATOM 2732 O O . GLU B 1 141 ? -52.531 -22.944 -8.553 1.00 32.25 501 GLU B O 1
ATOM 2734 N N . GLY B 1 142 ? -50.339 -22.898 -8.989 1.00 39.44 502 GLY B N 1
ATOM 2735 C CA . GLY B 1 142 ? -50.384 -24.166 -9.696 1.00 40.78 502 GLY B CA 1
ATOM 2736 C C . GLY B 1 142 ? -50.293 -25.314 -8.715 1.00 44.35 502 GLY B C 1
ATOM 2737 O O . GLY B 1 142 ? -49.771 -25.139 -7.615 1.00 48.09 502 GLY B O 1
ATOM 2738 N N . ASP B 1 143 ? -50.813 -26.483 -9.075 1.00 34.59 503 ASP B N 1
ATOM 2739 C CA . ASP B 1 143 ? -50.605 -27.643 -8.211 1.00 32.33 503 ASP B CA 1
ATOM 2740 C C . ASP B 1 143 ? -49.786 -28.733 -8.897 1.00 28.86 503 ASP B C 1
ATOM 2741 O O . ASP B 1 143 ? -49.101 -28.467 -9.887 1.00 25.53 503 ASP B O 1
ATOM 2746 N N . GLU B 1 144 ? -49.865 -29.953 -8.378 1.00 27.45 504 GLU B N 1
ATOM 2747 C CA . GLU B 1 144 ? -49.030 -31.032 -8.896 1.00 31.63 504 GLU B CA 1
ATOM 2748 C C . GLU B 1 144 ? -49.377 -31.442 -10.331 1.00 29.86 504 GLU B C 1
ATOM 2749 O O . GLU B 1 144 ? -48.557 -32.041 -11.017 1.00 27.44 504 GLU B O 1
ATOM 2755 N N . LEU B 1 145 ? -50.575 -31.113 -10.797 1.00 27.69 505 LEU B N 1
ATOM 2756 C CA . LEU B 1 145 ? -50.895 -31.394 -12.196 1.00 29.58 505 LEU B CA 1
ATOM 2757 C C . LEU B 1 145 ? -50.288 -30.401 -13.184 1.00 28.29 505 LEU B C 1
ATOM 2758 O O . LEU B 1 145 ? -50.250 -30.658 -14.392 1.00 29.29 505 LEU B O 1
ATOM 2763 N N . ALA B 1 146 ? -49.813 -29.266 -12.695 1.00 30.43 506 ALA B N 1
ATOM 2764 C CA . ALA B 1 146 ? -49.406 -28.214 -13.625 1.00 35.17 506 ALA B CA 1
ATOM 2765 C C . ALA B 1 146 ? -47.898 -28.006 -13.684 1.00 38.04 506 ALA B C 1
ATOM 2766 O O . ALA B 1 146 ? -47.368 -27.130 -13.003 1.00 44.86 506 ALA B O 1
ATOM 2768 N N . ARG B 1 147 ? -47.205 -28.788 -14.502 1.00 35.50 507 ARG B N 1
ATOM 2769 C CA . ARG B 1 147 ? -45.762 -28.608 -14.633 1.00 37.83 507 ARG B CA 1
ATOM 2770 C C . ARG B 1 147 ? -45.428 -27.500 -15.632 1.00 34.55 507 ARG B C 1
ATOM 2771 O O . ARG B 1 147 ? -46.277 -27.083 -16.434 1.00 29.60 507 ARG B O 1
ATOM 2777 N N . LEU B 1 148 ? -44.194 -27.013 -15.563 1.00 32.12 508 LEU B N 1
ATOM 2778 C CA . LEU B 1 148 ? -43.734 -25.945 -16.445 1.00 29.11 508 LEU B CA 1
ATOM 2779 C C . LEU B 1 148 ? -43.968 -26.338 -17.885 1.00 24.84 508 LEU B C 1
ATOM 2780 O O . LEU B 1 148 ? -43.549 -27.406 -18.302 1.00 25.70 508 LEU B O 1
ATOM 2785 N N . PRO B 1 149 ? -44.682 -25.487 -18.638 1.00 19.85 509 PRO B N 1
ATOM 2786 C CA . PRO B 1 149 ? -44.918 -25.705 -20.063 1.00 21.54 509 PRO B CA 1
ATOM 2787 C C . PRO B 1 149 ? -43.747 -25.136 -20.855 1.00 21.05 509 PRO B C 1
ATOM 2788 O O . PRO B 1 149 ? -42.878 -24.469 -20.279 1.00 23.49 509 PRO B O 1
ATOM 2792 N N . TYR B 1 150 ? -43.710 -25.410 -22.150 1.00 21.62 510 TYR B N 1
ATOM 2793 C CA . TYR B 1 150 ? -42.672 -24.829 -22.985 1.00 26.35 510 TYR B CA 1
ATOM 2794 C C . TYR B 1 150 ? -43.342 -24.243 -24.218 1.00 26.67 510 TYR B C 1
ATOM 2795 O O . TYR B 1 150 ? -44.528 -24.488 -24.464 1.00 23.17 510 TYR B O 1
ATOM 2804 N N . LEU B 1 151 ? -42.589 -23.467 -24.992 1.00 22.60 511 LEU B N 1
ATOM 2805 C CA . LEU B 1 151 ? -43.155 -22.867 -26.183 1.00 19.78 511 LEU B CA 1
ATOM 2806 C C . LEU B 1 151 ? -43.239 -23.923 -27.267 1.00 26.19 511 LEU B C 1
ATOM 2807 O O . LEU B 1 151 ? -42.209 -24.407 -27.784 1.00 23.91 511 LEU B O 1
ATOM 2812 N N . ARG B 1 152 ? -44.475 -24.288 -27.597 1.00 22.56 512 ARG B N 1
ATOM 2813 C CA . ARG B 1 152 ? -44.751 -25.250 -28.652 1.00 27.12 512 ARG B CA 1
ATOM 2814 C C . ARG B 1 152 ? -44.609 -24.605 -30.039 1.00 24.84 512 ARG B C 1
ATOM 2815 O O . ARG B 1 152 ? -43.888 -25.130 -30.888 1.00 24.02 512 ARG B O 1
ATOM 2820 N N . THR B 1 153 ? -45.268 -23.466 -30.263 1.00 23.06 513 THR B N 1
ATOM 2821 C CA . THR B 1 153 ? -45.199 -22.804 -31.573 1.00 21.68 513 THR B CA 1
ATOM 2822 C C . THR B 1 153 ? -45.227 -21.313 -31.364 1.00 23.24 513 THR B C 1
ATOM 2823 O O . THR B 1 153 ? -45.761 -20.849 -30.363 1.00 21.78 513 THR B O 1
ATOM 2827 N N . TRP B 1 154 ? -44.704 -20.554 -32.320 1.00 18.86 514 TRP B N 1
ATOM 2828 C CA . TRP B 1 154 ? -44.866 -19.098 -32.294 1.00 22.84 514 TRP B CA 1
ATOM 2829 C C . TRP B 1 154 ? -44.738 -18.577 -33.716 1.00 21.82 514 TRP B C 1
ATOM 2830 O O . TRP B 1 154 ? -44.122 -19.231 -34.573 1.00 19.33 514 TRP B O 1
ATOM 2841 N N . PHE B 1 155 ? -45.340 -17.416 -33.965 1.00 19.12 515 PHE B N 1
ATOM 2842 C CA . PHE B 1 155 ? -45.086 -16.688 -35.208 1.00 20.91 515 PHE B CA 1
ATOM 2843 C C . PHE B 1 155 ? -45.491 -15.259 -34.957 1.00 21.65 515 PHE B C 1
ATOM 2844 O O . PHE B 1 155 ? -46.119 -14.961 -33.941 1.00 21.65 515 PHE B O 1
ATOM 2852 N N . ARG B 1 156 ? -45.144 -14.369 -35.872 1.00 19.68 516 ARG B N 1
ATOM 2853 C CA . ARG B 1 156 ? -45.541 -12.988 -35.716 1.00 20.83 516 ARG B CA 1
ATOM 2854 C C . ARG B 1 156 ? -46.186 -12.504 -36.995 1.00 24.10 516 ARG B C 1
ATOM 2855 O O . ARG B 1 156 ? -45.827 -12.953 -38.086 1.00 22.68 516 ARG B O 1
ATOM 2863 N N . THR B 1 157 ? -47.143 -11.592 -36.861 1.00 26.23 517 THR B N 1
ATOM 2864 C CA . THR B 1 157 ? -47.880 -11.075 -38.006 1.00 25.12 517 THR B CA 1
ATOM 2865 C C . THR B 1 157 ? -47.656 -9.578 -38.082 1.00 27.45 517 THR B C 1
ATOM 2866 O O . THR B 1 157 ? -46.826 -9.035 -37.348 1.00 24.90 517 THR B O 1
ATOM 2870 N N . ARG B 1 158 ? -48.401 -8.911 -38.957 1.00 27.95 518 ARG B N 1
ATOM 2871 C CA . ARG B 1 158 ? -48.324 -7.460 -39.042 1.00 31.78 518 ARG B CA 1
ATOM 2872 C C . ARG B 1 158 ? -48.830 -6.804 -37.756 1.00 34.36 518 ARG B C 1
ATOM 2873 O O . ARG B 1 158 ? -48.415 -5.692 -37.433 1.00 35.88 518 ARG B O 1
ATOM 2881 N N . SER B 1 159 ? -49.719 -7.493 -37.033 1.00 34.34 519 SER B N 1
ATOM 2882 C CA . SER B 1 159 ? -50.372 -6.931 -35.843 1.00 35.79 519 SER B CA 1
ATOM 2883 C C . SER B 1 159 ? -49.905 -7.463 -34.480 1.00 31.02 519 SER B C 1
ATOM 2884 O O . SER B 1 159 ? -50.064 -6.780 -33.471 1.00 28.13 519 SER B O 1
ATOM 2887 N N . ALA B 1 160 ? -49.340 -8.667 -34.434 1.00 25.92 520 ALA B N 1
ATOM 2888 C CA . ALA B 1 160 ? -49.110 -9.318 -33.134 1.00 25.26 520 ALA B CA 1
ATOM 2889 C C . ALA B 1 160 ? -48.015 -10.375 -33.153 1.00 21.03 520 ALA B C 1
ATOM 2890 O O . ALA B 1 160 ? -47.581 -10.829 -34.217 1.00 22.93 520 ALA B O 1
ATOM 2892 N N . ILE B 1 161 ? -47.590 -10.789 -31.969 1.00 20.28 521 ILE B N 1
ATOM 2893 C CA . ILE B 1 161 ? -46.852 -12.035 -31.861 1.00 21.76 521 ILE B CA 1
ATOM 2894 C C . ILE B 1 161 ? -47.756 -13.057 -31.177 1.00 23.09 521 ILE B C 1
ATOM 2895 O O . ILE B 1 161 ? -48.485 -12.726 -30.226 1.00 22.36 521 ILE B O 1
ATOM 2900 N N . ILE B 1 162 ? -47.732 -14.284 -31.698 1.00 18.71 522 ILE B N 1
ATOM 2901 C CA . ILE B 1 162 ? -48.604 -15.357 -31.253 1.00 18.76 522 ILE B CA 1
ATOM 2902 C C . ILE B 1 162 ? -47.708 -16.425 -30.666 1.00 22.06 522 ILE B C 1
ATOM 2903 O O . ILE B 1 162 ? -46.817 -16.947 -31.359 1.00 20.44 522 ILE B O 1
ATOM 2908 N N . LEU B 1 163 ? -47.964 -16.742 -29.395 1.00 19.91 523 LEU B N 1
ATOM 2909 C CA . LEU B 1 163 ? -47.151 -17.649 -28.600 1.00 21.29 523 LEU B CA 1
ATOM 2910 C C . LEU B 1 163 ? -48.015 -18.800 -28.077 1.00 23.71 523 LEU B C 1
ATOM 2911 O O . LEU B 1 163 ? -48.926 -18.581 -27.286 1.00 22.81 523 LEU B O 1
ATOM 2916 N N . HIS B 1 164 ? -47.708 -20.021 -28.504 1.00 18.37 524 HIS B N 1
ATOM 2917 C CA . HIS B 1 164 ? -48.494 -21.204 -28.168 1.00 18.69 524 HIS B CA 1
ATOM 2918 C C . HIS B 1 164 ? -47.691 -22.126 -27.281 1.00 20.05 524 HIS B C 1
ATOM 2919 O O . HIS B 1 164 ? -46.661 -22.691 -27.710 1.00 18.68 524 HIS B O 1
ATOM 2926 N N . LEU B 1 165 ? -48.156 -22.249 -26.030 1.00 18.71 525 LEU B N 1
ATOM 2927 C CA . LEU B 1 165 ? -47.521 -23.073 -24.998 1.00 18.79 525 LEU B CA 1
ATOM 2928 C C . LEU B 1 165 ? -48.039 -24.509 -24.987 1.00 23.98 525 LEU B C 1
ATOM 2929 O O . LEU B 1 165 ? -49.186 -24.781 -25.386 1.00 19.63 525 LEU B O 1
ATOM 2934 N N . SER B 1 166 ? -47.201 -25.414 -24.479 1.00 25.15 526 SER B N 1
ATOM 2935 C CA . SER B 1 166 ? -47.502 -26.842 -24.472 1.00 25.50 526 SER B CA 1
ATOM 2936 C C . SER B 1 166 ? -48.681 -27.202 -23.582 1.00 27.55 526 SER B C 1
ATOM 2937 O O . SER B 1 166 ? -49.277 -28.274 -23.766 1.00 29.03 526 SER B O 1
ATOM 2940 N N . ASN B 1 167 ? -49.009 -26.340 -22.613 1.00 20.32 527 ASN B N 1
ATOM 2941 C CA . ASN B 1 167 ? -50.222 -26.547 -21.825 1.00 24.00 527 ASN B CA 1
ATOM 2942 C C . ASN B 1 167 ? -51.507 -26.096 -22.540 1.00 23.89 527 ASN B C 1
ATOM 2943 O O . ASN B 1 167 ? -52.577 -26.086 -21.934 1.00 26.45 527 ASN B O 1
ATOM 2948 N N . GLY B 1 168 ? -51.411 -25.713 -23.814 1.00 20.52 528 GLY B N 1
ATOM 2949 C CA . GLY B 1 168 ? -52.607 -25.374 -24.566 1.00 20.67 528 GLY B CA 1
ATOM 2950 C C . GLY B 1 168 ? -52.915 -23.891 -24.644 1.00 20.33 528 GLY B C 1
ATOM 2951 O O . GLY B 1 168 ? -53.628 -23.452 -25.557 1.00 21.16 528 GLY B O 1
ATOM 2952 N N . SER B 1 169 ? -52.368 -23.123 -23.704 1.00 20.04 529 SER B N 1
ATOM 2953 C CA . SER B 1 169 ? -52.522 -21.673 -23.697 1.00 23.21 529 SER B CA 1
ATOM 2954 C C . SER B 1 169 ? -51.998 -21.017 -24.967 1.00 23.00 529 SER B C 1
ATOM 2955 O O . SER B 1 169 ? -50.975 -21.431 -25.537 1.00 20.29 529 SER B O 1
ATOM 2958 N N . VAL B 1 170 ? -52.709 -19.990 -25.405 1.00 19.51 530 VAL B N 1
ATOM 2959 C CA . VAL B 1 170 ? -52.284 -19.229 -26.563 1.00 19.29 530 VAL B CA 1
ATOM 2960 C C . VAL B 1 170 ? -52.291 -17.778 -26.147 1.00 20.96 530 VAL B C 1
ATOM 2961 O O . VAL B 1 170 ? -53.308 -17.264 -25.659 1.00 20.69 530 VAL B O 1
ATOM 2965 N N . GLN B 1 171 ? -51.159 -17.114 -26.328 1.00 21.80 531 GLN B N 1
ATOM 2966 C CA . GLN B 1 171 ? -51.048 -15.718 -25.956 1.00 24.11 531 GLN B CA 1
ATOM 2967 C C . GLN B 1 171 ? -50.807 -14.890 -27.202 1.00 23.29 531 GLN B C 1
ATOM 2968 O O . GLN B 1 171 ? -50.035 -15.270 -28.078 1.00 22.21 531 GLN B O 1
ATOM 2974 N N . ILE B 1 172 ? -51.500 -13.765 -27.300 1.00 19.31 532 ILE B N 1
ATOM 2975 C CA . ILE B 1 172 ? -51.331 -12.904 -28.443 1.00 19.28 532 ILE B CA 1
ATOM 2976 C C . ILE B 1 172 ? -51.012 -11.517 -27.929 1.00 21.53 532 ILE B C 1
ATOM 2977 O O . ILE B 1 172 ? -51.814 -10.920 -27.194 1.00 22.26 532 ILE B O 1
ATOM 2982 N N . ASN B 1 173 ? -49.839 -11.012 -28.289 1.00 21.19 533 ASN B N 1
ATOM 2983 C CA . ASN B 1 173 ? -49.436 -9.675 -27.847 1.00 27.07 533 ASN B CA 1
ATOM 2984 C C . ASN B 1 173 ? -49.520 -8.752 -29.037 1.00 26.12 533 ASN B C 1
ATOM 2985 O O . ASN B 1 173 ? -48.818 -8.975 -30.013 1.00 24.49 533 ASN B O 1
ATOM 2990 N N . PHE B 1 174 ? -50.370 -7.727 -28.964 1.00 24.51 534 PHE B N 1
ATOM 2991 C CA . PHE B 1 174 ? -50.550 -6.801 -30.091 1.00 25.19 534 PHE B CA 1
ATOM 2992 C C . PHE B 1 174 ? -49.499 -5.682 -30.105 1.00 27.88 534 PHE B C 1
ATOM 2993 O O . PHE B 1 174 ? -49.188 -5.092 -29.056 1.00 28.24 534 PHE B O 1
ATOM 3001 N N . PHE B 1 175 ? -48.936 -5.394 -31.281 1.00 25.22 535 PHE B N 1
ATOM 3002 C CA . PHE B 1 175 ? -47.795 -4.467 -31.350 1.00 30.61 535 PHE B CA 1
ATOM 3003 C C . PHE B 1 175 ? -48.202 -2.995 -31.199 1.00 34.81 535 PHE B C 1
ATOM 3004 O O . PHE B 1 175 ? -47.510 -2.211 -30.547 1.00 38.68 535 PHE B O 1
ATOM 3012 N N . GLN B 1 176 ? -49.308 -2.611 -31.817 1.00 33.52 536 GLN B N 1
ATOM 3013 C CA . GLN B 1 176 ? -49.637 -1.190 -31.925 1.00 40.12 536 GLN B CA 1
ATOM 3014 C C . GLN B 1 176 ? -49.952 -0.564 -30.560 1.00 40.93 536 GLN B C 1
ATOM 3015 O O . GLN B 1 176 ? -49.456 0.519 -30.242 1.00 39.73 536 GLN B O 1
ATOM 3018 N N . ASP B 1 177 ? -50.733 -1.268 -29.742 1.00 41.92 537 ASP B N 1
ATOM 3019 C CA . ASP B 1 177 ? -51.239 -0.682 -28.498 1.00 41.03 537 ASP B CA 1
ATOM 3020 C C . ASP B 1 177 ? -50.847 -1.458 -27.230 1.00 38.57 537 ASP B C 1
ATOM 3021 O O . ASP B 1 177 ? -51.269 -1.115 -26.125 1.00 32.74 537 ASP B O 1
ATOM 3026 N N . HIS B 1 178 ? -50.041 -2.503 -27.402 1.00 37.40 538 HIS B N 1
ATOM 3027 C CA . HIS B 1 178 ? -49.535 -3.292 -26.286 1.00 34.57 538 HIS B CA 1
ATOM 3028 C C . HIS B 1 178 ? -50.616 -4.039 -25.522 1.00 32.11 538 HIS B C 1
ATOM 3029 O O . HIS B 1 178 ? -50.392 -4.473 -24.389 1.00 34.14 538 HIS B O 1
ATOM 3036 N N . THR B 1 179 ? -51.783 -4.184 -26.135 1.00 30.55 539 THR B N 1
ATOM 3037 C CA . THR B 1 179 ? -52.836 -5.012 -25.550 1.00 33.32 539 THR B CA 1
ATOM 3038 C C . THR B 1 179 ? -52.487 -6.486 -25.750 1.00 29.70 539 THR B C 1
ATOM 3039 O O . THR B 1 179 ? -51.762 -6.839 -26.695 1.00 27.74 539 THR B O 1
ATOM 3043 N N . LYS B 1 180 ? -52.983 -7.343 -24.862 1.00 29.84 540 LYS B N 1
ATOM 3044 C CA . LYS B 1 180 ? -52.579 -8.745 -24.870 1.00 28.18 540 LYS B CA 1
ATOM 3045 C C . LYS B 1 180 ? -53.742 -9.654 -24.491 1.00 27.32 540 LYS B C 1
ATOM 3046 O O . LYS B 1 180 ? -54.599 -9.278 -23.689 1.00 23.72 540 LYS B O 1
ATOM 3052 N N . LEU B 1 181 ? -53.780 -10.842 -25.092 1.00 23.84 541 LEU B N 1
ATOM 3053 C CA . LEU B 1 181 ? -54.776 -11.859 -24.771 1.00 25.14 541 LEU B CA 1
ATOM 3054 C C . LEU B 1 181 ? -54.010 -13.073 -24.285 1.00 23.36 541 LEU B C 1
ATOM 3055 O O . LEU B 1 181 ? -53.017 -13.449 -24.895 1.00 22.65 541 LEU B O 1
ATOM 3060 N N . ILE B 1 182 ? -54.455 -13.676 -23.186 1.00 21.06 542 ILE B N 1
ATOM 3061 C CA . ILE B 1 182 ? -53.955 -14.981 -22.778 1.00 24.97 542 ILE B CA 1
ATOM 3062 C C . ILE B 1 182 ? -55.154 -15.913 -22.768 1.00 23.63 542 ILE B C 1
ATOM 3063 O O . ILE B 1 182 ? -56.060 -15.772 -21.931 1.00 23.05 542 ILE B O 1
ATOM 3068 N N . LEU B 1 183 ? -55.165 -16.855 -23.706 1.00 20.41 543 LEU B N 1
ATOM 3069 C CA . LEU B 1 183 ? -56.284 -17.788 -23.850 1.00 20.89 543 LEU B CA 1
ATOM 3070 C C . LEU B 1 183 ? -55.949 -19.161 -23.280 1.00 20.84 543 LEU B C 1
ATOM 3071 O O . LEU B 1 183 ? -54.895 -19.724 -23.596 1.00 20.40 543 LEU B O 1
ATOM 3076 N N . CYS B 1 184 ? -56.840 -19.708 -22.454 1.00 21.39 544 CYS B N 1
ATOM 3077 C CA . CYS B 1 184 ? -56.640 -21.063 -21.928 1.00 23.26 544 CYS B CA 1
ATOM 3078 C C . CYS B 1 184 ? -57.823 -21.957 -22.264 1.00 23.51 544 CYS B C 1
ATOM 3079 O O . CYS B 1 184 ? -58.956 -21.669 -21.867 1.00 24.45 544 CYS B O 1
ATOM 3082 N N . PRO B 1 185 ? -57.557 -23.064 -22.976 1.00 23.31 545 PRO B N 1
ATOM 3083 C CA . PRO B 1 185 ? -58.612 -23.970 -23.439 1.00 25.60 545 PRO B CA 1
ATOM 3084 C C . PRO B 1 185 ? -58.987 -24.971 -22.357 1.00 27.64 545 PRO B C 1
ATOM 3085 O O . PRO B 1 185 ? -59.993 -25.690 -22.494 1.00 26.10 545 PRO B O 1
ATOM 3089 N N . LEU B 1 186 ? -58.189 -25.023 -21.291 1.00 23.55 546 LEU B N 1
ATOM 3090 C CA . LEU B 1 186 ? -58.513 -25.914 -20.175 1.00 23.73 546 LEU B CA 1
ATOM 3091 C C . LEU B 1 186 ? -59.523 -25.225 -19.245 1.00 25.03 546 LEU B C 1
ATOM 3092 O O . LEU B 1 186 ? -60.558 -25.817 -18.894 1.00 27.93 546 LEU B O 1
ATOM 3097 N N . MET B 1 187 ? -59.241 -23.972 -18.877 1.00 26.33 547 MET B N 1
ATOM 3098 C CA . MET B 1 187 ? -60.191 -23.170 -18.101 1.00 29.08 547 MET B CA 1
ATOM 3099 C C . MET B 1 187 ? -61.290 -22.594 -19.000 1.00 32.51 547 MET B C 1
ATOM 3100 O O . MET B 1 187 ? -62.299 -22.106 -18.490 1.00 28.72 547 MET B O 1
ATOM 3105 N N . ALA B 1 188 ? -61.078 -22.630 -20.323 1.00 27.99 548 ALA B N 1
ATOM 3106 C CA . ALA B 1 188 ? -61.994 -21.998 -21.299 1.00 25.54 548 ALA B CA 1
ATOM 3107 C C . ALA B 1 188 ? -62.164 -20.526 -20.939 1.00 28.04 548 ALA B C 1
ATOM 3108 O O . ALA B 1 188 ? -63.285 -19.988 -20.843 1.00 28.16 548 ALA B O 1
ATOM 3110 N N . ALA B 1 189 ? -61.027 -19.880 -20.739 1.00 25.11 549 ALA B N 1
ATOM 3111 C CA . ALA B 1 189 ? -61.016 -18.512 -20.248 1.00 26.88 549 ALA B CA 1
ATOM 3112 C C . ALA B 1 189 ? -60.141 -17.647 -21.119 1.00 23.62 549 ALA B C 1
ATOM 3113 O O . ALA B 1 189 ? -59.245 -18.146 -21.830 1.00 22.66 549 ALA B O 1
ATOM 3115 N N . VAL B 1 190 ? -60.370 -16.342 -21.036 1.00 23.55 550 VAL B N 1
ATOM 3116 C CA . VAL B 1 190 ? -59.473 -15.387 -21.675 1.00 23.33 550 VAL B CA 1
ATOM 3117 C C . VAL B 1 190 ? -59.118 -14.266 -20.705 1.00 23.36 550 VAL B C 1
ATOM 3118 O O . VAL B 1 190 ? -59.986 -13.723 -20.021 1.00 27.18 550 VAL B O 1
ATOM 3122 N N . THR B 1 191 ? -57.834 -13.949 -20.632 1.00 24.74 551 THR B N 1
ATOM 3123 C CA . THR B 1 191 ? -57.367 -12.824 -19.854 1.00 28.58 551 THR B CA 1
ATOM 3124 C C . THR B 1 191 ? -56.976 -11.722 -20.819 1.00 32.20 551 THR B C 1
ATOM 3125 O O . THR B 1 191 ? -56.206 -11.944 -21.754 1.00 31.25 551 THR B O 1
ATOM 3129 N N . TYR B 1 192 ? -57.537 -10.538 -20.612 1.00 27.64 552 TYR B N 1
ATOM 3130 C CA . TYR B 1 192 ? -57.230 -9.392 -21.466 1.00 26.01 552 TYR B CA 1
ATOM 3131 C C . TYR B 1 192 ? -56.495 -8.310 -20.681 1.00 30.94 552 TYR B C 1
ATOM 3132 O O . TYR B 1 192 ? -56.960 -7.852 -19.611 1.00 28.68 552 TYR B O 1
ATOM 3141 N N . ILE B 1 193 ? -55.335 -7.930 -21.211 1.00 30.64 553 ILE B N 1
ATOM 3142 C CA . ILE B 1 193 ? -54.541 -6.832 -20.678 1.00 29.80 553 ILE B CA 1
ATOM 3143 C C . ILE B 1 193 ? -54.709 -5.652 -21.626 1.00 34.99 553 ILE B C 1
ATOM 3144 O O . ILE B 1 193 ? -54.322 -5.739 -22.800 1.00 31.99 553 ILE B O 1
ATOM 3149 N N . ASP B 1 194 ? -55.299 -4.562 -21.127 1.00 32.30 554 ASP B N 1
ATOM 3150 C CA . ASP B 1 194 ? -55.524 -3.372 -21.955 1.00 33.98 554 ASP B CA 1
ATOM 3151 C C . ASP B 1 194 ? -54.297 -2.459 -22.043 1.00 36.25 554 ASP B C 1
ATOM 3152 O O . ASP B 1 194 ? -53.273 -2.719 -21.399 1.00 37.13 554 ASP B O 1
ATOM 3157 N N . GLU B 1 195 ? -54.409 -1.384 -22.820 1.00 44.99 555 GLU B N 1
ATOM 31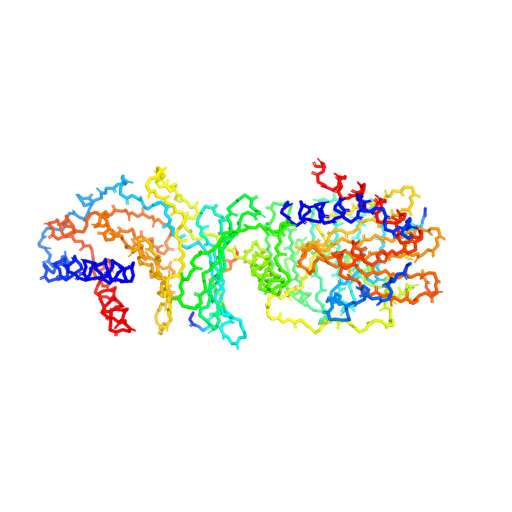58 C CA . GLU B 1 195 ? -53.297 -0.454 -23.020 1.00 45.48 555 GLU B CA 1
ATOM 3159 C C . GLU B 1 195 ? -52.837 0.242 -21.735 1.00 47.22 555 GLU B C 1
ATOM 3160 O O .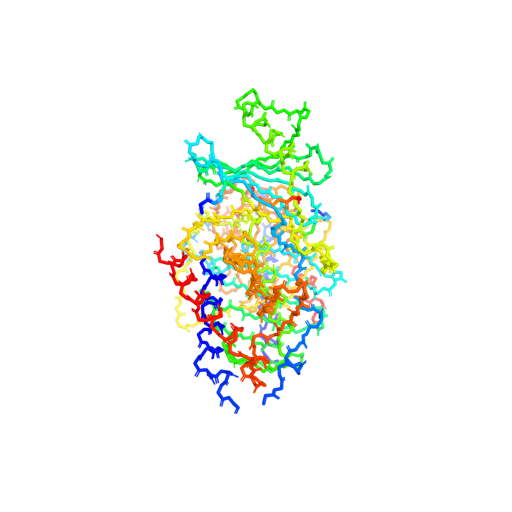 GLU B 1 195 ? -51.745 0.812 -21.696 1.00 51.87 555 GLU B O 1
ATOM 3162 N N . LYS B 1 196 ? -53.659 0.184 -20.687 1.00 37.82 556 LYS B N 1
ATOM 3163 C CA . LYS B 1 196 ? -53.305 0.763 -19.392 1.00 42.09 556 LYS B CA 1
ATOM 3164 C C . LYS B 1 196 ? -52.750 -0.289 -18.429 1.00 44.88 556 LYS B C 1
ATOM 3165 O O . LYS B 1 196 ? -52.528 -0.002 -17.249 1.00 42.94 556 LYS B O 1
ATOM 3167 N N . ARG B 1 197 ? -52.534 -1.505 -18.940 1.00 44.12 557 ARG B N 1
ATOM 3168 C CA . ARG B 1 197 ? -52.019 -2.626 -18.144 1.00 39.70 557 ARG B CA 1
ATOM 3169 C C . ARG B 1 197 ? -52.992 -3.092 -17.064 1.00 41.13 557 ARG B C 1
ATOM 3170 O O . ARG B 1 197 ? -52.651 -3.924 -16.220 1.00 45.47 557 ARG B O 1
ATOM 3178 N N . ASP B 1 198 ? -54.202 -2.548 -17.093 1.00 35.48 558 ASP B N 1
ATOM 3179 C CA . ASP B 1 198 ? -55.310 -3.123 -16.353 1.00 36.55 558 ASP B CA 1
ATOM 3180 C C . ASP B 1 198 ? -55.648 -4.468 -16.980 1.00 38.02 558 ASP B C 1
ATOM 3181 O O . ASP B 1 198 ? -55.659 -4.602 -18.213 1.00 41.67 558 ASP B O 1
ATOM 3183 N N . PHE B 1 199 ? -55.934 -5.463 -16.147 1.00 35.95 559 PHE B N 1
ATOM 3184 C CA . PHE B 1 199 ? -56.205 -6.805 -16.656 1.00 37.62 559 PHE B CA 1
ATOM 3185 C C . PHE B 1 199 ? -57.496 -7.390 -16.099 1.00 36.45 559 PHE B C 1
ATOM 3186 O O . PHE B 1 199 ? -57.839 -7.164 -14.935 1.00 37.76 559 PHE B O 1
ATOM 3194 N N . ARG B 1 200 ? -58.216 -8.146 -16.925 1.00 29.75 560 ARG B N 1
ATOM 3195 C CA . ARG B 1 200 ? -59.389 -8.873 -16.437 1.00 34.56 560 ARG B CA 1
ATOM 3196 C C . ARG B 1 200 ? -59.491 -10.271 -17.056 1.00 34.50 560 ARG B C 1
ATOM 3197 O O . ARG B 1 200 ? -59.078 -10.483 -18.198 1.00 31.72 560 ARG B O 1
ATOM 3199 N N . THR B 1 201 ? -60.043 -11.213 -16.297 1.00 33.73 561 THR B N 1
ATOM 3200 C CA . THR B 1 201 ? -60.185 -12.593 -16.749 1.00 32.30 561 THR B CA 1
ATOM 3201 C C . THR B 1 201 ? -61.652 -12.984 -16.859 1.00 33.33 561 THR B C 1
ATOM 3202 O O . THR B 1 201 ? -62.435 -12.708 -15.949 1.00 37.93 561 THR B O 1
ATOM 3206 N N . TYR B 1 202 ? -62.011 -13.635 -17.966 1.00 28.80 562 TYR B N 1
ATOM 3207 C CA . TYR B 1 202 ? -63.390 -14.025 -18.245 1.00 32.57 562 TYR B CA 1
ATOM 3208 C C . TYR B 1 202 ? -63.496 -15.494 -18.586 1.00 32.36 562 TYR B C 1
ATOM 3209 O O . TYR B 1 202 ? -62.566 -16.074 -19.151 1.00 32.40 562 TYR B O 1
ATOM 3218 N N . ARG B 1 203 ? -64.632 -16.094 -18.246 1.00 27.20 563 ARG B N 1
ATOM 3219 C CA . ARG B 1 203 ? -64.991 -17.395 -18.792 1.00 32.99 563 ARG B CA 1
ATOM 3220 C C . ARG B 1 203 ? -65.621 -17.073 -20.142 1.00 31.33 563 ARG B C 1
ATOM 322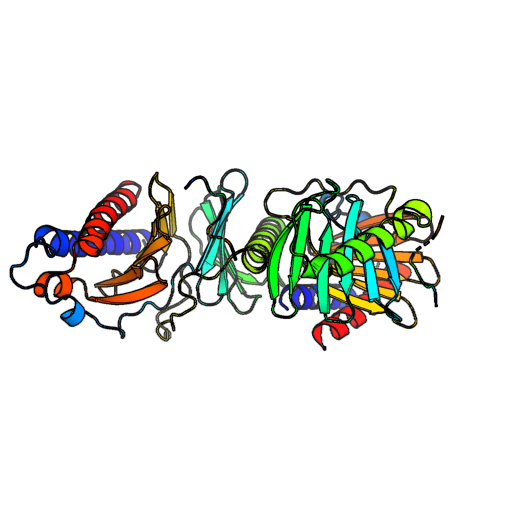1 O O . ARG B 1 203 ? -66.516 -16.228 -20.213 1.00 34.02 563 ARG B O 1
ATOM 3229 N N . LEU B 1 204 ? -65.150 -17.716 -21.210 1.00 28.91 564 LEU B N 1
ATOM 3230 C CA . LEU B 1 204 ? -65.632 -17.424 -22.564 1.00 27.91 564 LEU B CA 1
ATOM 3231 C C . LEU B 1 204 ? -67.148 -17.623 -22.718 1.00 32.42 564 LEU B C 1
ATOM 3232 O O . LEU B 1 204 ? -67.838 -16.815 -23.371 1.00 32.92 564 LEU B O 1
ATOM 3237 N N . SER B 1 205 ? -67.665 -18.683 -22.103 1.00 35.72 565 SER B N 1
ATOM 3238 C CA . SER B 1 205 ? -69.086 -19.022 -22.206 1.00 36.95 565 SER B CA 1
ATOM 3239 C C . SER B 1 205 ? -69.987 -17.897 -21.677 1.00 38.46 565 SER B C 1
ATOM 3240 O O . SER B 1 205 ? -71.091 -17.669 -22.195 1.00 38.15 565 SER B O 1
ATOM 3243 N N . LEU B 1 206 ? -69.517 -17.184 -20.656 1.00 39.33 566 LEU B N 1
ATOM 3244 C CA . LEU B 1 206 ? -70.302 -16.079 -20.128 1.00 42.78 566 LEU B CA 1
ATOM 3245 C C . LEU B 1 206 ? -70.057 -14.763 -20.868 1.00 40.09 566 LEU B C 1
ATOM 3246 O O . LEU B 1 206 ? -70.840 -13.822 -20.737 1.00 37.16 566 LEU B O 1
ATOM 3249 N N . LEU B 1 207 ? -68.982 -14.688 -21.646 1.00 36.02 567 LEU B N 1
ATOM 3250 C CA . LEU B 1 207 ? -68.855 -13.593 -22.599 1.00 37.78 567 LEU B CA 1
ATOM 3251 C C . LEU B 1 207 ? -69.934 -13.794 -23.631 1.00 39.52 567 LEU B C 1
ATOM 3252 O O . LEU B 1 207 ? -70.570 -12.837 -24.073 1.00 41.68 567 LEU B O 1
ATOM 3257 N N . GLU B 1 208 ? -70.117 -15.050 -24.029 1.00 38.21 568 GLU B N 1
ATOM 3258 C CA . GLU B 1 208 ? -71.177 -15.391 -24.956 1.00 41.84 568 GLU B CA 1
ATOM 3259 C C . GLU B 1 208 ? -72.532 -15.063 -24.335 1.00 45.28 568 GLU B C 1
ATOM 3260 O O . GLU B 1 208 ? -73.432 -14.583 -25.028 1.00 41.02 568 GLU B O 1
ATOM 3266 N N . GLU B 1 209 ? -72.670 -15.302 -23.030 1.00 48.11 569 GLU B N 1
ATOM 3267 C CA . GLU B 1 209 ? -73.960 -15.083 -22.360 1.00 51.13 569 GLU B CA 1
ATOM 3268 C C . GLU B 1 209 ? -74.315 -13.612 -22.102 1.00 53.65 569 GLU B C 1
ATOM 3269 O O . GLU B 1 209 ? -75.430 -13.179 -22.405 1.00 55.55 569 GLU B O 1
ATOM 3271 N N . TYR B 1 210 ? -73.373 -12.853 -21.556 1.00 52.85 570 TYR B N 1
ATOM 3272 C CA . TYR B 1 210 ? -73.642 -11.498 -21.071 1.00 57.05 570 TYR B CA 1
ATOM 3273 C C . TYR B 1 210 ? -73.102 -10.406 -21.993 1.00 57.25 570 TYR B C 1
ATOM 3274 O O . TYR B 1 210 ? -73.238 -9.218 -21.694 1.00 59.03 570 TYR B O 1
ATOM 3283 N N . GLY B 1 211 ? -72.484 -10.809 -23.102 1.00 57.18 571 GLY B N 1
ATOM 3284 C CA . GLY B 1 211 ? -71.918 -9.869 -24.060 1.00 53.61 571 GLY B CA 1
ATOM 3285 C C . GLY B 1 211 ? -70.582 -9.291 -23.633 1.00 50.87 571 GLY B C 1
ATOM 3286 O O . GLY B 1 211 ? -70.111 -9.564 -22.534 1.00 52.17 571 GLY B O 1
ATOM 3287 N N . CYS B 1 212 ? -69.962 -8.493 -24.500 1.00 45.27 572 CYS B N 1
ATOM 3288 C CA . CYS B 1 212 ? -68.727 -7.790 -24.145 1.00 42.10 572 CYS B CA 1
ATOM 3289 C C . CYS B 1 212 ? -68.522 -6.555 -25.023 1.00 43.79 572 CYS B C 1
ATOM 3290 O O . CYS B 1 212 ? -69.170 -6.412 -26.054 1.00 47.75 572 CYS B O 1
ATOM 3293 N N . CYS B 1 213 ? -67.611 -5.669 -24.628 1.00 43.73 573 CYS B N 1
ATOM 3294 C CA . CYS B 1 213 ? -67.358 -4.452 -25.403 1.00 49.09 573 CYS B CA 1
ATOM 3295 C C . CYS B 1 213 ? -66.739 -4.746 -26.771 1.00 53.89 573 CYS B C 1
ATOM 3296 O O . CYS B 1 213 ? -66.257 -5.857 -27.014 1.00 54.02 573 CYS B O 1
ATOM 3299 N N . LYS B 1 214 ? -66.729 -3.739 -27.647 1.00 55.21 574 LYS B N 1
ATOM 3300 C CA . LYS B 1 214 ? -66.282 -3.910 -29.035 1.00 53.97 574 LYS B CA 1
ATOM 3301 C C . LYS B 1 214 ? -64.797 -4.251 -29.176 1.00 49.89 574 LYS B C 1
ATOM 3302 O O . LYS B 1 214 ? -64.415 -5.019 -30.060 1.00 48.16 574 LYS B O 1
ATOM 3304 N N . GLU B 1 215 ? -63.966 -3.670 -28.317 1.00 49.20 575 GLU B N 1
ATOM 3305 C CA . GLU B 1 215 ? -62.522 -3.892 -28.375 1.00 48.90 575 GLU B CA 1
ATOM 3306 C C . GLU B 1 215 ? -62.161 -5.361 -28.098 1.00 45.74 575 GLU B C 1
ATOM 3307 O O . GLU B 1 215 ? -61.400 -5.992 -28.856 1.00 47.34 575 GLU B O 1
ATOM 3309 N N . LEU B 1 216 ? -62.733 -5.910 -27.029 1.00 43.09 576 LEU B N 1
ATOM 3310 C CA . LEU B 1 216 ? -62.523 -7.314 -26.694 1.00 39.56 576 LEU B CA 1
ATOM 3311 C C . LEU B 1 216 ? -63.068 -8.220 -27.798 1.00 40.80 576 LEU B C 1
ATOM 3312 O O . LEU B 1 216 ? -62.427 -9.210 -28.162 1.00 38.25 576 LEU B O 1
ATOM 3317 N N . ALA B 1 217 ? -64.239 -7.870 -28.336 1.00 34.75 577 ALA B N 1
ATOM 3318 C CA . ALA B 1 217 ? -64.845 -8.624 -29.427 1.00 33.23 577 ALA B CA 1
ATOM 3319 C C . ALA B 1 217 ? -63.943 -8.694 -30.671 1.00 31.00 577 ALA B C 1
ATOM 3320 O O . ALA B 1 217 ? -63.822 -9.748 -31.317 1.00 29.49 577 ALA B O 1
ATOM 3322 N N . SER B 1 218 ? -63.337 -7.560 -31.009 1.00 34.60 578 SER B N 1
ATOM 3323 C CA . SER B 1 218 ? -62.462 -7.463 -32.173 1.00 35.90 578 SER B CA 1
ATOM 3324 C C . SER B 1 218 ? -61.230 -8.323 -31.954 1.00 32.91 578 SER B C 1
ATOM 3325 O O . SER B 1 218 ? -60.809 -9.095 -32.841 1.00 30.60 578 SER B O 1
ATOM 3328 N N . ARG B 1 219 ? -60.654 -8.196 -30.759 1.00 31.42 579 ARG B N 1
ATOM 3329 C CA . ARG B 1 219 ? -59.495 -9.011 -30.434 1.00 30.30 579 ARG B CA 1
ATOM 3330 C C . ARG B 1 219 ? -59.784 -10.504 -30.441 1.00 26.73 579 ARG B C 1
ATOM 3331 O O . ARG B 1 219 ? -58.950 -11.277 -30.902 1.00 26.07 579 ARG B O 1
ATOM 3339 N N . LEU B 1 220 ? -60.967 -10.911 -29.973 1.00 28.91 580 LEU B N 1
ATOM 3340 C CA . LEU B 1 220 ? -61.366 -12.324 -30.021 1.00 26.10 580 LEU B CA 1
ATOM 3341 C C . LEU B 1 220 ? -61.594 -12.829 -31.458 1.00 27.51 580 LEU B C 1
ATOM 3342 O O . LEU B 1 220 ? -61.319 -14.001 -31.754 1.00 25.90 580 LEU B O 1
ATOM 3347 N N . ARG B 1 221 ? -62.106 -11.964 -32.343 1.00 27.44 581 ARG B N 1
ATOM 3348 C CA . ARG B 1 221 ? -62.194 -12.323 -33.769 1.00 26.52 581 ARG B CA 1
ATOM 3349 C C . ARG B 1 221 ? -60.798 -12.601 -34.359 1.00 26.44 581 ARG B C 1
ATOM 3350 O O . ARG B 1 221 ? -60.555 -13.678 -34.976 1.00 28.85 581 ARG B O 1
ATOM 3358 N N . TYR B 1 222 ? -59.866 -11.668 -34.124 1.00 24.87 582 TYR B N 1
ATOM 3359 C CA . TYR B 1 222 ? -58.477 -11.892 -34.538 1.00 25.40 582 TYR B CA 1
ATOM 3360 C C . TYR B 1 222 ? -57.892 -13.176 -33.941 1.00 23.52 582 TYR B C 1
ATOM 3361 O O . TYR B 1 222 ? -57.226 -13.969 -34.636 1.00 26.90 582 TYR B O 1
ATOM 3370 N N . ALA B 1 223 ? -58.122 -13.375 -32.645 1.00 22.71 583 ALA B N 1
ATOM 3371 C CA . ALA B 1 223 ? -57.622 -14.553 -31.947 1.00 22.12 583 ALA B CA 1
ATOM 3372 C C . ALA B 1 223 ? -58.099 -15.808 -32.657 1.00 25.37 583 ALA B C 1
ATOM 3373 O O . ALA B 1 223 ? -57.322 -16.743 -32.852 1.00 24.36 583 ALA B O 1
ATOM 3375 N N . ARG B 1 224 ? -59.379 -15.839 -33.027 1.00 22.95 584 ARG B N 1
ATOM 3376 C CA . ARG B 1 224 ? -59.906 -17.019 -33.713 1.00 27.07 584 ARG B CA 1
ATOM 3377 C C . ARG B 1 224 ? -59.128 -17.270 -35.002 1.00 28.69 584 ARG B C 1
ATOM 3378 O O . ARG B 1 224 ? -58.770 -18.426 -35.312 1.00 23.00 584 ARG B O 1
ATOM 3386 N N . THR B 1 225 ? -58.860 -16.197 -35.747 1.00 29.02 585 THR B N 1
ATOM 3387 C CA . THR B 1 225 ? -58.071 -16.360 -36.985 1.00 33.01 585 THR B CA 1
ATOM 3388 C C . THR B 1 225 ? -56.665 -16.957 -36.709 1.00 25.38 585 THR B C 1
ATOM 3389 O O . THR B 1 225 ? -56.164 -17.837 -37.450 1.00 24.53 585 THR B O 1
ATOM 3393 N N . MET B 1 226 ? -56.048 -16.485 -35.625 1.00 22.16 586 MET B N 1
ATOM 3394 C CA . MET B 1 226 ? -54.717 -16.954 -35.242 1.00 22.64 586 MET B CA 1
ATOM 3395 C C . MET B 1 226 ? -54.741 -18.432 -34.833 1.00 22.05 586 MET B C 1
ATOM 3396 O O . MET B 1 226 ? -53.823 -19.189 -35.151 1.00 22.35 586 MET B O 1
ATOM 3401 N N . VAL B 1 227 ? -55.791 -18.848 -34.126 1.00 23.30 587 VAL B N 1
ATOM 3402 C CA . VAL B 1 227 ? -55.936 -20.253 -33.736 1.00 24.51 587 VAL B CA 1
ATOM 3403 C C . VAL B 1 227 ? -56.178 -21.145 -34.980 1.00 25.27 587 VAL B C 1
ATOM 3404 O O . VAL B 1 227 ? -55.632 -22.269 -35.078 1.00 23.66 587 VAL B O 1
ATOM 3408 N N . ASP B 1 228 ? -56.989 -20.652 -35.920 1.00 22.53 588 ASP B N 1
ATOM 3409 C CA . ASP B 1 228 ? -57.143 -21.327 -37.215 1.00 26.74 588 ASP B CA 1
ATOM 3410 C C . ASP B 1 228 ? -55.756 -21.571 -37.827 1.00 23.67 588 ASP B C 1
ATOM 3411 O O . ASP B 1 228 ? -55.443 -22.669 -38.307 1.00 24.57 588 ASP B O 1
ATOM 3416 N N . LYS B 1 229 ? -54.915 -20.543 -37.802 1.00 22.54 589 LYS B N 1
ATOM 3417 C CA . LYS B 1 229 ? -53.589 -20.672 -38.392 1.00 23.42 589 LYS B CA 1
ATOM 3418 C C . LYS B 1 229 ? -52.702 -21.673 -37.624 1.00 25.60 589 LYS B C 1
ATOM 3419 O O . LYS B 1 229 ? -52.071 -22.524 -38.244 1.00 22.99 589 LYS B O 1
ATOM 3425 N N . LEU B 1 230 ? -52.672 -21.593 -36.290 1.00 21.52 590 LEU B N 1
ATOM 3426 C CA . LEU B 1 230 ? -51.945 -22.588 -35.495 1.00 21.64 590 LEU B CA 1
ATOM 3427 C C . LEU B 1 230 ? -52.353 -24.015 -35.858 1.00 23.65 590 LEU B C 1
ATOM 3428 O O . LEU B 1 230 ? -51.499 -24.899 -36.014 1.00 24.83 590 LEU B O 1
ATOM 3433 N N . LEU B 1 231 ? -53.662 -24.231 -35.988 1.00 24.55 591 LEU B N 1
ATOM 3434 C CA . LEU B 1 231 ? -54.198 -25.552 -36.278 1.00 29.95 591 LEU B CA 1
ATOM 3435 C C . LEU B 1 231 ? -53.779 -26.008 -37.680 1.00 33.20 591 LEU B C 1
ATOM 3436 O O . LEU B 1 231 ? -53.415 -27.171 -37.885 1.00 34.32 591 LEU B O 1
ATOM 3441 N N . SER B 1 232 ? -53.832 -25.092 -38.642 1.00 26.73 592 SER B N 1
ATOM 3442 C CA . SER B 1 232 ? -53.542 -25.465 -40.021 1.00 34.66 592 SER B CA 1
ATOM 3443 C C . SER B 1 232 ? -52.079 -25.884 -40.142 1.00 36.18 592 SER B C 1
ATOM 3444 O O . SER B 1 232 ? -51.765 -26.862 -40.815 1.00 39.92 592 SER B O 1
ATOM 3447 N N . SER B 1 233 ? -51.196 -25.164 -39.460 1.00 41.19 593 SER B N 1
ATOM 3448 C CA . SER B 1 233 ? -49.762 -25.445 -39.508 1.00 49.67 593 SER B CA 1
ATOM 3449 C C . SER B 1 233 ? -49.376 -26.801 -38.897 1.00 56.65 593 SER B C 1
ATOM 3450 O O . SER B 1 233 ? -48.232 -27.242 -39.037 1.00 57.66 593 SER B O 1
ATOM 3453 N N . ARG B 1 234 ? -50.323 -27.4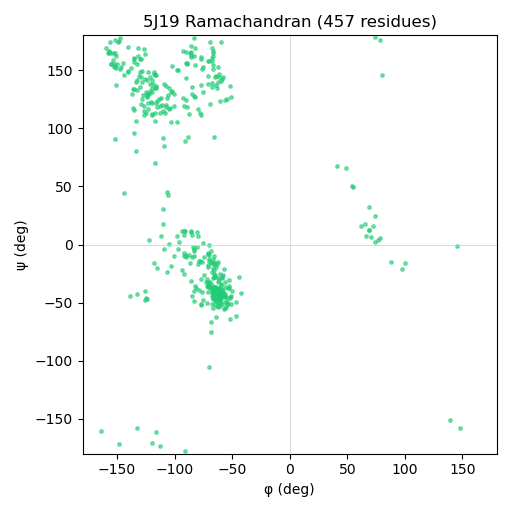54 -38.222 1.00 5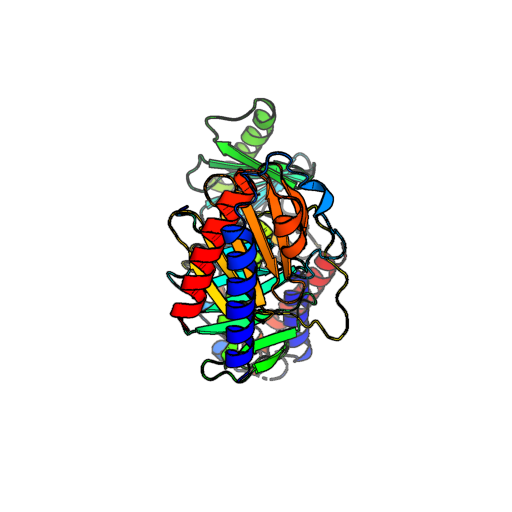9.32 594 ARG B N 1
ATOM 3454 C CA . ARG B 1 234 ? -50.078 -28.767 -37.622 1.00 58.01 594 ARG B CA 1
ATOM 3455 C C . ARG B 1 234 ? -50.811 -29.883 -38.372 1.00 56.89 594 ARG B C 1
ATOM 3456 O O . ARG B 1 234 ? -51.423 -29.655 -39.418 1.00 55.46 594 ARG B O 1
ATOM 3459 N N . ASN C 2 6 ? -43.578 -4.372 -33.611 1.00 59.63 57 ASN C N 1
ATOM 3460 C CA . ASN C 2 6 ? -43.961 -4.426 -35.023 1.00 56.10 57 ASN C CA 1
ATOM 3461 C C . ASN C 2 6 ? -42.897 -5.134 -35.859 1.00 53.85 57 ASN C C 1
ATOM 3462 O O . ASN C 2 6 ? -43.101 -6.267 -36.307 1.00 52.40 57 ASN C O 1
ATOM 3464 N N . ALA C 2 7 ? -41.775 -4.447 -36.076 1.00 51.79 58 ALA C N 1
ATOM 3465 C CA . ALA C 2 7 ? -40.582 -5.057 -36.665 1.00 50.35 58 ALA C CA 1
ATOM 3466 C C . ALA C 2 7 ? -39.510 -5.146 -35.580 1.00 47.32 58 ALA C C 1
ATOM 3467 O O . ALA C 2 7 ? -38.323 -5.321 -35.857 1.00 50.79 58 ALA C O 1
ATOM 3469 N N . ALA C 2 8 ? -39.955 -5.025 -34.337 1.00 40.69 59 ALA C N 1
ATOM 3470 C CA . ALA C 2 8 ? -39.072 -5.061 -33.186 1.00 38.35 59 ALA C CA 1
ATOM 3471 C C . ALA C 2 8 ? -38.380 -6.417 -32.989 1.00 36.73 59 ALA C C 1
ATOM 3472 O O . ALA C 2 8 ? -38.955 -7.482 -33.229 1.00 35.80 59 ALA C O 1
ATOM 3474 N N . PHE C 2 9 ? -37.140 -6.337 -32.531 1.00 30.28 60 PHE C N 1
ATOM 3475 C CA . PHE C 2 9 ? -36.320 -7.475 -32.141 1.00 27.86 60 PHE C CA 1
ATOM 3476 C C . PHE C 2 9 ? -36.866 -8.227 -30.907 1.00 28.62 60 PHE C C 1
ATOM 3477 O O . PHE C 2 9 ? -36.630 -9.430 -30.745 1.00 28.08 60 PHE C O 1
ATOM 3485 N N . SER C 2 10 ? -37.581 -7.526 -30.028 1.00 27.72 61 SER C N 1
ATOM 3486 C CA . SER C 2 10 ? -37.937 -8.120 -28.741 1.00 28.94 61 SER C CA 1
ATOM 3487 C C . SER C 2 10 ? -39.241 -7.546 -28.196 1.00 28.63 61 SER C C 1
ATOM 3488 O O . SER C 2 10 ? -39.821 -6.628 -28.792 1.00 25.78 61 SER C O 1
ATOM 3491 N N . SER C 2 11 ? -39.695 -8.080 -27.061 1.00 24.24 62 SER C N 1
ATOM 3492 C CA . SER C 2 11 ? -40.887 -7.557 -26.397 1.00 24.08 62 SER C CA 1
ATOM 3493 C C . SER C 2 11 ? -40.592 -6.159 -25.849 1.00 29.53 62 SER C C 1
ATOM 3494 O O . SER C 2 11 ? -39.472 -5.655 -25.980 1.00 25.96 62 SER C O 1
ATOM 3508 N N . PRO C 2 13 ? -39.538 -2.856 -24.038 1.00 38.96 64 PRO C N 1
ATOM 3509 C CA . PRO C 2 13 ? -38.388 -2.381 -23.241 1.00 43.02 64 PRO C CA 1
ATOM 3510 C C . PRO C 2 13 ? -38.746 -1.808 -21.862 1.00 46.99 64 PRO C C 1
ATOM 3511 O O . PRO C 2 13 ? -39.900 -1.473 -21.623 1.00 48.48 64 PRO C O 1
ATOM 3515 N N . LYS C 2 14 ? -37.756 -1.676 -20.979 1.00 51.78 65 LYS C N 1
ATOM 3516 C CA . LYS C 2 14 ? -37.979 -1.096 -19.651 1.00 55.45 65 LYS C CA 1
ATOM 3517 C C . LYS C 2 14 ? -38.347 0.387 -19.735 1.00 58.58 65 LYS C C 1
ATOM 3518 O O . LYS C 2 14 ? -38.986 0.932 -18.830 1.00 61.84 65 LYS C O 1
ATOM 3522 N N . ALA D 2 7 ? -2.468 0.989 -3.400 1.00 51.92 58 ALA D N 1
ATOM 3523 C CA . ALA D 2 7 ? -2.666 2.394 -3.039 1.00 48.58 58 ALA D CA 1
ATOM 3524 C C . ALA D 2 7 ? -2.559 3.304 -4.264 1.00 43.85 58 ALA D C 1
ATOM 3525 O O . ALA D 2 7 ? -2.335 4.513 -4.149 1.00 42.36 58 ALA D O 1
ATOM 3527 N N . ALA D 2 8 ? -2.712 2.721 -5.443 1.00 38.07 59 ALA D N 1
ATOM 3528 C CA . ALA D 2 8 ? -2.750 3.517 -6.656 1.00 34.72 59 ALA D CA 1
ATOM 3529 C C . ALA D 2 8 ? -4.062 4.292 -6.700 1.00 29.36 59 ALA D C 1
ATOM 3530 O O . ALA D 2 8 ? -5.097 3.826 -6.235 1.00 30.67 59 ALA D O 1
ATOM 3532 N N . PHE D 2 9 ? -4.003 5.491 -7.241 1.00 27.89 60 PHE D N 1
ATOM 3533 C CA . PHE D 2 9 ? -5.190 6.278 -7.511 1.00 30.16 60 PHE D CA 1
ATOM 3534 C C . PHE D 2 9 ? -5.949 5.658 -8.696 1.00 30.20 60 PHE D C 1
ATOM 3535 O O . PHE D 2 9 ? -7.182 5.754 -8.799 1.00 27.08 60 PHE D O 1
ATOM 3543 N N . SER D 2 10 ? -5.207 5.019 -9.595 1.00 22.90 61 SER D N 1
ATOM 3544 C CA . SER D 2 10 ? -5.786 4.611 -10.873 1.00 28.29 61 SER D CA 1
ATOM 3545 C C . SER D 2 10 ? -5.155 3.321 -11.363 1.00 29.16 61 SER D C 1
ATOM 3546 O O . SER D 2 10 ? -4.223 2.803 -10.736 1.00 22.82 61 SER D O 1
ATOM 3549 N N . SER D 2 11 ? -5.648 2.829 -12.500 1.00 25.44 62 SER D N 1
ATOM 3550 C CA . SER D 2 11 ? -5.081 1.646 -13.134 1.00 23.35 62 SER D CA 1
ATOM 3551 C C . SER D 2 11 ? -3.680 1.987 -13.665 1.00 24.84 62 SER D C 1
ATOM 3552 O O . SER D 2 11 ? -3.242 3.138 -13.559 1.00 26.21 62 SER D O 1
ATOM 3566 N N . PRO D 2 13 ? -0.643 3.275 -15.431 1.00 34.19 64 PRO D N 1
ATOM 3567 C CA . PRO D 2 13 ? -0.427 4.405 -16.343 1.00 39.61 64 PRO D CA 1
ATOM 3568 C C . PRO D 2 13 ? 0.528 4.088 -17.501 1.00 42.46 64 PRO D C 1
ATOM 3569 O O . PRO D 2 13 ? 1.171 3.030 -17.518 1.00 42.69 64 PRO D O 1
ATOM 3573 N N . LYS D 2 14 ? 0.597 5.001 -18.468 1.00 39.62 65 LYS D N 1
ATOM 3574 C CA . LYS D 2 14 ? 1.638 4.962 -19.503 1.00 44.37 65 LYS D CA 1
ATOM 3575 C C . LYS D 2 14 ? 2.976 5.397 -18.920 1.00 47.59 65 LYS D C 1
ATOM 3576 O O . LYS D 2 14 ? 3.900 4.597 -18.795 1.00 52.09 65 LYS D O 1
#

Solvent-accessible surface area: 20639 Å² total

B-factor: mean 33.93, std 11.33, range [16.37, 80.09]

Radius of gyration: 25.69 Å; Cα contacts (8 Å, |Δi|>4): 896; chains: 4; bounding box: 83×59×40 Å

Sequence (466 aa):
DCHLSDMLQQLHSVNASKPSERVRQEEAEDPACIPIFWVSKWVDYSDKYGLGYQLCDNSVGVLFNDSTRLILYNDGDSLQYIERDGTESYLTVSSHPNSLMKKITLLKYFRRNYMSEHLLKAGANITPREGDELARLPYLRTWFRTRSAIILHLSNGSVQINFFQDHTKLILCPLMAAVTYIDEKRDFRTYRLSLLEEYGCCKELASRLRYARTMVDKLLSSEFGEVVDCHLSDMLQQLHSVNASKPSERGLVRQEEAEDPACIPIFWVSKWVDYSDKYGLGYQLCDNSVGVLFNDSTRLILYNDGDSLQYIERDGTESYLTVSSHPNSLMKKITLLKYFRNYMSEHLLKAGANITPREGDELARLPYLRTWFRTRSAIILHLSNGSVQINFFQDHTKLILCPLMAAVTYIDEKRDFRTYRLSLLEEYGCCKELASRLRYARTMVDKLLSSRNAAFSSPKAAFSSPK

Organism: Homo sapiens (NCBI:txid9606)

GO terms:
  GO:0097681 double-strand break repair via alternative nonhomologous end joining (P, IDA)
  GO:0106310 protein serine kinase activity (F, IDA)
  GO:0005813 centrosome (C, IDA)
  GO:1901673 regulation of mitotic spindle assembly (P, IDA)
  GO:0006468 protein phosphorylation (P, IDA)
  GO:0004672 protein kinase activity (F, IDA)
  GO:0000922 spindle pole (C, IDA)
  GO:0045184 establishment of protein localization (P, IMP)
  GO:0001578 microtubule bundle formation (P, IDA)
  GO:0004674 protein serine/threonine kinase activity (F, IDA)
  GO:0008017 microtubule binding (F, IDA)
  GO:0051233 spindle midzone (C, IDA)
  GO:0000776 kinetochore (C, IDA)
  GO:0005634 nucleus (C, IDA)
  GO:0005819 spindle (C, IDA)
  GO:0030496 midbody (C, IDA)
  GO:2000042 negative regulation of double-strand break repair via homologous recombination (P, IDA)
  GO:0032465 regulation of cytokinesis (P, IDA)
  GO:0006302 double-strand break repair (P, IDA)
  GO:0007095 mitotic G2 DNA damage checkpoint signaling (P, IDA)

InterPro domains:
  IPR000719 Protein kinase domain [PF00069] (53-305)
  IPR000719 Protein kinase domain [PS50011] (53-305)
  IPR000719 Protein kinase domain [SM00220] (53-305)
  IPR000959 POLO box domain [PF00659] (419-476)
  IPR000959 POLO box domain [PF00659] (517-580)
  IPR000959 POLO box domain [PS50078] (410-488)
  IPR000959 POLO box domain [PS50078] (510-592)
  IPR008271 Serine/threonine-protein kinase, active site [PS00108] (172-184)
  IPR011009 Protein kinase-like domain superfamily [SSF56112] (51-338)
  IPR017441 Protein kinase, ATP binding site [PS00107] (59-82)
  IPR033695 Second polo-box domain [cd13117] (509-590)
  IPR033701 First polo-box domain [cd13118] (407-494)
  IPR033702 Polo-like kinase 1, catalytic domain [cd14187] (45-309)
  IPR036947 POLO box domain superfamily [G3DSA:3.30.1120.30] (381-590)
  IPR036947 POLO box domain superfamily [G3DSA:3.30.1120.30] (412-508)

Foldseek 3Di:
DVLLVLLLVLLVLLLVLVQAVPADPVQQFDPLLFAQKDWFAKDAPQVPFAIKTAIPLRKIKGQTNQRKIWTGDPVRWKIWIADNVGDIDIDTPVDDDPVCVVVVVVNVVRSVCPVPPHGTQPPVPDGNPDDPVDDDWAFNDWDADPFWIWTAIPQSWIKTAGDPQRWIWIAGSVQCKIWIQGSVRDITIGRSVSCSVRGDHPVVSVVSVVVSVVSCVVVVD/DLVVVLLVLLVLLLVLLCLQLVLVQQPDPFFDAVVFFDLLLFAQKDWFAWDAPQVPFAIKTAIPLRKIKGCGNVRKIWTGDPVRWKIWIADPVGDIDIDTPVDDPPVCPVVVVVNVVRSCCCVPPHGTQCPVPDHNDDDPVDDDWGFPDWDADPFWIWTATSQSWIKTAGDPQRWIWIAGSVQCKIWIQGSVRDITMGNSVVCSVRGDHPVVSVVSVVVSVVSVVVSVVD/DPDPDDPD/DDPDDPD

CATH classification: 3.30.1120.30 (+1 more: 3.30.1120.30)

Nearest PDB structures (foldseek):
  5j19-assembly1_A  TM=1.002E+00  e=2.630E-42  Homo sapiens
  4o56-assembly1_A  TM=9.688E-01  e=1.400E-42  Homo sapiens
  4dfw-assembly1_A  TM=9.899E-01  e=1.227E-40  Homo sapiens
  4e9d-assembly1_A  TM=9.812E-01  e=1.085E-39  Homo sapiens
  5dmv-assembly1_C  TM=9.797E-01  e=4.296E-39  Mus musculus

Secondary structure (DSSP, 8-state):
-HHHHHHHHHHHHHHHT-TT----GGGGB-GGG--S--EEEEEEETTTTEEEEEETTS-EEEEETTS-EEEE-TTSSEEEEE-TT--EEEEESSS--GGGHHHHHHHHHHHHHHHHH-PPTTTT-PPP---TT-PPP-EEEEEE-SSEEEEEETTS-EEEEETTT--EEEEETTTTEEEEE-TTS-EEEEEHHHHHHH---HHHHHHHHHHHHHHHHHHH-/-HHHHHHHHHHHHHHHHHHHHHT-GGG-SS--GGGGB-GGG--S--EEEEEEETTTTEEEEEETTS-EEEEETTS-EEEE-TTSSEEEEE-SS--EEEEESSS--GGGHHHHHHHHHHHHHHHHH-PPTTTT--PPPP-TT-PPP-EEEEEE-SSEEEEEETTS-EEEEETTT--EEEEETTTTEEEEE-TTS-EEEEEHHHHHHH---HHHHHHHHHHHHHHHHHHHT-/---SB---/--SB---